Protein 2PIG (pdb70)

Organism: Salmonella paratyphi A (strain ATCC 9150 / SARB42) (NCBI:txid295319)

Nearest PDB structures (foldseek):
  2pig-assembly1_A  TM=1.003E+00  e=2.609E-54  Salmonella enterica subsp. enterica serovar Paratyphi A
  2pig-assembly1_B  TM=9.948E-01  e=1.322E-46  Salmonella enterica subsp. enterica serovar Paratyphi A
  2f9c-assembly1_A  TM=9.988E-01  e=6.300E-43  Salmonella enterica
  2f9c-assembly1_B  TM=9.937E-01  e=6.056E-39  Salmonella enterica
  4mzu-assembly2_H  TM=3.987E-01  e=1.001E+00  Shewanella denitrificans OS217

InterPro domains:
  IPR011004 Trimeric LpxA-like superfamily [SSF51161] (4-317)
  IPR040831 YdcK Beta solenoid repeat [PF18836] (107-122)
  IPR040831 YdcK Beta solenoid repeat [PF18836] (153-168)
  IPR040831 YdcK Beta solenoid repeat [PF18836] (170-185)
  IPR048014 YdcK-like [NF040481] (1-326)
  IPR050065 Bifunctional protein GlmU-like [PTHR43584] (37-301)

Sequence (627 aa):
KYRLSEGPRAFTYQVDGEKKSVLLRQVIAVTDFNDVKAGTSGGWVDADNVLSQQGDCWIYDENAAFAGTEITGNARITQPCTLYNNVRIGDNVWIDRADISDGARISDNVTIQSSSVREECAIYGDARVLNQSEILAAQILQIYDRATVNHSRIVHQVQLYGNATITHAFIEHRAEVFDFALIEGDKDNNVWICDCAKVYGHARVIAGTEEDAIPTLRYSSQVAEHALIEGNCVLKHHVLVGGHAEVRGGPILLDDRVLIEGHACIQGEILIERQVEISGRAAVIAFDDNTIHLRGPKVINGEDRITRTKYRLSEGPRAFTYQVDGEKKSVLLRQVIAVTDFNDVKAGTSGGWVDADNVLSQQGDCWIYDENAAFAGTEITGNARITQPCTLYNNVRIGDNVWIDRADISDGARISDNVTIQSSSVREECAIYGDARVLNQSEILAIQILQIYDRATVNHSRIVHQVQLYGNATITHAFIEHRAEVFDFALIEGDKDNNVWICDCAKVYGHARVIAGTEEDAIPTLRYSSQVAEHALIEGNCVLKHHVLVGGHAEVRGGPILLDDRVLIEGHACIQGEILIERQVEISGRAAVIAFDNTIHLRGPKVINGEDRITRTPLVGSLLEHH

Secondary structure (DSSP, 8-state):
-EEE-SS-EEEEEEETTEEEEEEEEEEEESS-BTTB-TT-EEEEESSTTSB-SSSS-EE--TT--BTT-EE-TT-EEESS-EEESS-EE-TT-EEES-EEESS-EE-TT-EEES-EEESSEEE-TT-EEESS-EEE----EEE-TT-EEES-EEETT-EE-TT-EEESEEE-TT-EE-TT-EEE--SS--EEE-TT-EE-TT-EEE--SSTT---EE-TT-EE-TT-EEESSEEE-TTEEE-TT-EEESS-EEEESSEEE-TT-EEESSEEEESSEEE-TT-EEE--TT--EEEESSEEE-TT-EES--/-EEE-SS-EEEEEEETTEEEEEEEEEEEESS-BTTB-TT-EEEEESSTTTB-SSSS-EE--TT--BTT-EE-TT-EEESS-EEESS-EE-TT-EEES-EEESS-EE-TT-EEES-EEESSEEE-TT-EEESS-EEEE---EEE-TT-EEES-EEEET-EE-TT-EEESEEE-TT-EE-TT-EEE--SS--EEE-TT-EE-TT-EEE--SSTT---EE-TT-EE-TT-EEESSEEE-TTEEE-TT-EEESSSEEEESSEEE-TT-EEESSEEEESSEEE-TT-EEE-----EEEESSEEE-TT-EESS---SGGGT---

Structure (mmCIF, N/CA/C/O backbone):
data_2PIG
#
_entry.id   2PIG
#
_cell.length_a   103.603
_cell.length_b   103.603
_cell.length_c   160.577
_cell.angle_alpha   90.000
_cell.angle_beta   90.000
_cell.angle_gamma   90.000
#
_symmetry.space_group_name_H-M   'P 41 21 2'
#
loop_
_entity.id
_entity.type
_entity.pdbx_description
1 polymer 'Putative transferase'
2 non-polymer 'ZINC ION'
3 water water
#
loop_
_atom_site.group_PDB
_atom_site.id
_atom_site.type_symbol
_atom_site.label_atom_id
_atom_site.label_alt_id
_atom_site.label_comp_id
_atom_site.label_asym_id
_atom_site.label_entity_id
_atom_site.label_seq_id
_atom_site.pdbx_PDB_ins_code
_atom_site.Cartn_x
_atom_site.Cartn_y
_atom_site.Cartn_z
_atom_site.occupancy
_atom_site.B_iso_or_equiv
_atom_site.auth_seq_id
_atom_site.auth_comp_id
_atom_site.auth_asym_id
_atom_site.auth_atom_id
_atom_site.pdbx_PDB_model_num
ATOM 1 N N . LYS A 1 3 ? 65.514 10.674 51.901 1.00 29.92 3 LYS A N 1
ATOM 2 C CA . LYS A 1 3 ? 66.197 11.554 52.896 1.00 31.16 3 LYS A CA 1
ATOM 3 C C . LYS A 1 3 ? 65.427 11.705 54.208 1.00 31.49 3 LYS A C 1
ATOM 4 O O . LYS A 1 3 ? 65.982 11.514 55.290 1.00 31.22 3 LYS A O 1
ATOM 10 N N . TYR A 1 4 ? 64.150 12.059 54.117 1.00 31.67 4 TYR A N 1
ATOM 11 C CA . TYR A 1 4 ? 63.351 12.251 55.325 1.00 30.71 4 TYR A CA 1
ATOM 12 C C . TYR A 1 4 ? 61.895 11.856 55.118 1.00 30.84 4 TYR A C 1
ATOM 13 O O . TYR A 1 4 ? 61.436 11.681 53.990 1.00 31.28 4 TYR A O 1
ATOM 22 N N . ARG A 1 5 ? 61.174 11.727 56.224 1.00 31.58 5 ARG A N 1
ATOM 23 C CA . ARG A 1 5 ? 59.762 11.383 56.186 1.00 33.87 5 ARG A CA 1
ATOM 24 C C . ARG A 1 5 ? 59.071 12.361 57.122 1.00 34.36 5 ARG A C 1
ATOM 25 O O . ARG A 1 5 ? 59.705 12.914 58.020 1.00 34.68 5 ARG A O 1
ATOM 33 N N . LEU A 1 6 ? 57.779 12.577 56.910 1.00 35.28 6 LEU A N 1
ATOM 34 C CA . LEU A 1 6 ? 57.015 13.478 57.764 1.00 35.73 6 LEU A CA 1
ATOM 35 C C . LEU A 1 6 ? 56.437 12.686 58.927 1.00 36.40 6 LEU A C 1
ATOM 36 O O . LEU A 1 6 ? 56.133 11.502 58.782 1.00 36.51 6 LEU A O 1
ATOM 41 N N . SER A 1 7 ? 56.301 13.333 60.080 1.00 37.62 7 SER A N 1
ATOM 42 C CA . SER A 1 7 ? 55.738 12.675 61.252 1.00 38.66 7 SER A CA 1
ATOM 43 C C . SER A 1 7 ? 54.241 12.526 61.016 1.00 39.67 7 SER A C 1
ATOM 44 O O . SER A 1 7 ? 53.592 13.438 60.506 1.00 40.02 7 SER A O 1
ATOM 47 N N . GLU A 1 8 ? 53.693 11.379 61.394 1.00 41.62 8 GLU A N 1
ATOM 48 C CA . GLU A 1 8 ? 52.272 11.122 61.202 1.00 43.49 8 GLU A CA 1
ATOM 49 C C . GLU A 1 8 ? 51.342 12.080 61.950 1.00 43.59 8 GLU A C 1
ATOM 50 O O . GLU A 1 8 ? 50.278 12.433 61.444 1.00 43.23 8 GLU A O 1
ATOM 56 N N . GLY A 1 9 ? 51.749 12.511 63.141 1.00 44.58 9 GLY A N 1
ATOM 57 C CA . GLY A 1 9 ? 50.917 13.411 63.926 1.00 45.10 9 GLY A CA 1
ATOM 58 C C . GLY A 1 9 ? 51.183 14.893 63.714 1.00 45.93 9 GLY A C 1
ATOM 59 O O . GLY A 1 9 ? 52.171 15.435 64.213 1.00 45.03 9 GLY A O 1
ATOM 60 N N . PRO A 1 10 ? 50.299 15.581 62.980 1.00 45.88 10 PRO A N 1
ATOM 61 C CA . PRO A 1 10 ? 50.429 17.011 62.695 1.00 46.19 10 PRO A CA 1
ATOM 62 C C . PRO A 1 10 ? 50.143 17.872 63.920 1.00 46.08 10 PRO A C 1
ATOM 63 O O . PRO A 1 10 ? 49.214 17.599 64.675 1.00 45.93 10 PRO A O 1
ATOM 67 N N . ARG A 1 11 ? 50.950 18.910 64.113 1.00 46.33 11 ARG A N 1
ATOM 68 C CA . ARG A 1 11 ? 50.775 19.814 65.245 1.00 46.30 11 ARG A CA 1
ATOM 69 C C . ARG A 1 11 ? 50.414 21.210 64.756 1.00 46.15 11 ARG A C 1
ATOM 70 O O . ARG A 1 11 ? 50.646 21.551 63.595 1.00 46.23 11 ARG A O 1
ATOM 78 N N . ALA A 1 12 ? 49.847 22.020 65.644 1.00 45.82 12 ALA A N 1
ATOM 79 C CA . ALA A 1 12 ? 49.459 23.379 65.286 1.00 46.36 12 ALA A CA 1
ATOM 80 C C . ALA A 1 12 ? 50.453 24.403 65.815 1.00 46.55 12 ALA A C 1
ATOM 81 O O . ALA A 1 12 ? 50.781 24.406 67.000 1.00 47.09 12 ALA A O 1
ATOM 83 N N . PHE A 1 13 ? 50.938 25.267 64.929 1.00 46.48 13 PHE A N 1
ATOM 84 C CA . PHE A 1 13 ? 51.876 26.306 65.329 1.00 46.04 13 PHE A CA 1
ATOM 85 C C . PHE A 1 13 ? 51.283 27.679 65.050 1.00 46.57 13 PHE A C 1
ATOM 86 O O . PHE A 1 13 ? 50.380 27.824 64.225 1.00 46.74 13 PHE A O 1
ATOM 94 N N . THR A 1 14 ? 51.793 28.683 65.752 1.00 47.27 14 THR A N 1
ATOM 95 C CA . THR A 1 14 ? 51.309 30.045 65.596 1.00 47.45 14 THR A CA 1
ATOM 96 C C . THR A 1 14 ? 52.427 30.968 65.148 1.00 47.57 14 THR A C 1
ATOM 97 O O . THR A 1 14 ? 53.593 30.747 65.470 1.00 47.85 14 THR A O 1
ATOM 101 N N . TYR A 1 15 ? 52.064 31.997 64.394 1.00 48.46 15 TYR A N 1
ATOM 102 C CA . TYR A 1 15 ? 53.031 32.968 63.905 1.00 49.20 15 TYR A CA 1
ATOM 103 C C . TYR A 1 15 ? 52.373 34.334 63.798 1.00 50.53 15 TYR A C 1
ATOM 104 O O . TYR A 1 15 ? 51.176 34.439 63.541 1.00 51.10 15 TYR A O 1
ATOM 113 N N . GLN A 1 16 ? 53.169 35.377 64.003 1.00 52.38 16 GLN A N 1
ATOM 114 C CA . GLN A 1 16 ? 52.690 36.752 63.958 1.00 54.18 16 GLN A CA 1
ATOM 115 C C . GLN A 1 16 ? 52.759 37.333 62.543 1.00 54.52 16 GLN A C 1
ATOM 116 O O . GLN A 1 16 ? 53.804 37.283 61.896 1.00 54.74 16 GLN A O 1
ATOM 122 N N . VAL A 1 17 ? 51.640 37.871 62.063 1.00 54.39 17 VAL A N 1
ATOM 123 C CA . VAL A 1 17 ? 51.583 38.478 60.733 1.00 54.34 17 VAL A CA 1
ATOM 124 C C . VAL A 1 17 ? 50.862 39.820 60.810 1.00 54.51 17 VAL A C 1
ATOM 125 O O . VAL A 1 17 ? 49.634 39.878 60.771 1.00 54.07 17 VAL A O 1
ATOM 129 N N . ASP A 1 18 ? 51.635 40.897 60.909 1.00 55.09 18 ASP A N 1
ATOM 130 C CA . ASP A 1 18 ? 51.078 42.240 61.018 1.00 55.10 18 ASP A CA 1
ATOM 131 C C . ASP A 1 18 ? 50.173 42.332 62.239 1.00 55.32 18 ASP A C 1
ATOM 132 O O . ASP A 1 18 ? 48.965 42.532 62.123 1.00 55.21 18 ASP A O 1
ATOM 137 N N . GLY A 1 19 ? 50.774 42.172 63.413 1.00 55.86 19 GLY A N 1
ATOM 138 C CA . GLY A 1 19 ? 50.022 42.252 64.651 1.00 57.19 19 GLY A CA 1
ATOM 139 C C . GLY A 1 19 ? 48.990 41.160 64.843 1.00 57.06 19 GLY A C 1
ATOM 140 O O . GLY A 1 19 ? 48.410 41.039 65.918 1.00 57.41 19 GLY A O 1
ATOM 141 N N . GLU A 1 20 ? 48.755 40.365 63.806 1.00 57.59 20 GLU A N 1
ATOM 142 C CA . GLU A 1 20 ? 47.784 39.282 63.890 1.00 57.38 20 GLU A CA 1
ATOM 143 C C . GLU A 1 20 ? 48.400 38.011 64.466 1.00 56.74 20 GLU A C 1
ATOM 144 O O . GLU A 1 20 ? 49.622 37.844 64.492 1.00 56.31 20 GLU A O 1
ATOM 150 N N . LYS A 1 21 ? 47.527 37.120 64.922 1.00 56.25 21 LYS A N 1
ATOM 151 C CA . LYS A 1 21 ? 47.922 35.842 65.501 1.00 55.13 21 LYS A CA 1
ATOM 152 C C . LYS A 1 21 ? 47.451 34.773 64.517 1.00 53.32 21 LYS A C 1
ATOM 153 O O . LYS A 1 21 ? 46.253 34.635 64.276 1.00 53.55 21 LYS A O 1
ATOM 159 N N . LYS A 1 22 ? 48.388 34.025 63.943 1.00 50.43 22 LYS A N 1
ATOM 160 C CA . LYS A 1 22 ? 48.043 32.992 62.969 1.00 48.27 22 LYS A CA 1
ATOM 161 C C . LYS A 1 22 ? 48.326 31.578 63.467 1.00 46.54 22 LYS A C 1
ATOM 162 O O . LYS A 1 22 ? 49.141 31.368 64.368 1.00 46.44 22 LYS A O 1
ATOM 168 N N . SER A 1 23 ? 47.652 30.610 62.857 1.00 43.55 23 SER A N 1
ATOM 169 C CA . SER A 1 23 ? 47.817 29.211 63.220 1.00 40.52 23 SER A CA 1
ATOM 170 C C . SER A 1 23 ? 47.843 28.338 61.975 1.00 38.75 23 SER A C 1
ATOM 171 O O . SER A 1 23 ? 47.080 28.558 61.035 1.00 39.07 23 SER A O 1
ATOM 174 N N . VAL A 1 24 ? 48.716 27.337 61.978 1.00 36.46 24 VAL A N 1
ATOM 175 C CA . VAL A 1 24 ? 48.832 26.430 60.846 1.00 34.06 24 VAL A CA 1
ATOM 176 C C . VAL A 1 24 ? 49.210 25.035 61.332 1.00 32.58 24 VAL A C 1
ATOM 177 O O . VAL A 1 24 ? 49.879 24.894 62.355 1.00 32.82 24 VAL A O 1
ATOM 181 N N . LEU A 1 25 ? 48.770 24.012 60.602 1.00 31.72 25 LEU A N 1
ATOM 182 C CA . LEU A 1 25 ? 49.066 22.623 60.946 1.00 31.60 25 LEU A CA 1
ATOM 183 C C . LEU A 1 25 ? 50.298 22.147 60.202 1.00 31.13 25 LEU A C 1
ATOM 184 O O . LEU A 1 25 ? 50.324 22.138 58.973 1.00 31.68 25 LEU A O 1
ATOM 189 N N . LEU A 1 26 ? 51.313 21.730 60.946 1.00 31.06 26 LEU A N 1
ATOM 190 C CA . LEU A 1 26 ? 52.545 21.267 60.329 1.00 30.98 26 LEU A CA 1
ATOM 191 C C . LEU A 1 26 ? 52.975 19.892 60.825 1.00 31.21 26 LEU A C 1
ATOM 192 O O . LEU A 1 26 ? 52.725 19.522 61.971 1.00 31.11 26 LEU A O 1
ATOM 197 N N . ARG A 1 27 ? 53.615 19.133 59.943 1.00 31.54 27 ARG A N 1
ATOM 198 C CA . ARG A 1 27 ? 54.133 17.822 60.297 1.00 31.92 27 ARG A CA 1
ATOM 199 C C . ARG A 1 27 ? 55.626 18.074 60.414 1.00 31.37 27 ARG A C 1
ATOM 200 O O . ARG A 1 27 ? 56.168 18.911 59.695 1.00 31.70 27 ARG A O 1
ATOM 208 N N . GLN A 1 28 ? 56.293 17.366 61.316 1.00 30.48 28 GLN A N 1
ATOM 209 C CA . GLN A 1 28 ? 57.720 17.567 61.514 1.00 29.73 28 GLN A CA 1
ATOM 210 C C . GLN A 1 28 ? 58.584 16.670 60.640 1.00 29.00 28 GLN A C 1
ATOM 211 O O . GLN A 1 28 ? 58.262 15.504 60.425 1.00 29.13 28 GLN A O 1
ATOM 217 N N . VAL A 1 29 ? 59.681 17.225 60.131 1.00 28.72 29 VAL A N 1
ATOM 218 C CA . VAL A 1 29 ? 60.595 16.469 59.282 1.00 28.30 29 VAL A CA 1
ATOM 219 C C . VAL A 1 29 ? 61.478 15.586 60.149 1.00 27.94 29 VAL A C 1
ATOM 220 O O . VAL A 1 29 ? 61.864 15.977 61.248 1.00 27.49 29 VAL A O 1
ATOM 224 N N . ILE A 1 30 ? 61.792 14.397 59.645 1.00 28.93 30 ILE A N 1
ATOM 225 C CA . ILE A 1 30 ? 62.622 13.438 60.369 1.00 28.72 30 ILE A CA 1
ATOM 226 C C . ILE A 1 30 ? 63.549 12.706 59.406 1.00 28.36 30 ILE A C 1
ATOM 227 O O . ILE A 1 30 ? 63.089 12.068 58.459 1.00 27.84 30 ILE A O 1
ATOM 232 N N . ALA A 1 31 ? 64.851 12.796 59.654 1.00 27.70 31 ALA A N 1
ATOM 233 C CA . ALA A 1 31 ? 65.833 12.140 58.803 1.00 29.46 31 ALA A CA 1
ATOM 234 C C . ALA A 1 31 ? 65.691 10.621 58.879 1.00 31.79 31 ALA A C 1
ATOM 235 O O . ALA A 1 31 ? 65.524 10.058 59.963 1.00 32.94 31 ALA A O 1
ATOM 237 N N . VAL A 1 32 ? 65.754 9.958 57.729 1.00 33.55 32 VAL A N 1
ATOM 238 C CA . VAL A 1 32 ? 65.641 8.503 57.687 1.00 34.48 32 VAL A CA 1
ATOM 239 C C . VAL A 1 32 ? 66.953 7.925 57.193 1.00 36.06 32 VAL A C 1
ATOM 240 O O . VAL A 1 32 ? 67.118 6.710 57.092 1.00 38.39 32 VAL A O 1
ATOM 244 N N . THR A 1 33 ? 67.883 8.817 56.880 1.00 37.43 33 THR A N 1
ATOM 245 C CA . THR A 1 33 ? 69.206 8.434 56.405 1.00 37.22 33 THR A CA 1
ATOM 246 C C . THR A 1 33 ? 70.184 9.512 56.853 1.00 36.61 33 THR A C 1
ATOM 247 O O . THR A 1 33 ? 69.772 10.586 57.292 1.00 36.15 33 THR A O 1
ATOM 251 N N . ASP A 1 34 ? 71.476 9.227 56.748 1.00 36.43 34 ASP A N 1
ATOM 252 C CA . ASP A 1 34 ? 72.493 10.195 57.135 1.00 35.93 34 ASP A CA 1
ATOM 253 C C . ASP A 1 34 ? 72.911 11.031 55.934 1.00 34.81 34 ASP A C 1
ATOM 254 O O . ASP A 1 34 ? 72.968 10.532 54.812 1.00 35.75 34 ASP A O 1
ATOM 259 N N . PHE A 1 35 ? 73.190 12.308 56.171 1.00 32.82 35 PHE A N 1
ATOM 260 C CA . PHE A 1 35 ? 73.643 13.192 55.106 1.00 31.51 35 PHE A CA 1
ATOM 261 C C . PHE A 1 35 ? 74.312 14.440 55.671 1.00 30.85 35 PHE A C 1
ATOM 262 O O . PHE A 1 35 ? 73.909 14.972 56.703 1.00 30.05 35 PHE A O 1
ATOM 270 N N . ASN A 1 36 ? 75.355 14.889 54.988 1.00 30.54 36 ASN A N 1
ATOM 271 C CA . ASN A 1 36 ? 76.093 16.061 55.415 1.00 30.89 36 ASN A CA 1
ATOM 272 C C . ASN A 1 36 ? 76.347 16.030 56.922 1.00 31.35 36 ASN A C 1
ATOM 273 O O . ASN A 1 36 ? 77.200 15.275 57.390 1.00 32.32 36 ASN A O 1
ATOM 278 N N . ASP A 1 37 ? 75.610 16.834 57.683 1.00 30.69 37 ASP A N 1
ATOM 279 C CA . ASP A 1 37 ? 75.808 16.885 59.129 1.00 30.31 37 ASP A CA 1
ATOM 280 C C . ASP A 1 37 ? 74.571 16.485 59.924 1.00 31.16 37 ASP A C 1
ATOM 281 O O . ASP A 1 37 ? 74.451 16.818 61.102 1.00 30.12 37 ASP A O 1
ATOM 286 N N . VAL A 1 38 ? 73.659 15.767 59.277 1.00 32.61 38 VAL A N 1
ATOM 287 C CA . VAL A 1 38 ? 72.436 15.319 59.932 1.00 34.09 38 VAL A CA 1
ATOM 288 C C . VAL A 1 38 ? 72.393 13.796 59.998 1.00 36.30 38 VAL A C 1
ATOM 289 O O . VAL A 1 38 ? 72.326 13.124 58.972 1.00 38.37 38 VAL A O 1
ATOM 293 N N . LYS A 1 39 ? 72.443 13.252 61.208 1.00 38.37 39 LYS A N 1
ATOM 294 C CA . LYS A 1 39 ? 72.400 11.805 61.383 1.00 40.37 39 LYS A CA 1
ATOM 295 C C . LYS A 1 39 ? 70.976 11.285 61.216 1.00 40.09 39 LYS A C 1
ATOM 296 O O . LYS A 1 39 ? 70.019 11.940 61.625 1.00 40.01 39 LYS A O 1
ATOM 302 N N . ALA A 1 40 ? 70.834 10.106 60.617 1.00 38.20 40 ALA A N 1
ATOM 303 C CA . ALA A 1 40 ? 69.513 9.524 60.420 1.00 36.74 40 ALA A CA 1
ATOM 304 C C . ALA A 1 40 ? 68.798 9.384 61.764 1.00 36.38 40 ALA A C 1
ATOM 305 O O . ALA A 1 40 ? 69.402 8.985 62.761 1.00 36.30 40 ALA A O 1
ATOM 307 N N . GLY A 1 41 ? 67.516 9.731 61.792 1.00 35.45 41 GLY A N 1
ATOM 308 C CA . GLY A 1 41 ? 66.756 9.628 63.023 1.00 33.82 41 GLY A CA 1
ATOM 309 C C . GLY A 1 41 ? 66.592 10.931 63.784 1.00 33.39 41 GLY A C 1
ATOM 310 O O . GLY A 1 41 ? 65.846 10.983 64.760 1.00 33.27 41 GLY A O 1
ATOM 311 N N . THR A 1 42 ? 67.279 11.988 63.360 1.00 32.57 42 THR A N 1
ATOM 312 C CA . THR A 1 42 ? 67.162 13.269 64.049 1.00 31.16 42 THR A CA 1
ATOM 313 C C . THR A 1 42 ? 66.000 14.080 63.488 1.00 30.18 42 THR A C 1
ATOM 314 O O . THR A 1 42 ? 65.764 14.090 62.280 1.00 29.16 42 THR A O 1
ATOM 318 N N . SER A 1 43 ? 65.268 14.748 64.374 1.00 30.39 43 SER A N 1
ATOM 319 C CA . SER A 1 43 ? 64.121 15.559 63.973 1.00 31.46 43 SER A CA 1
ATOM 320 C C . SER A 1 43 ? 64.507 17.006 63.697 1.00 29.94 43 SER A C 1
ATOM 321 O O . SER A 1 43 ? 65.289 17.594 64.439 1.00 28.11 43 SER A O 1
ATOM 324 N N . GLY A 1 44 ? 63.945 17.573 62.631 1.00 30.45 44 GLY A N 1
ATOM 325 C CA . GLY A 1 44 ? 64.240 18.950 62.268 1.00 29.39 44 GLY A CA 1
ATOM 326 C C . GLY A 1 44 ? 63.058 19.885 62.455 1.00 28.89 44 GLY A C 1
ATOM 327 O O . GLY A 1 44 ? 62.334 19.779 63.441 1.00 29.19 44 GLY A O 1
ATOM 328 N N . GLY A 1 45 ? 62.864 20.796 61.502 1.00 28.63 45 GLY A N 1
ATOM 329 C CA . GLY A 1 45 ? 61.769 21.751 61.572 1.00 27.34 45 GLY A CA 1
ATOM 330 C C . GLY A 1 45 ? 60.426 21.203 61.123 1.00 27.48 45 GLY A C 1
ATOM 331 O O . GLY A 1 45 ? 60.275 20.001 60.921 1.00 28.23 45 GLY A O 1
ATOM 332 N N . TRP A 1 46 ? 59.448 22.087 60.951 1.00 27.26 46 TRP A N 1
ATOM 333 C CA . TRP A 1 46 ? 58.112 21.670 60.545 1.00 27.29 46 TRP A CA 1
ATOM 334 C C . TRP A 1 46 ? 57.658 22.301 59.238 1.00 28.28 46 TRP A C 1
ATOM 335 O O . TRP A 1 46 ? 57.910 23.480 58.981 1.00 28.74 46 TRP A O 1
ATOM 346 N N . VAL A 1 47 ? 56.960 21.511 58.428 1.00 28.21 4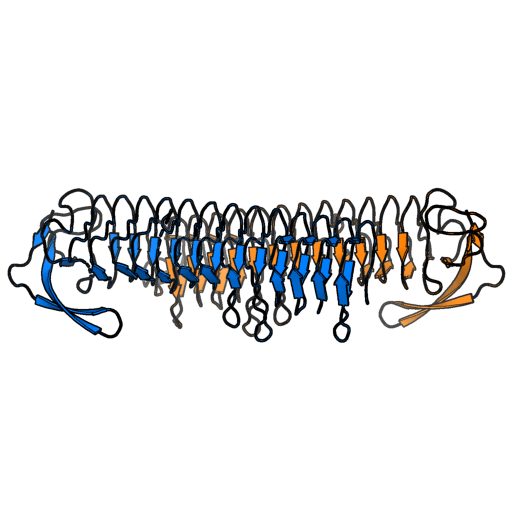7 VAL A N 1
ATOM 347 C CA . VAL A 1 47 ? 56.451 21.974 57.140 1.00 28.79 47 VAL A CA 1
ATOM 348 C C . VAL A 1 47 ? 54.964 21.625 56.989 1.00 29.46 47 VAL A C 1
ATOM 349 O O . VAL A 1 47 ? 54.371 21.012 57.880 1.00 30.82 47 VAL A O 1
ATOM 353 N N . ASP A 1 48 ? 54.361 22.024 55.871 1.00 27.97 48 ASP A N 1
ATOM 354 C CA . ASP A 1 48 ? 52.954 21.724 55.639 1.00 28.11 48 ASP A CA 1
ATOM 355 C C . ASP A 1 48 ? 52.772 20.951 54.332 1.00 28.67 48 ASP A C 1
ATOM 356 O O . ASP A 1 48 ? 51.652 20.743 53.866 1.00 29.48 48 ASP A O 1
ATOM 361 N N . ALA A 1 49 ? 53.883 20.515 53.753 1.00 29.04 49 ALA A N 1
ATOM 362 C CA . ALA A 1 49 ? 53.861 19.753 52.509 1.00 31.12 49 ALA A CA 1
ATOM 363 C C . ALA A 1 49 ? 55.199 19.042 52.343 1.00 33.00 49 ALA A C 1
ATOM 364 O O . ALA A 1 49 ? 56.202 19.463 52.916 1.00 33.68 49 ALA A O 1
ATOM 366 N N . ASP A 1 50 ? 55.221 17.970 51.559 1.00 35.40 50 ASP A N 1
ATOM 367 C CA . ASP A 1 50 ? 56.455 17.217 51.350 1.00 38.57 50 ASP A CA 1
ATOM 368 C C . ASP A 1 50 ? 57.320 17.898 50.296 1.00 37.77 50 ASP A C 1
ATOM 369 O O . ASP A 1 50 ? 58.508 17.601 50.166 1.00 38.18 50 ASP A O 1
ATOM 374 N N . ASN A 1 51 ? 56.721 18.815 49.547 1.00 36.87 51 ASN A N 1
ATOM 375 C CA . ASN A 1 51 ? 57.448 19.526 48.504 1.00 36.24 51 ASN A CA 1
ATOM 376 C C . ASN A 1 51 ? 58.097 20.797 49.038 1.00 33.61 51 ASN A C 1
ATOM 377 O O . ASN A 1 51 ? 58.730 21.534 48.289 1.00 33.15 51 ASN A O 1
ATOM 382 N N . VAL A 1 52 ? 57.937 21.053 50.333 1.00 31.00 52 VAL A N 1
ATOM 383 C CA . VAL A 1 52 ? 58.532 22.233 50.945 1.00 28.93 52 VAL A CA 1
ATOM 384 C C . VAL A 1 52 ? 60.040 22.053 51.087 1.00 27.86 52 VAL A C 1
ATOM 385 O O . VAL A 1 52 ? 60.804 22.983 50.871 1.00 28.19 52 VAL A O 1
ATOM 389 N N . LEU A 1 53 ? 60.460 20.848 51.451 1.00 27.80 53 LEU A N 1
ATOM 390 C CA . LEU A 1 53 ? 61.878 20.545 51.621 1.00 27.40 53 LEU A CA 1
ATOM 391 C C . LEU A 1 53 ? 62.260 19.441 50.640 1.00 27.04 53 LEU A C 1
ATOM 392 O O . LEU A 1 53 ? 61.724 18.339 50.688 1.00 27.18 53 LEU A O 1
ATOM 397 N N . SER A 1 54 ? 63.190 19.748 49.747 1.00 26.39 54 SER A N 1
ATOM 398 C CA . SER A 1 54 ? 63.616 18.790 48.746 1.00 26.50 54 SER A CA 1
ATOM 399 C C . SER A 1 54 ? 64.249 17.532 49.326 1.00 27.32 54 SER A C 1
ATOM 400 O O . SER A 1 54 ? 65.020 17.600 50.285 1.00 27.37 54 SER A O 1
ATOM 403 N N . GLN A 1 55 ? 63.921 16.385 48.733 1.00 26.86 55 GLN A N 1
ATOM 404 C CA . GLN A 1 55 ? 64.474 15.110 49.176 1.00 26.42 55 GLN A CA 1
ATOM 405 C C . GLN A 1 55 ? 65.905 15.003 48.664 1.00 27.08 55 GLN A C 1
ATOM 406 O O . GLN A 1 55 ? 66.679 14.170 49.127 1.00 28.57 55 GLN A O 1
ATOM 412 N N . GLN A 1 56 ? 66.247 15.849 47.696 1.00 26.48 56 GLN A N 1
ATOM 413 C CA . GLN A 1 56 ? 67.592 15.865 47.132 1.00 25.91 56 GLN A CA 1
ATOM 414 C C . GLN A 1 56 ? 68.422 16.990 47.748 1.00 24.69 56 GLN A C 1
ATOM 415 O O . GLN A 1 56 ? 67.883 17.928 48.329 1.00 23.31 56 GLN A O 1
ATOM 421 N N . GLY A 1 57 ? 69.737 16.892 47.616 1.00 24.68 57 GLY A N 1
ATOM 422 C CA . GLY A 1 57 ? 70.604 17.909 48.175 1.00 24.07 57 GLY A CA 1
ATOM 423 C C . GLY A 1 57 ? 70.702 17.779 49.684 1.00 25.51 57 GLY A C 1
ATOM 424 O O . GLY A 1 57 ? 70.093 16.882 50.281 1.00 23.66 57 GLY A O 1
ATOM 425 N N . ASP A 1 58 ? 71.462 18.680 50.301 1.00 24.86 58 ASP A N 1
ATOM 426 C CA . ASP A 1 58 ? 71.642 18.674 51.743 1.00 25.28 58 ASP A CA 1
ATOM 427 C C . ASP A 1 58 ? 70.696 19.620 52.463 1.00 24.67 58 ASP A C 1
ATOM 428 O O . ASP A 1 58 ? 70.718 19.687 53.684 1.00 25.94 58 ASP A O 1
ATOM 433 N N . CYS A 1 59 ? 69.860 20.350 51.730 1.00 24.71 59 CYS A N 1
ATOM 434 C CA . CYS A 1 59 ? 68.960 21.290 52.397 1.00 23.64 59 CYS A CA 1
ATOM 435 C C . CYS A 1 59 ? 68.287 20.625 53.592 1.00 23.52 59 CYS A C 1
ATOM 436 O O . CYS A 1 59 ? 67.926 19.450 53.543 1.00 23.73 59 CYS A O 1
ATOM 439 N N . TRP A 1 60 ? 68.145 21.374 54.679 1.00 23.33 60 TRP A N 1
ATOM 440 C CA . TRP A 1 60 ? 67.531 20.835 55.885 1.00 23.99 60 TRP A CA 1
ATOM 441 C C . TRP A 1 60 ? 67.104 21.937 56.850 1.00 23.50 60 TRP A C 1
ATOM 442 O O . TRP A 1 60 ? 67.709 23.014 56.891 1.00 23.36 60 TRP A O 1
ATOM 453 N N . ILE A 1 61 ? 66.048 21.668 57.613 1.00 22.17 61 ILE A N 1
ATOM 454 C CA . ILE A 1 61 ? 65.544 22.623 58.598 1.00 22.64 61 ILE A CA 1
ATOM 455 C C . ILE A 1 61 ? 65.932 22.010 59.940 1.00 23.92 61 ILE A C 1
ATOM 456 O O . ILE A 1 61 ? 65.308 21.053 60.394 1.00 25.14 61 ILE A O 1
ATOM 461 N N . TYR A 1 62 ? 66.968 22.567 60.565 1.00 24.06 62 TYR A N 1
ATOM 462 C CA . TYR A 1 62 ? 67.500 22.049 61.823 1.00 24.18 62 TYR A CA 1
ATOM 463 C C . TYR A 1 62 ? 66.717 22.243 63.118 1.00 26.12 62 TYR A C 1
ATOM 464 O O . TYR A 1 62 ? 66.556 21.296 63.885 1.00 27.44 62 TYR A O 1
ATOM 473 N N . ASP A 1 63 ? 66.242 23.454 63.377 1.00 26.76 63 ASP A N 1
ATOM 474 C CA . ASP A 1 63 ? 65.522 23.712 64.620 1.00 27.18 63 ASP A CA 1
ATOM 475 C C . ASP A 1 63 ? 64.147 23.070 64.648 1.00 27.57 63 ASP A C 1
ATOM 476 O O . ASP A 1 63 ? 63.400 23.154 63.677 1.00 28.05 63 ASP A O 1
ATOM 481 N N . GLU A 1 64 ? 63.811 22.442 65.770 1.00 28.28 64 GLU A N 1
ATOM 482 C CA . GLU A 1 64 ? 62.510 21.803 65.908 1.00 29.66 64 GLU A CA 1
ATOM 483 C C . GLU A 1 64 ? 61.403 22.831 66.114 1.00 29.56 64 GLU A C 1
ATOM 484 O O . GLU A 1 64 ? 60.234 22.475 66.251 1.00 29.71 64 GLU A O 1
ATOM 490 N N . ASN A 1 65 ? 61.771 24.110 66.133 1.00 28.48 65 ASN A N 1
ATOM 491 C CA . ASN A 1 65 ? 60.785 25.172 66.296 1.00 27.68 65 ASN A CA 1
ATOM 492 C C . ASN A 1 65 ? 60.613 25.959 65.007 1.00 27.90 65 ASN A C 1
ATOM 493 O O . ASN A 1 65 ? 59.768 26.856 64.929 1.00 29.09 65 ASN A O 1
ATOM 498 N N . ALA A 1 66 ? 61.406 25.624 63.996 1.00 25.99 66 ALA A N 1
ATOM 499 C CA . ALA A 1 66 ? 61.332 26.328 62.721 1.00 27.00 66 ALA A CA 1
ATOM 500 C C . ALA A 1 66 ? 60.102 25.933 61.912 1.00 27.70 66 ALA A C 1
ATOM 501 O O . ALA A 1 66 ? 59.627 24.801 61.996 1.00 27.53 66 ALA A O 1
ATOM 511 N N . ALA A 1 68 ? 58.147 26.298 57.909 1.00 27.32 68 ALA A N 1
ATOM 512 C CA . ALA A 1 68 ? 58.271 26.584 56.480 1.00 26.82 68 ALA A CA 1
ATOM 513 C C . ALA A 1 68 ? 57.015 26.043 55.805 1.00 26.46 68 ALA A C 1
ATOM 514 O O . ALA A 1 68 ? 56.891 24.837 55.589 1.00 26.87 68 ALA A O 1
ATOM 516 N N . PHE A 1 69 ? 56.092 26.935 55.464 1.00 24.43 69 PHE A N 1
ATOM 517 C CA . PHE A 1 69 ? 54.837 26.513 54.857 1.00 23.77 69 PHE A CA 1
ATOM 518 C C . PHE A 1 69 ? 54.282 27.470 53.808 1.00 22.88 69 PHE A C 1
ATOM 519 O O . PHE A 1 69 ? 54.928 28.441 53.415 1.00 23.57 69 PHE A O 1
ATOM 527 N N . ALA A 1 70 ? 53.067 27.171 53.364 1.00 21.12 70 ALA A N 1
ATOM 528 C CA . ALA A 1 70 ? 52.364 27.984 52.382 1.00 21.72 70 ALA A CA 1
ATOM 529 C C . ALA A 1 70 ? 53.120 28.278 51.080 1.00 21.72 70 ALA A C 1
ATOM 530 O O . ALA A 1 70 ? 53.314 29.436 50.724 1.00 20.14 70 ALA A O 1
ATOM 532 N N . GLY A 1 71 ? 53.542 27.235 50.370 1.00 22.93 71 GLY A N 1
ATOM 533 C CA . GLY A 1 71 ? 54.231 27.445 49.106 1.00 22.99 71 GLY A CA 1
ATOM 534 C C . GLY A 1 71 ? 55.743 27.582 49.131 1.00 23.90 71 GLY A C 1
ATOM 535 O O . GLY A 1 71 ? 56.385 27.572 48.076 1.00 23.12 71 GLY A O 1
ATOM 536 N N . THR A 1 72 ? 56.317 27.719 50.321 1.00 23.64 72 THR A N 1
ATOM 537 C CA . THR A 1 72 ? 57.766 27.844 50.469 1.00 22.82 72 THR A CA 1
ATOM 538 C C . THR A 1 72 ? 58.480 26.612 49.907 1.00 22.78 72 THR A C 1
ATOM 539 O O . THR A 1 72 ? 58.038 25.485 50.128 1.00 24.23 72 THR A O 1
ATOM 543 N N . GLU A 1 73 ? 59.575 26.820 49.181 1.00 21.48 73 GLU A N 1
ATOM 544 C CA . GLU A 1 73 ? 60.331 25.696 48.630 1.00 23.08 73 GLU A CA 1
ATOM 545 C C . GLU A 1 73 ? 61.829 25.773 48.968 1.00 22.62 73 GLU A C 1
ATOM 546 O O . GLU A 1 73 ? 62.516 26.723 48.592 1.00 22.81 73 GLU A O 1
ATOM 552 N N . ILE A 1 74 ? 62.327 24.767 49.681 1.00 21.55 74 ILE A N 1
ATOM 553 C CA . ILE A 1 74 ? 63.732 24.709 50.064 1.00 21.44 74 ILE A CA 1
ATOM 554 C C . ILE A 1 74 ? 64.391 23.631 49.211 1.00 22.12 74 ILE A C 1
ATOM 555 O O . ILE A 1 74 ? 63.991 22.465 49.265 1.00 23.20 74 ILE A O 1
ATOM 560 N N . THR A 1 75 ? 65.397 24.020 48.433 1.00 20.78 75 THR A N 1
ATOM 561 C CA . THR A 1 75 ? 66.099 23.087 47.558 1.00 19.13 75 THR A CA 1
ATOM 562 C C . THR A 1 75 ? 67.626 23.208 47.672 1.00 19.61 75 THR A C 1
ATOM 563 O O . THR A 1 75 ? 68.143 24.015 48.440 1.00 17.39 75 THR A O 1
ATOM 567 N N . GLY A 1 76 ? 68.343 22.398 46.900 1.00 19.84 76 GLY A N 1
ATOM 568 C CA . GLY A 1 76 ? 69.794 22.447 46.931 1.00 19.47 76 GLY A CA 1
ATOM 569 C C . GLY A 1 76 ? 70.372 22.112 48.290 1.00 21.64 76 GLY A C 1
ATOM 570 O O . GLY A 1 76 ? 69.923 21.169 48.954 1.00 22.99 76 GLY A O 1
ATOM 571 N N . ASN A 1 77 ? 71.373 22.877 48.712 1.00 21.10 77 ASN A N 1
ATOM 572 C CA . ASN A 1 77 ? 72.008 22.637 50.003 1.00 22.19 77 ASN A CA 1
ATOM 573 C C . ASN A 1 77 ? 71.686 23.706 51.046 1.00 21.79 77 ASN A C 1
ATOM 574 O O . ASN A 1 77 ? 72.418 23.856 52.020 1.00 22.22 77 ASN A O 1
ATOM 579 N N . ALA A 1 78 ? 70.598 24.446 50.848 1.00 21.73 78 ALA A N 1
ATOM 580 C CA . ALA A 1 78 ? 70.215 25.498 51.789 1.00 21.51 78 ALA A CA 1
ATOM 581 C C . ALA A 1 78 ? 70.085 24.985 53.229 1.00 21.20 78 ALA A C 1
ATOM 582 O O . ALA A 1 78 ? 69.494 23.938 53.476 1.00 19.14 78 ALA A O 1
ATOM 584 N N . ARG A 1 79 ? 70.648 25.727 54.175 1.00 20.86 79 ARG A N 1
ATOM 585 C CA . ARG A 1 79 ? 70.571 25.345 55.582 1.00 21.41 79 ARG A CA 1
ATOM 586 C C . ARG A 1 79 ? 69.746 26.364 56.359 1.00 20.88 79 ARG A C 1
ATOM 587 O O . ARG A 1 79 ? 70.074 27.552 56.374 1.00 22.55 79 ARG A O 1
ATOM 595 N N . ILE A 1 80 ? 68.668 25.899 56.984 1.00 18.65 80 ILE A N 1
ATOM 596 C CA . ILE A 1 80 ? 67.815 26.758 57.796 1.00 17.47 80 ILE A CA 1
ATOM 597 C C . ILE A 1 80 ? 68.083 26.347 59.248 1.00 17.98 80 ILE A C 1
ATOM 598 O O . ILE A 1 80 ? 67.734 25.237 59.673 1.00 17.45 80 ILE A O 1
ATOM 603 N N . THR A 1 81 ? 68.733 27.235 59.995 1.00 16.53 81 THR A N 1
ATOM 604 C CA . THR A 1 81 ? 69.078 26.949 61.381 1.00 15.91 81 THR A CA 1
ATOM 605 C C . THR A 1 81 ? 68.368 27.863 62.375 1.00 17.39 81 THR A C 1
ATOM 606 O O . THR A 1 81 ? 68.051 29.022 62.070 1.00 16.57 81 THR A O 1
ATOM 610 N N . GLN A 1 82 ? 68.122 27.335 63.570 1.00 15.97 82 GLN A N 1
ATOM 611 C CA . GLN A 1 82 ? 67.450 28.103 64.605 1.00 16.62 82 GLN A CA 1
ATOM 612 C C . GLN A 1 82 ? 65.992 28.354 64.248 1.00 16.06 82 GLN A C 1
ATOM 613 O O . GLN A 1 82 ? 65.537 28.031 63.154 1.00 12.52 82 GLN A O 1
ATOM 619 N N . PRO A 1 83 ? 65.232 28.915 65.195 1.00 17.82 83 PRO A N 1
ATOM 620 C CA . PRO A 1 83 ? 63.819 29.202 64.953 1.00 19.55 83 PRO A CA 1
ATOM 621 C C . PRO A 1 83 ? 63.677 30.163 63.782 1.00 20.41 83 PRO A C 1
ATOM 622 O O . PRO A 1 83 ? 64.143 31.296 63.847 1.00 21.49 83 PRO A O 1
ATOM 626 N N . CYS A 1 84 ? 63.051 29.688 62.709 1.00 20.81 84 CYS A N 1
ATOM 627 C CA . CYS A 1 84 ? 62.825 30.484 61.507 1.00 22.34 84 CYS A CA 1
ATOM 628 C C . CYS A 1 84 ? 61.382 30.305 61.054 1.00 22.98 84 CYS A C 1
ATOM 629 O O . CYS A 1 84 ? 60.740 29.305 61.375 1.00 22.90 84 CYS A O 1
ATOM 632 N N . THR A 1 85 ? 60.877 31.278 60.308 1.00 23.23 85 THR A N 1
ATOM 633 C CA . THR A 1 85 ? 59.521 31.215 59.787 1.00 24.32 85 THR A CA 1
ATOM 634 C C . THR A 1 85 ? 59.566 31.544 58.306 1.00 23.96 85 THR A C 1
ATOM 635 O O . THR A 1 85 ? 59.842 32.682 57.931 1.00 25.54 85 THR A O 1
ATOM 639 N N . LEU A 1 86 ? 59.314 30.550 57.462 1.00 22.02 86 LEU A N 1
ATOM 640 C CA . LEU A 1 86 ? 59.340 30.768 56.018 1.00 21.41 86 LEU A CA 1
ATOM 641 C C . LEU A 1 86 ? 57.981 30.437 55.415 1.00 21.43 86 LEU A C 1
ATOM 642 O O . LEU A 1 86 ? 57.576 29.273 55.393 1.00 21.68 86 LEU A O 1
ATOM 647 N N . TYR A 1 87 ? 57.276 31.459 54.930 1.00 21.55 87 TYR A N 1
ATOM 648 C CA . TYR A 1 87 ? 55.959 31.250 54.342 1.00 22.39 87 TYR A CA 1
ATOM 649 C C . TYR A 1 87 ? 55.573 32.200 53.209 1.00 23.79 87 TYR A C 1
ATOM 650 O O . TYR A 1 87 ? 56.116 33.299 53.071 1.00 23.97 87 TYR A O 1
ATOM 659 N N . ASN A 1 88 ? 54.614 31.742 52.406 1.00 23.26 88 ASN A N 1
ATOM 660 C CA . ASN A 1 88 ? 54.081 32.476 51.269 1.00 22.97 88 ASN A CA 1
ATOM 661 C C . ASN A 1 88 ? 54.970 32.568 50.045 1.00 22.41 88 ASN A C 1
ATOM 662 O O . ASN A 1 88 ? 55.507 33.628 49.740 1.00 21.59 88 ASN A O 1
ATOM 667 N N . ASN A 1 89 ? 55.117 31.446 49.350 1.00 22.41 89 ASN A N 1
ATOM 668 C CA . ASN A 1 89 ? 55.884 31.378 48.112 1.00 23.53 89 ASN A CA 1
ATOM 669 C C . ASN A 1 89 ? 57.346 31.807 48.164 1.00 21.83 89 ASN A C 1
ATOM 670 O O . ASN A 1 89 ? 57.865 32.378 47.204 1.00 19.97 89 ASN A O 1
ATOM 675 N N . VAL A 1 90 ? 58.016 31.536 49.272 1.00 20.75 90 VAL A N 1
ATOM 676 C CA . VAL A 1 90 ? 59.415 31.896 49.373 1.00 20.78 90 VAL A CA 1
ATOM 677 C C . VAL A 1 90 ? 60.252 30.793 48.726 1.00 21.42 90 VAL A C 1
ATOM 678 O O . VAL A 1 90 ? 59.894 29.616 48.793 1.00 21.25 90 VAL A O 1
ATOM 682 N N . ARG A 1 91 ? 61.345 31.176 48.073 1.00 21.30 91 ARG A N 1
ATOM 683 C CA . ARG A 1 91 ? 62.240 30.203 47.449 1.00 22.88 91 ARG A CA 1
ATOM 684 C C . ARG A 1 91 ? 63.640 30.354 48.020 1.00 21.30 91 ARG A C 1
ATOM 685 O O . ARG A 1 91 ? 64.236 31.433 47.966 1.00 21.99 91 ARG A O 1
ATOM 693 N N . ILE A 1 92 ? 64.147 29.262 48.580 1.00 20.49 92 ILE A N 1
ATOM 694 C CA . ILE A 1 92 ? 65.473 29.221 49.181 1.00 21.49 92 ILE A CA 1
ATOM 695 C C . ILE A 1 92 ? 66.213 28.047 48.556 1.00 21.94 92 ILE A C 1
ATOM 696 O O . ILE A 1 92 ? 65.691 26.931 48.542 1.00 23.30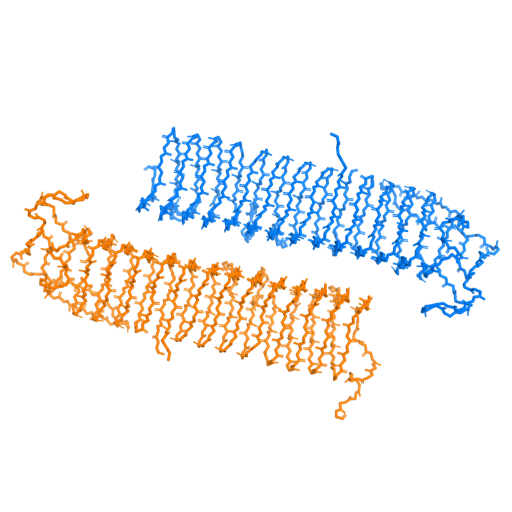 92 ILE A O 1
ATOM 701 N N . GLY A 1 93 ? 67.420 28.283 48.050 1.00 20.65 93 GLY A N 1
ATOM 702 C CA . GLY A 1 93 ? 68.159 27.192 47.440 1.00 20.29 93 GLY A CA 1
ATOM 703 C C . GLY A 1 93 ? 69.674 27.299 47.453 1.00 21.34 93 GLY A C 1
ATOM 704 O O . GLY A 1 93 ? 70.272 27.994 48.278 1.00 19.65 93 GLY A O 1
ATOM 705 N N . ASP A 1 94 ? 70.293 26.575 46.526 1.00 22.07 94 ASP A N 1
ATOM 706 C CA . ASP A 1 94 ? 71.743 26.563 46.375 1.00 21.48 94 ASP A CA 1
ATOM 707 C C . ASP A 1 94 ? 72.498 26.329 47.682 1.00 21.43 94 ASP A C 1
ATOM 708 O O . ASP A 1 94 ? 72.355 25.290 48.325 1.00 18.58 94 ASP A O 1
ATOM 713 N N . ASN A 1 95 ? 73.311 27.304 48.066 1.00 21.64 95 ASN A N 1
ATOM 714 C CA . ASN A 1 95 ? 74.091 27.182 49.280 1.00 22.53 95 ASN A CA 1
ATOM 715 C C . ASN A 1 95 ? 73.750 28.313 50.245 1.00 20.64 95 ASN A C 1
ATOM 716 O O . ASN A 1 95 ? 74.613 28.818 50.956 1.00 18.88 95 ASN A O 1
ATOM 721 N N . VAL A 1 96 ? 72.478 28.701 50.258 1.00 18.79 96 VAL A N 1
ATOM 722 C CA . VAL A 1 96 ? 71.995 29.765 51.127 1.00 17.11 96 VAL A CA 1
ATOM 723 C C . VAL A 1 96 ? 71.915 29.315 52.580 1.00 16.87 96 VAL A C 1
ATOM 724 O O . VAL A 1 96 ? 71.646 28.146 52.869 1.00 17.50 96 VAL A O 1
ATOM 728 N N . TRP A 1 97 ? 72.168 30.246 53.492 1.00 15.76 97 TRP A N 1
ATOM 729 C CA . TRP A 1 97 ? 72.100 29.961 54.920 1.00 15.25 97 TRP A CA 1
ATOM 730 C C . TRP A 1 97 ? 71.178 30.965 55.590 1.00 15.84 97 TRP A C 1
ATOM 731 O O . TRP A 1 97 ? 71.482 32.160 55.635 1.00 15.22 97 TRP A O 1
ATOM 742 N N . ILE A 1 98 ? 70.044 30.478 56.086 1.00 15.33 98 ILE A N 1
ATOM 743 C CA . ILE A 1 98 ? 69.081 31.321 56.792 1.00 15.51 98 ILE A CA 1
ATOM 744 C C . ILE A 1 98 ? 69.217 30.921 58.256 1.00 16.22 98 ILE A C 1
ATOM 745 O O . ILE A 1 98 ? 69.057 29.737 58.598 1.00 15.86 98 ILE A O 1
ATOM 750 N N . ASP A 1 99 ? 69.523 31.896 59.111 1.00 14.22 99 ASP A N 1
ATOM 751 C CA . ASP A 1 99 ? 69.709 31.642 60.540 1.00 14.95 99 ASP A CA 1
ATOM 752 C C . ASP A 1 99 ? 68.826 32.560 61.379 1.00 14.56 99 ASP A C 1
ATOM 753 O O . ASP A 1 99 ? 68.948 33.786 61.314 1.00 12.74 99 ASP A O 1
ATOM 758 N N . ARG A 1 100 ? 67.945 31.950 62.167 1.00 15.52 100 ARG A N 1
ATOM 759 C CA . ARG A 1 100 ? 67.011 32.669 63.035 1.00 16.97 100 ARG A CA 1
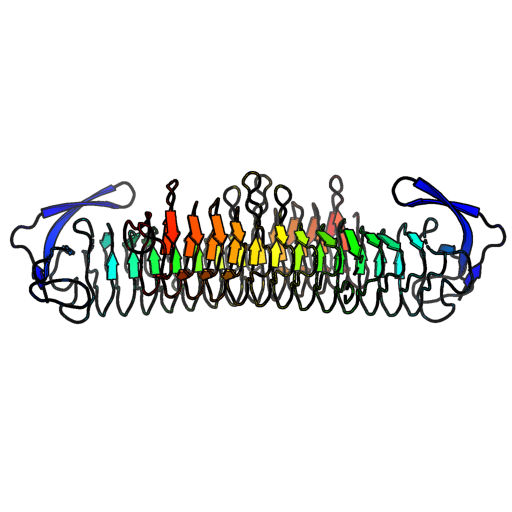ATOM 760 C C . ARG A 1 100 ? 66.456 33.921 62.370 1.00 16.56 100 ARG A C 1
ATOM 761 O O . ARG A 1 100 ? 66.642 35.038 62.857 1.00 17.45 100 ARG A O 1
ATOM 769 N N . ALA A 1 101 ? 65.766 33.739 61.256 1.00 15.87 101 ALA A N 1
ATOM 770 C CA . ALA A 1 101 ? 65.203 34.879 60.556 1.00 15.72 101 ALA A CA 1
ATOM 771 C C . ALA A 1 101 ? 63.893 34.484 59.881 1.00 16.14 101 ALA A C 1
ATOM 772 O O . ALA A 1 101 ? 63.653 33.306 59.618 1.00 16.76 101 ALA A O 1
ATOM 774 N N . ASP A 1 102 ? 63.039 35.467 59.620 1.00 17.14 102 ASP A N 1
ATOM 775 C CA . ASP A 1 102 ? 61.770 35.208 58.962 1.00 17.52 102 ASP A CA 1
ATOM 776 C C . ASP A 1 102 ? 61.839 35.710 57.531 1.00 18.26 102 ASP A C 1
ATOM 777 O O . ASP A 1 102 ? 62.263 36.842 57.276 1.00 17.55 102 ASP A O 1
ATOM 782 N N . ILE A 1 103 ? 61.436 34.851 56.600 1.00 17.93 103 ILE A N 1
ATOM 783 C CA . ILE A 1 103 ? 61.434 35.179 55.181 1.00 18.64 103 ILE A CA 1
ATOM 784 C C . ILE A 1 103 ? 60.012 34.950 54.678 1.00 19.69 103 ILE A C 1
ATOM 785 O O . ILE A 1 103 ? 59.438 33.886 54.904 1.00 20.53 103 ILE A O 1
ATOM 790 N N . SER A 1 104 ? 59.428 35.939 54.007 1.00 20.75 104 SER A N 1
ATOM 791 C CA . SER A 1 104 ? 58.064 35.762 53.516 1.00 19.51 104 SER A CA 1
ATOM 792 C C . SER A 1 104 ? 57.641 36.600 52.319 1.00 19.92 104 SER A C 1
ATOM 793 O O . SER A 1 104 ? 58.309 37.567 51.920 1.00 17.89 104 SER A O 1
ATOM 796 N N . ASP A 1 105 ? 56.486 36.213 51.781 1.00 21.02 105 ASP A N 1
ATOM 797 C CA . ASP A 1 105 ? 55.845 36.862 50.644 1.00 20.75 105 ASP A CA 1
ATOM 798 C C . ASP A 1 105 ? 56.608 36.837 49.324 1.00 19.62 105 ASP A C 1
ATOM 799 O O . ASP A 1 105 ? 56.843 37.877 48.721 1.00 17.76 105 ASP A O 1
ATOM 804 N N . GLY A 1 106 ? 57.001 35.643 48.889 1.00 19.07 106 GLY A N 1
ATOM 805 C CA . GLY A 1 106 ? 57.677 35.493 47.610 1.00 19.74 106 GLY A CA 1
ATOM 806 C C . GLY A 1 106 ? 59.137 35.868 47.451 1.00 19.46 106 GLY A C 1
ATOM 807 O O . GLY A 1 106 ? 59.605 36.049 46.326 1.00 19.48 106 GLY A O 1
ATOM 808 N N . ALA A 1 107 ? 59.862 35.985 48.555 1.00 19.60 107 ALA A N 1
ATOM 809 C CA . ALA A 1 107 ? 61.276 36.334 48.490 1.00 18.65 107 ALA A CA 1
ATOM 810 C C . ALA A 1 107 ? 62.060 35.179 47.877 1.00 17.88 107 ALA A C 1
ATOM 811 O O . ALA A 1 107 ? 61.742 34.017 48.111 1.00 18.08 107 ALA A O 1
ATOM 813 N N . ARG A 1 108 ? 63.068 35.498 47.073 1.00 17.97 108 ARG A N 1
ATOM 814 C CA . ARG A 1 108 ? 63.903 34.472 46.459 1.00 19.90 108 ARG A CA 1
ATOM 815 C C . ARG A 1 108 ? 65.346 34.733 46.894 1.00 17.19 108 ARG A C 1
ATOM 816 O O . ARG A 1 108 ? 65.906 35.791 46.613 1.00 17.99 108 ARG A O 1
ATOM 824 N N . ILE A 1 109 ? 65.929 33.760 47.586 1.00 15.63 109 ILE A N 1
ATOM 825 C CA . ILE A 1 109 ? 67.291 33.856 48.105 1.00 14.53 109 ILE A CA 1
ATOM 826 C C . ILE A 1 109 ? 68.136 32.754 47.476 1.00 14.62 109 ILE A C 1
ATOM 827 O O . ILE A 1 109 ? 67.810 31.572 47.597 1.00 14.69 109 ILE A O 1
ATOM 832 N N . SER A 1 110 ? 69.230 33.142 46.826 1.00 12.79 110 SER A N 1
ATOM 833 C CA . SER A 1 110 ? 70.066 32.181 46.118 1.00 12.63 110 SER A CA 1
ATOM 834 C C . SER A 1 110 ? 71.550 32.172 46.438 1.00 11.92 110 SER A C 1
ATOM 835 O O . SER A 1 110 ? 72.037 32.899 47.299 1.00 12.64 110 SER A O 1
ATOM 838 N N . ASP A 1 111 ? 72.254 31.345 45.676 1.00 12.60 111 ASP A N 1
ATOM 839 C CA . ASP A 1 111 ? 73.701 31.182 45.765 1.00 13.59 111 ASP A CA 1
ATOM 840 C C . ASP A 1 111 ? 74.267 30.984 47.160 1.00 13.73 111 ASP A C 1
ATOM 841 O O . ASP A 1 111 ? 73.988 29.968 47.808 1.00 14.93 111 ASP A O 1
ATOM 846 N N . ASN A 1 112 ? 75.060 31.944 47.630 1.00 13.60 112 ASN A N 1
ATOM 847 C CA . ASN A 1 112 ? 75.677 31.813 48.947 1.00 14.17 112 ASN A CA 1
ATOM 848 C C . ASN A 1 112 ? 75.273 32.868 49.960 1.00 13.43 112 ASN A C 1
ATOM 849 O O . ASN A 1 112 ? 76.034 33.167 50.872 1.00 13.29 112 ASN A O 1
ATOM 854 N N . VAL A 1 113 ? 74.081 33.430 49.802 1.00 14.74 113 VAL A N 1
ATOM 855 C CA . VAL A 1 113 ? 73.594 34.457 50.716 1.00 15.54 113 VAL A CA 1
ATOM 856 C C . VAL A 1 113 ? 73.425 33.978 52.156 1.00 14.04 113 VAL A C 1
ATOM 857 O O . VAL A 1 113 ? 73.193 32.803 52.411 1.00 15.80 113 VAL A O 1
ATOM 861 N N . THR A 1 114 ? 73.557 34.909 53.089 1.00 14.25 114 THR A N 1
ATOM 862 C CA . THR A 1 114 ? 73.366 34.629 54.501 1.00 13.24 114 THR A CA 1
ATOM 863 C C . THR A 1 114 ? 72.324 35.615 54.993 1.00 12.98 114 THR A C 1
ATOM 864 O O . THR A 1 114 ? 72.416 36.811 54.721 1.00 11.75 114 THR A O 1
ATOM 868 N N . ILE A 1 115 ? 71.316 35.108 55.686 1.00 14.26 115 ILE A N 1
ATOM 869 C CA . ILE A 1 115 ? 70.292 35.961 56.271 1.00 15.40 115 ILE A CA 1
ATOM 870 C C . ILE A 1 115 ? 70.290 35.514 57.727 1.00 15.77 115 ILE A C 1
ATOM 871 O O . ILE A 1 115 ? 69.960 34.365 58.019 1.00 15.25 115 ILE A O 1
ATOM 876 N N . GLN A 1 116 ? 70.676 36.405 58.637 1.00 15.33 116 GLN A N 1
ATOM 877 C CA . GLN A 1 116 ? 70.728 36.050 60.055 1.00 15.47 116 GLN A CA 1
ATOM 878 C C . GLN A 1 116 ? 70.104 37.111 60.967 1.00 14.63 116 GLN A C 1
ATOM 879 O O . GLN A 1 116 ? 70.345 38.304 60.797 1.00 16.09 116 GLN A O 1
ATOM 885 N N . SER A 1 117 ? 69.299 36.664 61.932 1.00 14.42 117 SER A N 1
ATOM 886 C CA . SER A 1 117 ? 68.632 37.557 62.878 1.00 13.92 117 SER A CA 1
ATOM 887 C C . SER A 1 117 ? 67.965 38.738 62.192 1.00 14.64 117 SER A C 1
ATOM 888 O O . SER A 1 117 ? 68.027 39.873 62.681 1.00 13.58 117 SER A O 1
ATOM 891 N N . SER A 1 118 ? 67.310 38.478 61.071 1.00 14.72 118 SER A N 1
ATOM 892 C CA . SER A 1 118 ? 66.671 39.554 60.335 1.00 15.30 118 SER A CA 1
ATOM 893 C C . SER A 1 118 ? 65.396 39.056 59.683 1.00 16.72 118 SER A C 1
ATOM 894 O O . SER A 1 118 ? 65.045 37.889 59.801 1.00 18.41 118 SER A O 1
ATOM 897 N N . SER A 1 119 ? 64.691 39.948 59.004 1.00 17.60 119 SER A N 1
ATOM 898 C CA . SER A 1 119 ? 63.468 39.558 58.336 1.00 19.07 119 SER A CA 1
ATOM 899 C C . SER A 1 119 ? 63.446 40.113 56.920 1.00 19.16 119 SER A C 1
ATOM 900 O O . SER A 1 119 ? 63.908 41.227 56.662 1.00 18.96 119 SER A O 1
ATOM 903 N N . VAL A 1 120 ? 62.922 39.306 56.009 1.00 19.12 120 VAL A N 1
ATOM 904 C CA . VAL A 1 120 ? 62.812 39.663 54.605 1.00 19.04 120 VAL A CA 1
ATOM 905 C C . VAL A 1 120 ? 61.366 39.394 54.217 1.00 20.39 120 VAL A C 1
ATOM 906 O O . VAL A 1 120 ? 60.805 38.343 54.545 1.00 20.83 120 VAL A O 1
ATOM 910 N N . ARG A 1 121 ? 60.757 40.345 53.528 1.00 21.40 121 ARG A N 1
ATOM 911 C CA . ARG A 1 121 ? 59.377 40.183 53.128 1.00 21.60 121 ARG A CA 1
ATOM 912 C C . ARG A 1 121 ? 59.075 40.784 51.758 1.00 22.99 121 ARG A C 1
ATOM 913 O O . ARG A 1 121 ? 59.465 41.916 51.456 1.00 18.38 121 ARG A O 1
ATOM 921 N N . GLU A 1 122 ? 58.376 39.993 50.946 1.00 25.74 122 GLU A N 1
ATOM 922 C CA . GLU A 1 122 ? 57.943 40.367 49.603 1.00 29.30 122 GLU A CA 1
ATOM 923 C C . GLU A 1 122 ? 58.882 40.014 48.462 1.00 28.64 122 GLU A C 1
ATOM 924 O O . GLU A 1 122 ? 60.022 39.599 48.669 1.00 27.10 122 GLU A O 1
ATOM 930 N N . GLU A 1 123 ? 58.361 40.178 47.250 1.00 29.01 123 GLU A N 1
ATOM 931 C CA . GLU A 1 123 ? 59.090 39.903 46.024 1.00 30.09 123 GLU A CA 1
ATOM 932 C C . GLU A 1 123 ? 60.381 40.696 45.999 1.00 28.97 123 GLU A C 1
ATOM 933 O O . GLU A 1 123 ? 60.366 41.923 45.900 1.00 31.24 123 GLU A O 1
ATOM 939 N N . CYS A 1 124 ? 61.498 39.991 46.104 1.00 24.78 124 CYS A N 1
ATOM 940 C CA . CYS A 1 124 ? 62.807 40.622 46.075 1.00 22.39 124 CYS A CA 1
ATOM 941 C C . CYS A 1 124 ? 63.818 39.519 45.848 1.00 19.82 124 CYS A C 1
ATOM 942 O O . CYS A 1 124 ? 63.535 38.349 46.085 1.00 19.29 124 CYS A O 1
ATOM 945 N N . ALA A 1 125 ? 65.000 39.880 45.383 1.00 18.47 125 ALA A N 1
ATOM 946 C CA . ALA A 1 125 ? 66.004 38.867 45.133 1.00 16.92 125 ALA A CA 1
ATOM 947 C C . ALA A 1 125 ? 67.288 39.150 45.882 1.00 16.28 125 ALA A C 1
ATOM 948 O O . ALA A 1 125 ? 67.868 40.227 45.749 1.00 16.19 125 ALA A O 1
ATOM 950 N N . ILE A 1 126 ? 67.706 38.182 46.692 1.00 16.03 126 ILE A N 1
ATOM 951 C CA . ILE A 1 126 ? 68.946 38.278 47.448 1.00 15.24 126 ILE A CA 1
ATOM 952 C C . ILE A 1 126 ? 69.753 37.107 46.915 1.00 16.23 126 ILE A C 1
ATOM 953 O O . ILE A 1 126 ? 69.364 35.946 47.082 1.00 17.93 126 ILE A O 1
ATOM 958 N N . TYR A 1 127 ? 70.862 37.407 46.256 1.00 16.34 127 TYR A N 1
ATOM 959 C CA . TYR A 1 127 ? 71.704 36.369 45.685 1.00 15.37 127 TYR A CA 1
ATOM 960 C C . TYR A 1 127 ? 73.184 36.730 45.765 1.00 15.98 127 TYR A C 1
ATOM 961 O O . TYR A 1 127 ? 73.561 37.717 46.405 1.00 14.87 127 TYR A O 1
ATOM 970 N N . GLY A 1 128 ? 74.023 35.925 45.117 1.00 17.11 128 GLY A N 1
ATOM 971 C CA . GLY A 1 128 ? 75.456 36.172 45.166 1.00 17.45 128 GLY A CA 1
ATOM 972 C C . GLY A 1 128 ? 75.971 35.826 46.554 1.00 16.19 128 GLY A C 1
ATOM 973 O O . GLY A 1 128 ? 75.557 34.825 47.129 1.00 15.52 128 GLY A O 1
ATOM 974 N N . ASP A 1 129 ? 76.859 36.646 47.107 1.00 15.76 129 ASP A N 1
ATOM 975 C CA . ASP A 1 129 ? 77.393 36.368 48.441 1.00 15.11 129 ASP A CA 1
ATOM 976 C C . ASP A 1 129 ? 76.931 37.377 49.492 1.00 14.99 129 ASP A C 1
ATOM 977 O O . ASP A 1 129 ? 77.586 37.547 50.518 1.00 15.57 129 ASP A O 1
ATOM 982 N N . ALA A 1 130 ? 75.798 38.031 49.249 1.00 14.01 130 ALA A N 1
ATOM 983 C CA . ALA A 1 130 ? 75.287 39.032 50.181 1.00 13.50 130 ALA A CA 1
ATOM 984 C C . ALA A 1 130 ? 75.039 38.496 51.582 1.00 13.81 130 ALA A C 1
ATOM 985 O O . ALA A 1 130 ? 74.720 37.320 51.766 1.00 14.11 130 ALA A O 1
ATOM 987 N N . ARG A 1 131 ? 75.184 39.386 52.561 1.00 14.68 131 ARG A N 1
ATOM 988 C CA . ARG A 1 131 ? 74.969 39.064 53.964 1.00 14.22 131 ARG A CA 1
ATOM 989 C C . ARG A 1 131 ? 74.011 40.074 54.587 1.00 13.53 131 ARG A C 1
ATOM 990 O O . ARG A 1 131 ? 74.309 41.266 54.636 1.00 15.20 131 ARG A O 1
ATOM 998 N N . VAL A 1 132 ? 72.853 39.601 55.037 1.00 12.32 132 VAL A N 1
ATOM 999 C CA . VAL A 1 132 ? 71.869 40.468 55.679 1.00 12.22 132 VAL A CA 1
ATOM 1000 C C . VAL A 1 132 ? 71.908 39.986 57.111 1.00 12.72 132 VAL A C 1
ATOM 1001 O O . VAL A 1 132 ? 71.497 38.867 57.419 1.00 11.48 132 VAL A O 1
ATOM 1005 N N . LEU A 1 133 ? 72.412 40.834 57.994 1.00 14.59 133 LEU A N 1
ATOM 1006 C CA . LEU A 1 133 ? 72.576 40.426 59.380 1.00 14.20 133 LEU A CA 1
ATOM 1007 C C . LEU A 1 133 ? 72.124 41.425 60.416 1.00 12.85 133 LEU A C 1
ATOM 1008 O O . LEU A 1 133 ? 71.752 42.557 60.109 1.00 12.73 133 LEU A O 1
ATOM 1013 N N . ASN A 1 134 ? 72.167 40.963 61.661 1.00 14.02 134 ASN A N 1
ATOM 1014 C CA . ASN A 1 134 ? 71.889 41.782 62.832 1.00 13.30 134 ASN A CA 1
ATOM 1015 C C . ASN A 1 134 ? 70.675 42.715 62.800 1.00 14.49 134 ASN A C 1
ATOM 1016 O O . ASN A 1 134 ? 70.814 43.936 62.696 1.00 14.02 134 ASN A O 1
ATOM 1021 N N . GLN A 1 135 ? 69.486 42.137 62.881 1.00 16.70 135 GLN A N 1
ATOM 1022 C CA . GLN A 1 135 ? 68.253 42.921 62.922 1.00 17.07 135 GLN A CA 1
ATOM 1023 C C . GLN A 1 135 ? 67.952 43.771 61.702 1.00 15.91 135 GLN A C 1
ATOM 1024 O O . GLN A 1 135 ? 67.392 44.864 61.812 1.00 15.07 135 GLN A O 1
ATOM 1030 N N . SER A 1 136 ? 68.318 43.281 60.531 1.00 14.98 136 SER A N 1
ATOM 1031 C CA . SER A 1 136 ? 68.016 44.040 59.338 1.00 15.16 136 SER A CA 1
ATOM 1032 C C . SER A 1 136 ? 66.591 43.693 58.954 1.00 15.61 136 SER A C 1
ATOM 1033 O O . SER A 1 136 ? 66.063 42.651 59.344 1.00 14.21 136 SER A O 1
ATOM 1036 N N . GLU A 1 137 ? 65.967 44.585 58.204 1.00 16.51 137 GLU A N 1
ATOM 1037 C CA . GLU A 1 137 ? 64.602 44.386 57.775 1.00 17.17 137 GLU A CA 1
ATOM 1038 C C . GLU A 1 137 ? 64.546 44.708 56.291 1.00 16.33 137 GLU A C 1
ATOM 1039 O O . GLU A 1 137 ? 64.782 45.846 55.883 1.00 15.07 137 GLU A O 1
ATOM 1045 N N . ILE A 1 138 ? 64.271 43.696 55.479 1.00 15.26 138 ILE A N 1
ATOM 1046 C CA . ILE A 1 138 ? 64.180 43.896 54.044 1.00 15.19 138 ILE A CA 1
ATOM 1047 C C . ILE A 1 138 ? 62.702 43.871 53.689 1.00 15.94 138 ILE A C 1
ATOM 1048 O O . ILE A 1 138 ? 62.058 42.830 53.781 1.00 15.71 138 ILE A O 1
ATOM 1053 N N . LEU A 1 139 ? 62.156 45.018 53.303 1.00 17.15 139 LEU A N 1
ATOM 1054 C CA . LEU A 1 139 ? 60.747 45.076 52.945 1.00 19.99 139 LEU A CA 1
ATOM 1055 C C . LEU A 1 139 ? 60.550 45.596 51.527 1.00 20.19 139 LEU A C 1
ATOM 1056 O O . LEU A 1 139 ? 60.676 46.788 51.266 1.00 19.51 139 LEU A O 1
ATOM 1061 N N . ALA A 1 140 ? 60.241 44.686 50.612 1.00 22.19 140 ALA A N 1
ATOM 1062 C CA . ALA A 1 140 ? 60.033 45.049 49.219 1.00 23.89 140 ALA A CA 1
ATOM 1063 C C . ALA A 1 140 ? 58.551 45.287 48.925 1.00 25.38 140 ALA A C 1
ATOM 1064 O O . ALA A 1 140 ? 57.801 44.344 48.657 1.00 26.60 140 ALA A O 1
ATOM 1066 N N . ALA A 1 149 ? 59.701 49.809 36.885 1.00 46.07 149 ALA A N 1
ATOM 1067 C CA . ALA A 1 149 ? 59.251 48.580 37.536 1.00 45.02 149 ALA A CA 1
ATOM 1068 C C . ALA A 1 149 ? 60.411 47.606 37.736 1.00 43.43 149 ALA A C 1
ATOM 1069 O O . ALA A 1 149 ? 60.858 46.953 36.802 1.00 44.65 149 ALA A O 1
ATOM 1071 N N . GLN A 1 150 ? 60.898 47.525 38.966 1.00 41.14 150 GLN A N 1
ATOM 1072 C CA . GLN A 1 150 ? 62.005 46.643 39.297 1.00 38.61 150 GLN A CA 1
ATOM 1073 C C . GLN A 1 150 ? 61.813 46.176 40.730 1.00 35.42 150 GLN A C 1
ATOM 1074 O O . GLN A 1 150 ? 61.112 46.826 41.506 1.00 35.77 150 GLN A O 1
ATOM 1080 N N . ILE A 1 151 ? 62.431 45.055 41.081 1.00 30.40 151 ILE A N 1
ATOM 1081 C CA . ILE A 1 151 ? 62.311 44.534 42.435 1.00 26.41 151 ILE A CA 1
ATOM 1082 C C . ILE A 1 151 ? 63.559 44.837 43.246 1.00 22.79 151 ILE A C 1
ATOM 1083 O O . ILE A 1 151 ? 64.647 45.022 42.702 1.00 21.98 151 ILE A O 1
ATOM 1088 N N . LEU A 1 152 ? 63.388 44.885 44.558 1.00 19.10 152 LEU A N 1
ATOM 1089 C CA . LEU A 1 152 ? 64.490 45.161 45.452 1.00 17.45 152 LEU A CA 1
ATOM 1090 C C . LEU A 1 152 ? 65.505 44.041 45.287 1.00 15.57 152 LEU A C 1
ATOM 1091 O O . LEU A 1 152 ? 65.135 42.869 45.282 1.00 14.77 152 LEU A O 1
ATOM 1096 N N . GLN A 1 153 ? 66.776 44.405 45.121 1.00 13.89 153 GLN A N 1
ATOM 1097 C CA . GLN A 1 153 ? 67.835 43.413 44.944 1.00 15.08 153 GLN A CA 1
ATOM 1098 C C . GLN A 1 153 ? 69.051 43.682 45.833 1.00 14.95 153 GLN A C 1
ATOM 1099 O O . GLN A 1 153 ? 69.488 44.830 45.983 1.00 13.69 153 GLN A O 1
ATOM 1105 N N . ILE A 1 154 ? 69.576 42.608 46.421 1.00 12.92 154 ILE A N 1
ATOM 1106 C CA . ILE A 1 154 ? 70.749 42.652 47.286 1.00 13.99 154 ILE A CA 1
ATOM 1107 C C . ILE A 1 154 ? 71.616 41.521 46.786 1.00 14.89 154 ILE A C 1
ATOM 1108 O O . ILE A 1 154 ? 71.239 40.360 46.937 1.00 16.07 154 ILE A O 1
ATOM 1113 N N . TYR A 1 155 ? 72.764 41.833 46.191 1.00 15.61 155 TYR A N 1
ATOM 1114 C CA . TYR A 1 155 ? 73.624 40.775 45.671 1.00 15.68 155 TYR A CA 1
ATOM 1115 C C . TYR A 1 155 ? 75.130 41.059 45.694 1.00 15.46 155 TYR A C 1
ATOM 1116 O O . TYR A 1 155 ? 75.599 41.959 46.401 1.00 15.67 155 TYR A O 1
ATOM 1125 N N . ASP A 1 156 ? 75.880 40.287 44.911 1.00 13.93 156 ASP A N 1
ATOM 1126 C CA . ASP A 1 156 ? 77.338 40.392 44.878 1.00 15.91 156 ASP A CA 1
ATOM 1127 C C . ASP A 1 156 ? 77.864 40.162 46.296 1.00 16.32 156 ASP A C 1
ATOM 1128 O O . ASP A 1 156 ? 77.502 39.176 46.935 1.00 16.45 156 ASP A O 1
ATOM 1133 N N . ARG A 1 157 ? 78.698 41.071 46.794 1.00 16.13 157 ARG A N 1
ATOM 1134 C CA . ARG A 1 157 ? 79.267 40.922 48.133 1.00 15.68 157 ARG A CA 1
ATOM 1135 C C . ARG A 1 157 ? 78.710 41.937 49.139 1.00 15.69 157 ARG A C 1
ATOM 1136 O O . ARG A 1 157 ? 79.291 42.154 50.206 1.00 15.96 157 ARG A O 1
ATOM 1144 N N . ALA A 1 158 ? 77.578 42.542 48.797 1.00 13.62 158 ALA A N 1
ATOM 1145 C CA . ALA A 1 158 ? 76.937 43.532 49.654 1.00 13.17 158 ALA A CA 1
ATOM 1146 C C . ALA A 1 158 ? 76.663 43.028 51.077 1.00 14.42 158 ALA A C 1
ATOM 1147 O O . ALA A 1 158 ? 76.179 41.905 51.281 1.00 14.70 158 ALA A O 1
ATOM 1149 N N . THR A 1 159 ? 76.972 43.868 52.061 1.00 13.67 159 THR A N 1
ATOM 1150 C CA . THR A 1 159 ? 76.748 43.519 53.464 1.00 14.31 159 THR A CA 1
ATOM 1151 C C . THR A 1 159 ? 75.757 44.471 54.131 1.00 12.91 159 THR A C 1
ATOM 1152 O O . THR A 1 159 ? 75.910 45.693 54.049 1.00 11.27 159 THR A O 1
ATOM 1156 N N . VAL A 1 160 ? 74.762 43.910 54.813 1.00 11.21 160 VAL A N 1
ATOM 1157 C CA . VAL A 1 160 ? 73.755 44.721 55.481 1.00 10.08 160 VAL A CA 1
ATOM 1158 C C . VAL A 1 160 ? 73.654 44.406 56.965 1.00 10.19 160 VAL A C 1
ATOM 1159 O O . VAL A 1 160 ? 73.375 43.278 57.360 1.00 12.56 160 VAL A O 1
ATOM 1163 N N . ASN A 1 161 ? 73.852 45.428 57.785 1.00 11.98 161 ASN A N 1
ATOM 1164 C CA . ASN A 1 161 ? 73.820 45.273 59.234 1.00 10.79 161 ASN A CA 1
ATOM 1165 C C . ASN A 1 161 ? 72.757 46.136 59.904 1.00 11.04 161 ASN A C 1
ATOM 1166 O O . ASN A 1 161 ? 72.797 47.363 59.824 1.00 7.86 161 ASN A O 1
ATOM 1171 N N . HIS A 1 162 ? 71.801 45.493 60.565 1.00 12.54 162 HIS A N 1
ATOM 1172 C CA . HIS A 1 162 ? 70.779 46.238 61.286 1.00 12.82 162 HIS A CA 1
ATOM 1173 C C . HIS A 1 162 ? 70.276 47.438 60.465 1.00 14.52 162 HIS A C 1
ATOM 1174 O O . HIS A 1 162 ? 70.286 48.586 60.925 1.00 14.81 162 HIS A O 1
ATOM 1181 N N . SER A 1 163 ? 69.831 47.161 59.248 1.00 14.16 163 SER A N 1
ATOM 1182 C CA . SER A 1 163 ? 69.339 48.205 58.377 1.00 14.83 163 SER A CA 1
ATOM 1183 C C . SER A 1 163 ? 67.953 47.902 57.835 1.00 15.36 163 SER A C 1
ATOM 1184 O O . SER A 1 163 ? 67.489 46.758 57.828 1.00 14.16 163 SER A O 1
ATOM 1187 N N . ARG A 1 164 ? 67.289 48.954 57.388 1.00 15.82 164 ARG A N 1
ATOM 1188 C CA . ARG A 1 164 ? 65.966 48.822 56.826 1.00 15.56 164 ARG A CA 1
ATOM 1189 C C . ARG A 1 164 ? 66.084 49.139 55.331 1.00 14.04 164 ARG A C 1
ATOM 1190 O O . ARG A 1 164 ? 66.346 50.271 54.954 1.00 14.74 164 ARG A O 1
ATOM 1198 N N . ILE A 1 165 ? 65.927 48.119 54.494 1.00 12.99 165 ILE A N 1
ATOM 1199 C CA . ILE A 1 165 ? 66.018 48.247 53.039 1.00 13.12 165 ILE A CA 1
ATOM 1200 C C . ILE A 1 165 ? 64.587 48.067 52.530 1.00 15.07 165 ILE A C 1
ATOM 1201 O O . ILE A 1 165 ? 63.988 47.002 52.702 1.00 14.82 165 ILE A O 1
ATOM 1206 N N . VAL A 1 166 ? 64.040 49.105 51.903 1.00 15.68 166 VAL A N 1
ATOM 1207 C CA . VAL A 1 166 ? 62.648 49.062 51.470 1.00 15.24 166 VAL A CA 1
ATOM 1208 C C . VAL A 1 166 ? 62.387 49.390 50.002 1.00 14.93 166 VAL A C 1
ATOM 1209 O O . VAL A 1 166 ? 63.197 50.031 49.339 1.00 15.40 166 VAL A O 1
ATOM 1213 N N . HIS A 1 167 ? 61.240 48.925 49.517 1.00 15.89 167 HIS A N 1
ATOM 1214 C CA . HIS A 1 167 ? 60.771 49.166 48.159 1.00 16.46 167 HIS A CA 1
ATOM 1215 C C . HIS A 1 167 ? 61.470 48.457 47.021 1.00 17.52 167 HIS A C 1
ATOM 1216 O O . HIS A 1 167 ? 61.248 47.267 46.797 1.00 18.17 167 HIS A O 1
ATOM 1223 N N . GLN A 1 168 ? 62.308 49.189 46.291 1.00 17.90 168 GLN A N 1
ATOM 1224 C CA . GLN A 1 168 ? 62.988 48.613 45.137 1.00 18.51 168 GLN A CA 1
ATOM 1225 C C . GLN A 1 168 ? 64.468 48.954 45.113 1.00 17.20 168 GLN A C 1
ATOM 1226 O O . GLN A 1 168 ? 65.080 49.028 44.045 1.00 16.01 168 GLN A O 1
ATOM 1232 N N . VAL A 1 169 ? 65.032 49.160 46.299 1.00 14.32 169 VAL A N 1
ATOM 1233 C CA . VAL A 1 169 ? 66.440 49.502 46.459 1.00 10.59 169 VAL A CA 1
ATOM 1234 C C . VAL A 1 169 ? 67.379 48.433 45.904 1.00 11.34 169 VAL A C 1
ATOM 1235 O O . VAL A 1 169 ? 67.085 47.246 45.983 1.00 11.56 169 VAL A O 1
ATOM 1239 N N . GLN A 1 170 ? 68.503 48.871 45.338 1.00 11.20 170 GLN A N 1
ATOM 1240 C CA . GLN A 1 170 ? 69.512 47.964 44.794 1.00 11.58 170 GLN A CA 1
ATOM 1241 C C . GLN A 1 170 ? 70.798 48.113 45.608 1.00 10.89 170 GLN A C 1
ATOM 1242 O O . GLN A 1 170 ? 71.325 49.212 45.731 1.00 10.27 170 GLN A O 1
ATOM 1248 N N . LEU A 1 171 ? 71.289 47.012 46.171 1.00 10.77 171 LEU A N 1
ATOM 1249 C CA . LEU A 1 171 ? 72.534 47.017 46.942 1.00 11.65 171 LEU A CA 1
ATOM 1250 C C . LEU A 1 171 ? 73.434 45.941 46.344 1.00 12.23 171 LEU A C 1
ATOM 1251 O O . LEU A 1 171 ? 73.058 44.770 46.313 1.00 12.07 171 LEU A O 1
ATOM 1256 N N . TYR A 1 172 ? 74.611 46.322 45.864 1.00 11.46 172 TYR A N 1
ATOM 1257 C CA . TYR A 1 172 ? 75.510 45.331 45.285 1.00 13.51 172 TYR A CA 1
ATOM 1258 C C . TYR A 1 172 ? 76.977 45.741 45.343 1.00 13.11 172 TYR A C 1
ATOM 1259 O O . TYR A 1 172 ? 77.352 46.622 46.109 1.00 13.68 172 TYR A O 1
ATOM 1268 N N . GLY A 1 173 ? 77.807 45.102 44.529 1.00 12.42 173 GLY A N 1
ATOM 1269 C CA . GLY A 1 173 ? 79.217 45.421 44.565 1.00 12.62 173 GLY A CA 1
ATOM 1270 C C . GLY A 1 173 ? 79.746 44.988 45.923 1.00 13.59 173 GLY A C 1
ATOM 1271 O O . GLY A 1 173 ? 79.359 43.937 46.438 1.00 12.90 173 GLY A O 1
ATOM 1272 N N . ASN A 1 174 ? 80.625 45.794 46.509 1.00 14.33 174 ASN A N 1
ATOM 1273 C CA . ASN A 1 174 ? 81.187 45.480 47.815 1.00 13.41 174 ASN A CA 1
ATOM 1274 C C . ASN A 1 174 ? 80.691 46.495 48.843 1.00 12.84 174 ASN A C 1
ATOM 1275 O O . ASN A 1 174 ? 81.368 46.795 49.828 1.00 10.33 174 ASN A O 1
ATOM 1280 N N . ALA A 1 175 ? 79.494 47.022 48.603 1.00 13.47 175 ALA A N 1
ATOM 1281 C CA . ALA A 1 175 ? 78.894 48.003 49.512 1.00 13.85 175 ALA A CA 1
ATOM 1282 C C . ALA A 1 175 ? 78.740 47.442 50.920 1.00 11.46 175 ALA A C 1
ATOM 1283 O O . ALA A 1 175 ? 78.503 46.244 51.111 1.00 9.51 175 ALA A O 1
ATOM 1285 N N . THR A 1 176 ? 78.882 48.321 51.903 1.00 12.57 176 THR A N 1
ATOM 1286 C CA . THR A 1 176 ? 78.738 47.954 53.304 1.00 12.18 176 THR A CA 1
ATOM 1287 C C . THR A 1 176 ? 77.768 48.932 53.947 1.00 12.14 176 THR A C 1
ATOM 1288 O O . THR A 1 176 ? 78.080 50.114 54.115 1.00 13.02 176 THR A O 1
ATOM 1292 N N . ILE A 1 177 ? 76.597 48.423 54.314 1.00 12.16 177 ILE A N 1
ATOM 1293 C CA . ILE A 1 177 ? 75.539 49.230 54.905 1.00 10.50 177 ILE A CA 1
ATOM 1294 C C . ILE A 1 177 ? 75.251 48.870 56.360 1.00 12.49 177 ILE A C 1
ATOM 1295 O O . ILE A 1 177 ? 74.930 47.723 56.672 1.00 14.11 177 ILE A O 1
ATOM 1300 N N . THR A 1 178 ? 75.344 49.857 57.247 1.00 11.66 178 THR A N 1
ATOM 1301 C CA . THR A 1 178 ? 75.078 49.626 58.658 1.00 13.11 178 THR A CA 1
ATOM 1302 C C . THR A 1 178 ? 74.230 50.738 59.268 1.00 13.70 178 THR A C 1
ATOM 1303 O O . THR A 1 178 ? 74.519 51.924 59.084 1.00 12.75 178 THR A O 1
ATOM 1307 N N . HIS A 1 179 ? 73.189 50.356 60.001 1.00 14.07 179 HIS A N 1
ATOM 1308 C CA . HIS A 1 179 ? 72.329 51.345 60.644 1.00 15.85 179 HIS A CA 1
ATOM 1309 C C . HIS A 1 179 ? 71.790 52.355 59.658 1.00 14.74 179 HIS A C 1
ATOM 1310 O O . HIS A 1 179 ? 71.938 53.562 59.851 1.00 16.34 179 HIS A O 1
ATOM 1317 N N . ALA A 1 180 ? 71.150 51.876 58.605 1.00 13.11 180 ALA A N 1
ATOM 1318 C CA . ALA A 1 180 ? 70.635 52.802 57.622 1.00 13.98 180 ALA A CA 1
ATOM 1319 C C . ALA A 1 180 ? 69.229 52.491 57.166 1.00 13.80 180 ALA A C 1
ATOM 1320 O O . ALA A 1 180 ? 68.717 51.385 57.351 1.00 13.80 180 ALA A O 1
ATOM 1322 N N . PHE A 1 181 ? 68.608 53.501 56.578 1.00 13.92 181 PHE A N 1
ATOM 1323 C CA . PHE A 1 181 ? 67.287 53.354 56.009 1.00 14.80 181 PHE A CA 1
ATOM 1324 C C . PHE A 1 181 ? 67.537 53.727 54.554 1.00 15.79 181 PHE A C 1
ATOM 1325 O O . PHE A 1 181 ? 67.798 54.892 54.249 1.00 15.57 181 PHE A O 1
ATOM 1333 N N . ILE A 1 182 ? 67.522 52.729 53.672 1.00 15.08 182 ILE A N 1
ATOM 1334 C CA . ILE A 1 182 ? 67.711 52.957 52.245 1.00 15.94 182 ILE A CA 1
ATOM 1335 C C . ILE A 1 182 ? 66.362 52.600 51.647 1.00 15.98 182 ILE A C 1
ATOM 1336 O O . ILE A 1 182 ? 65.867 51.493 51.852 1.00 17.86 182 ILE A O 1
ATOM 1341 N N . GLU A 1 183 ? 65.768 53.522 50.901 1.00 14.80 183 GLU A N 1
ATOM 1342 C CA . GLU A 1 183 ? 64.452 53.267 50.355 1.00 15.10 183 GLU A CA 1
ATOM 1343 C C . GLU A 1 183 ? 64.183 53.642 48.894 1.00 16.30 183 GLU A C 1
ATOM 1344 O O . GLU A 1 183 ? 65.040 54.183 48.193 1.00 13.40 183 GLU A O 1
ATOM 1350 N N . HIS A 1 184 ? 62.968 53.322 48.455 1.00 16.55 184 HIS A N 1
ATOM 1351 C CA . HIS A 1 184 ? 62.503 53.584 47.102 1.00 18.59 184 HIS A CA 1
ATOM 1352 C C . HIS A 1 184 ? 63.368 52.947 46.030 1.00 18.67 184 HIS A C 1
ATOM 1353 O O . HIS A 1 184 ? 63.356 51.722 45.876 1.00 18.99 184 HIS A O 1
ATOM 1360 N N . ARG A 1 185 ? 64.119 53.755 45.289 1.00 17.91 185 ARG A N 1
ATOM 1361 C CA . ARG A 1 185 ? 64.961 53.209 44.235 1.00 19.06 185 ARG A CA 1
ATOM 1362 C C . ARG A 1 185 ? 66.434 53.566 44.430 1.00 19.12 185 ARG A C 1
ATOM 1363 O O . ARG A 1 185 ? 67.213 53.591 43.474 1.00 20.02 185 ARG A O 1
ATOM 1371 N N . ALA A 1 186 ? 66.815 53.840 45.671 1.00 17.58 186 ALA A N 1
ATOM 1372 C CA . ALA A 1 186 ? 68.196 54.179 45.969 1.00 17.29 186 ALA A CA 1
ATOM 1373 C C . ALA A 1 186 ? 69.086 52.988 45.645 1.00 17.17 186 ALA A C 1
ATOM 1374 O O . ALA A 1 186 ? 68.648 51.837 45.698 1.00 18.50 186 ALA A O 1
ATOM 1376 N N . GLU A 1 187 ? 70.336 53.276 45.305 1.00 16.19 187 GLU A N 1
ATOM 1377 C CA . GLU A 1 187 ? 71.307 52.242 44.990 1.00 14.89 187 GLU A CA 1
ATOM 1378 C C . GLU A 1 187 ? 72.623 52.548 45.680 1.00 13.68 187 GLU A C 1
ATOM 1379 O O . GLU A 1 187 ? 73.024 53.711 45.768 1.00 14.71 187 GLU A O 1
ATOM 1385 N N . VAL A 1 188 ? 73.270 51.498 46.186 1.00 11.82 188 VAL A N 1
ATOM 1386 C CA . VAL A 1 188 ? 74.559 51.595 46.869 1.00 9.54 188 VAL A CA 1
ATOM 1387 C C . VAL A 1 188 ? 75.415 50.455 46.333 1.00 10.81 188 VAL A C 1
ATOM 1388 O O . VAL A 1 188 ? 75.002 49.297 46.370 1.00 10.54 188 VAL A O 1
ATOM 1392 N N . PHE A 1 189 ? 76.597 50.772 45.820 1.00 11.38 189 PHE A N 1
ATOM 1393 C CA . PHE A 1 189 ? 77.462 49.729 45.268 1.00 12.95 189 PHE A CA 1
ATOM 1394 C C . PHE A 1 189 ? 78.932 50.089 45.254 1.00 11.94 189 PHE A C 1
ATOM 1395 O O . PHE A 1 189 ? 79.348 51.054 45.897 1.00 11.31 189 PHE A O 1
ATOM 1403 N N . ASP A 1 190 ? 79.710 49.318 44.497 1.00 11.97 190 ASP A N 1
ATOM 1404 C CA . ASP A 1 190 ? 81.154 49.499 44.443 1.00 11.29 190 ASP A CA 1
ATOM 1405 C C . ASP A 1 190 ? 81.653 49.314 45.873 1.00 12.53 190 ASP A C 1
ATOM 1406 O O . ASP A 1 190 ? 81.298 48.331 46.525 1.00 11.79 190 ASP A O 1
ATOM 1411 N N . PHE A 1 191 ? 82.460 50.250 46.368 1.00 11.25 191 PHE A N 1
ATOM 1412 C CA . PHE A 1 191 ? 82.988 50.135 47.728 1.00 12.26 191 PHE A CA 1
ATOM 1413 C C . PHE A 1 191 ? 82.313 51.131 48.655 1.00 12.24 191 PHE A C 1
ATOM 1414 O O . PHE A 1 191 ? 82.894 51.556 49.649 1.00 14.63 191 PHE A O 1
ATOM 1422 N N . ALA A 1 192 ? 81.082 51.498 48.325 1.00 11.13 192 ALA A N 1
ATOM 1423 C CA . ALA A 1 192 ? 80.337 52.449 49.125 1.00 10.26 192 ALA A CA 1
ATOM 1424 C C . ALA A 1 192 ? 80.228 52.023 50.584 1.00 11.27 192 ALA A C 1
ATOM 1425 O O . ALA A 1 192 ? 80.019 50.845 50.895 1.00 10.44 192 ALA A O 1
ATOM 1427 N N . LEU A 1 193 ? 80.376 52.989 51.480 1.00 10.09 193 LEU A N 1
ATOM 1428 C CA . LEU A 1 193 ? 80.253 52.708 52.900 1.00 13.06 193 LEU A CA 1
ATOM 1429 C C . LEU A 1 193 ? 79.131 53.565 53.454 1.00 12.64 193 LEU A C 1
ATOM 1430 O O . LEU A 1 193 ? 79.174 54.788 53.356 1.00 13.06 193 LEU A O 1
ATOM 1435 N N . ILE A 1 194 ? 78.111 52.917 54.003 1.00 13.19 194 ILE A N 1
ATOM 1436 C CA . ILE A 1 194 ? 76.987 53.627 54.602 1.00 12.98 194 ILE A CA 1
ATOM 1437 C C . ILE A 1 194 ? 77.057 53.235 56.066 1.00 14.52 194 ILE A C 1
ATOM 1438 O O . ILE A 1 194 ? 76.684 52.118 56.429 1.00 13.48 194 ILE A O 1
ATOM 1443 N N . GLU A 1 195 ? 77.535 54.159 56.895 1.00 15.57 195 GLU A N 1
ATOM 1444 C CA . GLU A 1 195 ? 77.724 53.907 58.320 1.00 16.34 195 GLU A CA 1
ATOM 1445 C C . GLU A 1 195 ? 76.961 54.805 59.292 1.00 17.32 195 GLU A C 1
ATOM 1446 O O . GLU A 1 195 ? 77.344 55.964 59.533 1.00 16.74 195 GLU A O 1
ATOM 1452 N N . GLY A 1 196 ? 75.882 54.266 59.853 1.00 17.08 196 GLY A N 1
ATOM 1453 C CA . GLY A 1 196 ? 75.123 55.007 60.846 1.00 16.46 196 GLY A CA 1
ATOM 1454 C C . GLY A 1 196 ? 75.592 54.499 62.203 1.00 17.59 196 GLY A C 1
ATOM 1455 O O . GLY A 1 196 ? 76.446 53.614 62.266 1.00 18.00 196 GLY A O 1
ATOM 1456 N N . ASP A 1 197 ? 75.078 55.056 63.294 1.00 17.73 197 ASP A N 1
ATOM 1457 C CA . ASP A 1 197 ? 75.462 54.578 64.616 1.00 17.57 197 ASP A CA 1
ATOM 1458 C C . ASP A 1 197 ? 74.200 54.412 65.461 1.00 19.75 197 ASP A C 1
ATOM 1459 O O . ASP A 1 197 ? 73.099 54.663 64.971 1.00 21.97 197 ASP A O 1
ATOM 1464 N N . LYS A 1 198 ? 74.334 53.998 66.719 1.00 22.21 198 LYS A N 1
ATOM 1465 C CA . LYS A 1 198 ? 73.141 53.776 67.540 1.00 23.61 198 LYS A CA 1
ATOM 1466 C C . LYS A 1 198 ? 72.318 55.007 67.894 1.00 22.78 198 LYS A C 1
ATOM 1467 O O . LYS A 1 198 ? 71.164 54.884 68.303 1.00 22.54 198 LYS A O 1
ATOM 1473 N N . ASP A 1 199 ? 72.891 56.192 67.723 1.00 22.59 199 ASP A N 1
ATOM 1474 C CA . ASP A 1 199 ? 72.156 57.410 68.022 1.00 21.40 199 ASP A CA 1
ATOM 1475 C C . ASP A 1 199 ? 71.544 58.023 66.774 1.00 20.74 199 ASP A C 1
ATOM 1476 O O . ASP A 1 199 ? 70.566 58.770 66.864 1.00 18.52 199 ASP A O 1
ATOM 1481 N N . ASN A 1 200 ? 72.119 57.705 65.614 1.00 19.16 200 ASN A N 1
ATOM 1482 C CA . ASN A 1 200 ? 71.643 58.243 64.338 1.00 18.53 200 ASN A CA 1
ATOM 1483 C C . ASN A 1 200 ? 71.849 57.289 63.165 1.00 17.51 200 ASN A C 1
ATOM 1484 O O . ASN A 1 200 ? 72.947 56.759 62.974 1.00 17.52 200 ASN A O 1
ATOM 1489 N N . ASN A 1 201 ? 70.800 57.076 62.376 1.00 16.64 201 ASN A N 1
ATOM 1490 C CA . ASN A 1 201 ? 70.908 56.230 61.189 1.00 17.03 201 ASN A CA 1
ATOM 1491 C C . ASN A 1 201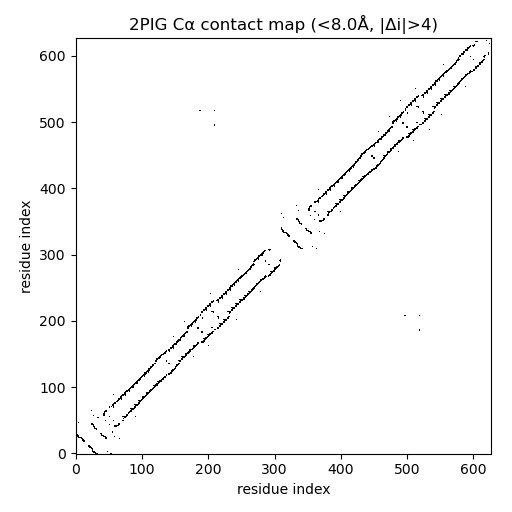 ? 71.322 57.128 60.031 1.00 15.13 201 ASN A C 1
ATOM 1492 O O . ASN A 1 201 ? 71.411 58.341 60.178 1.00 16.38 201 ASN A O 1
ATOM 1497 N N . VAL A 1 202 ? 71.578 56.529 58.877 1.00 14.76 202 VAL A N 1
ATOM 1498 C CA . VAL A 1 202 ? 71.898 57.302 57.681 1.00 12.49 202 VAL A CA 1
ATOM 1499 C C . VAL A 1 202 ? 70.649 57.145 56.810 1.00 13.40 202 VAL A C 1
ATOM 1500 O O . VAL A 1 202 ? 70.050 56.066 56.786 1.00 11.37 202 VAL A O 1
ATOM 1504 N N . TRP A 1 203 ? 70.245 58.208 56.115 1.00 13.24 203 TRP A N 1
ATOM 1505 C CA . TRP A 1 203 ? 69.056 58.149 55.260 1.00 13.54 203 TRP A CA 1
ATOM 1506 C C . TRP A 1 203 ? 69.378 58.308 53.770 1.00 13.11 203 TRP A C 1
ATOM 1507 O O . TRP A 1 203 ? 69.990 59.290 53.356 1.00 10.96 203 TRP A O 1
ATOM 1518 N N . ILE A 1 204 ? 68.947 57.338 52.973 1.00 13.51 204 ILE A N 1
ATOM 1519 C CA . ILE A 1 204 ? 69.172 57.335 51.525 1.00 14.35 204 ILE A CA 1
ATOM 1520 C C . ILE A 1 204 ? 67.807 57.060 50.905 1.00 15.20 204 ILE A C 1
ATOM 1521 O O . ILE A 1 204 ? 67.232 55.987 51.112 1.00 14.64 204 ILE A O 1
ATOM 1526 N N . CYS A 1 205 ? 67.295 58.010 50.131 1.00 14.46 205 CYS A N 1
ATOM 1527 C CA . CYS A 1 205 ? 65.968 57.849 49.568 1.00 15.79 205 CYS A CA 1
ATOM 1528 C C . CYS A 1 205 ? 65.822 58.083 48.071 1.00 16.02 205 CYS A C 1
ATOM 1529 O O . CYS A 1 205 ? 66.797 58.245 47.338 1.00 15.14 205 CYS A O 1
ATOM 1532 N N . ASP A 1 206 ? 64.569 58.085 47.634 1.00 17.09 206 ASP A N 1
ATOM 1533 C CA . ASP A 1 206 ? 64.218 58.344 46.247 1.00 18.28 206 ASP A CA 1
ATOM 1534 C C . ASP A 1 206 ? 65.094 57.607 45.238 1.00 17.75 206 ASP A C 1
ATOM 1535 O O . ASP A 1 206 ? 65.060 56.376 45.168 1.00 16.81 206 ASP A O 1
ATOM 1540 N N . CYS A 1 207 ? 65.865 58.360 44.455 1.00 15.94 207 CYS A N 1
ATOM 1541 C CA . CYS A 1 207 ? 66.742 57.772 43.441 1.00 17.92 207 CYS A CA 1
ATOM 1542 C C . CYS A 1 207 ? 68.218 58.083 43.715 1.00 17.13 207 CYS A C 1
ATOM 1543 O O . CYS A 1 207 ? 69.040 58.151 42.793 1.00 16.81 207 CYS A O 1
ATOM 1546 N N . ALA A 1 208 ? 68.546 58.281 44.983 1.00 14.61 208 ALA A N 1
ATOM 1547 C CA . ALA A 1 208 ? 69.909 58.594 45.375 1.00 15.40 208 ALA A CA 1
ATOM 1548 C C . ALA A 1 208 ? 70.835 57.418 45.108 1.00 14.53 208 ALA A C 1
ATOM 1549 O O . ALA A 1 208 ? 70.423 56.254 45.155 1.00 14.82 208 ALA A O 1
ATOM 1551 N N . LYS A 1 209 ? 72.091 57.723 44.821 1.00 13.88 209 LYS A N 1
ATOM 1552 C CA . LYS A 1 209 ? 73.067 56.676 44.583 1.00 13.89 209 LYS A CA 1
ATOM 1553 C C . LYS A 1 209 ? 74.383 56.985 45.281 1.00 12.94 209 LYS A C 1
ATOM 1554 O O . LYS A 1 209 ? 74.875 58.120 45.239 1.00 13.67 209 LYS A O 1
ATOM 1560 N N . VAL A 1 210 ? 74.927 55.971 45.947 1.00 10.58 210 VAL A N 1
ATOM 1561 C CA . VAL A 1 210 ? 76.218 56.082 46.618 1.00 10.24 210 VAL A CA 1
ATOM 1562 C C . VAL A 1 210 ? 77.059 54.942 46.054 1.00 11.37 210 VAL A C 1
ATOM 1563 O O . VAL A 1 210 ? 76.668 53.773 46.147 1.00 10.57 210 VAL A O 1
ATOM 1567 N N . TYR A 1 211 ? 78.199 55.281 45.455 1.00 10.12 211 TYR A N 1
ATOM 1568 C CA . TYR A 1 211 ? 79.056 54.271 44.839 1.00 11.79 211 TYR A CA 1
ATOM 1569 C C . TYR A 1 211 ? 80.545 54.642 44.876 1.00 11.85 211 TYR A C 1
ATOM 1570 O O . TYR A 1 211 ? 80.956 55.502 45.661 1.00 11.45 211 TYR A O 1
ATOM 1579 N N . GLY A 1 212 ? 81.352 53.999 44.033 1.00 12.31 212 GLY A N 1
ATOM 1580 C CA . GLY A 1 212 ? 82.778 54.282 44.041 1.00 13.36 212 GLY A CA 1
ATOM 1581 C C . GLY A 1 212 ? 83.335 53.960 45.422 1.00 16.84 212 GLY A C 1
ATOM 1582 O O . GLY A 1 212 ? 83.143 52.850 45.935 1.00 18.01 212 GLY A O 1
ATOM 1583 N N . HIS A 1 213 ? 84.024 54.920 46.032 1.00 16.83 213 HIS A N 1
ATOM 1584 C CA . HIS A 1 213 ? 84.589 54.728 47.367 1.00 17.23 213 HIS A CA 1
ATOM 1585 C C . HIS A 1 213 ? 83.920 55.709 48.319 1.00 16.14 213 HIS A C 1
ATOM 1586 O O . HIS A 1 213 ? 84.494 56.105 49.333 1.00 15.69 213 HIS A O 1
ATOM 1593 N N . ALA A 1 214 ? 82.702 56.106 47.975 1.00 14.89 214 ALA A N 1
ATOM 1594 C CA . ALA A 1 214 ? 81.950 57.054 48.777 1.00 15.00 214 ALA A CA 1
ATOM 1595 C C . ALA A 1 214 ? 81.726 56.582 50.209 1.00 14.98 214 ALA A C 1
ATOM 1596 O O . ALA A 1 214 ? 81.604 55.390 50.489 1.00 15.05 214 ALA A O 1
ATOM 1598 N N . ARG A 1 215 ? 81.682 57.541 51.120 1.00 16.63 215 ARG A N 1
ATOM 1599 C CA . ARG A 1 215 ? 81.462 57.250 52.521 1.00 17.08 215 ARG A CA 1
ATOM 1600 C C . ARG A 1 215 ? 80.452 58.227 53.084 1.00 17.39 215 ARG A C 1
ATOM 1601 O O . ARG A 1 215 ? 80.600 59.443 52.943 1.00 18.93 215 ARG A O 1
ATOM 1609 N N . VAL A 1 216 ? 79.402 57.676 53.685 1.00 16.07 216 VAL A N 1
ATOM 1610 C CA . VAL A 1 216 ? 78.343 58.462 54.300 1.00 13.85 216 VAL A CA 1
ATOM 1611 C C . VAL A 1 216 ? 78.248 57.956 55.730 1.00 13.47 216 VAL A C 1
ATOM 1612 O O . VAL A 1 216 ? 77.738 56.867 55.985 1.00 11.95 216 VAL A O 1
ATOM 1616 N N . ILE A 1 217 ? 78.761 58.767 56.649 1.00 13.00 217 ILE A N 1
ATOM 1617 C CA . ILE A 1 217 ? 78.835 58.444 58.067 1.00 12.67 217 ILE A CA 1
ATOM 1618 C C . ILE A 1 217 ? 77.981 59.353 58.943 1.00 13.96 217 ILE A C 1
ATOM 1619 O O . ILE A 1 217 ? 78.131 60.574 58.912 1.00 14.86 217 ILE A O 1
ATOM 1624 N N . ALA A 1 218 ? 77.100 58.756 59.738 1.00 12.73 218 ALA A N 1
ATOM 1625 C CA . ALA A 1 218 ? 76.248 59.531 60.629 1.00 13.67 218 ALA A CA 1
ATOM 1626 C C . ALA A 1 218 ? 77.106 60.170 61.721 1.00 14.54 218 ALA A C 1
ATOM 1627 O O . ALA A 1 218 ? 78.203 59.687 62.022 1.00 12.10 218 ALA A O 1
ATOM 1629 N N . GLY A 1 219 ? 76.606 61.262 62.299 1.00 14.32 219 GLY A N 1
ATOM 1630 C CA . GLY A 1 219 ? 77.327 61.953 63.351 1.00 14.64 219 GLY A CA 1
ATOM 1631 C C . GLY A 1 219 ? 76.876 61.510 64.727 1.00 15.62 219 GLY A C 1
ATOM 1632 O O . GLY A 1 219 ? 75.996 60.656 64.852 1.00 16.42 219 GLY A O 1
ATOM 1633 N N . THR A 1 220 ? 77.460 62.096 65.767 1.00 15.75 220 THR A N 1
ATOM 1634 C CA . THR A 1 220 ? 77.111 61.729 67.136 1.00 16.16 220 THR A CA 1
ATOM 1635 C C . THR A 1 220 ? 76.095 62.646 67.812 1.00 17.36 220 THR A C 1
ATOM 1636 O O . THR A 1 220 ? 75.382 62.222 68.733 1.00 15.98 220 THR A O 1
ATOM 1640 N N . GLU A 1 221 ? 76.022 63.895 67.362 1.00 17.54 221 GLU A N 1
ATOM 1641 C CA . GLU A 1 221 ? 75.082 64.839 67.951 1.00 18.71 221 GLU A CA 1
ATOM 1642 C C . GLU A 1 221 ? 73.654 64.487 67.559 1.00 19.36 221 GLU A C 1
ATOM 1643 O O . GLU A 1 221 ? 73.422 63.802 66.562 1.00 17.99 221 GLU A O 1
ATOM 1649 N N . GLU A 1 222 ? 72.695 64.947 68.353 1.00 20.20 222 GLU A N 1
ATOM 1650 C CA . GLU A 1 222 ? 71.298 64.658 68.076 1.00 21.52 222 GLU A CA 1
ATOM 1651 C C . GLU A 1 222 ? 70.910 65.043 66.655 1.00 20.71 222 GLU A C 1
ATOM 1652 O O . GLU A 1 222 ? 71.277 66.114 66.172 1.00 19.44 222 GLU A O 1
ATOM 1658 N N . ASP A 1 223 ? 70.172 64.152 65.995 1.00 19.06 223 ASP A N 1
ATOM 1659 C CA . ASP A 1 223 ? 69.699 64.364 64.630 1.00 19.68 223 ASP A CA 1
ATOM 1660 C C . ASP A 1 223 ? 70.777 64.606 63.561 1.00 19.33 223 ASP A C 1
ATOM 1661 O O . ASP A 1 223 ? 70.500 65.235 62.532 1.00 19.70 223 ASP A O 1
ATOM 1666 N N . ALA A 1 224 ? 71.996 64.115 63.796 1.00 17.90 224 ALA A N 1
ATOM 1667 C CA . ALA A 1 224 ? 73.087 64.270 62.827 1.00 17.50 224 ALA A CA 1
ATOM 1668 C C . ALA A 1 224 ? 72.926 63.170 61.782 1.00 17.49 224 ALA A C 1
ATOM 1669 O O . ALA A 1 224 ? 73.776 62.293 61.640 1.00 18.21 224 ALA A O 1
ATOM 1671 N N . ILE A 1 225 ? 71.826 63.241 61.044 1.00 17.23 225 ILE A N 1
ATOM 1672 C CA . ILE A 1 225 ? 71.490 62.248 60.043 1.00 16.84 225 ILE A CA 1
ATOM 1673 C C . ILE A 1 225 ? 71.816 62.632 58.599 1.00 16.76 225 ILE A C 1
ATOM 1674 O O . ILE A 1 225 ? 71.160 63.497 58.018 1.00 18.47 225 ILE A O 1
ATOM 1679 N N . PRO A 1 226 ? 72.846 62.005 58.007 1.00 15.21 226 PRO A N 1
ATOM 1680 C CA . PRO A 1 226 ? 73.196 62.317 56.616 1.00 14.62 226 PRO A CA 1
ATOM 1681 C C . PRO A 1 226 ? 71.970 61.920 55.794 1.00 13.31 226 PRO A C 1
ATOM 1682 O O . PRO A 1 226 ? 71.499 60.792 55.894 1.00 13.15 226 PRO A O 1
ATOM 1686 N N . THR A 1 227 ? 71.454 62.833 54.984 1.00 12.58 227 THR A N 1
ATOM 1687 C CA . THR A 1 227 ? 70.254 62.536 54.225 1.00 13.94 227 THR A CA 1
ATOM 1688 C C . THR A 1 227 ? 70.376 62.800 52.732 1.00 15.40 227 THR A C 1
ATOM 1689 O O . THR A 1 227 ? 70.578 63.938 52.309 1.00 17.66 227 THR A O 1
ATOM 1693 N N . LEU A 1 228 ? 70.261 61.740 51.937 1.00 16.39 228 LEU A N 1
ATOM 1694 C CA . LEU A 1 228 ? 70.356 61.858 50.487 1.00 16.37 228 LEU A CA 1
ATOM 1695 C C . LEU A 1 228 ? 68.979 61.698 49.863 1.00 17.49 228 LEU A C 1
ATOM 1696 O O . LEU A 1 228 ? 68.350 60.646 49.985 1.00 15.49 228 LEU A O 1
ATOM 1701 N N . ARG A 1 229 ? 68.523 62.743 49.181 1.00 17.79 229 ARG A N 1
ATOM 1702 C CA . ARG A 1 229 ? 67.210 62.725 48.564 1.00 18.80 229 ARG A CA 1
ATOM 1703 C C . ARG A 1 229 ? 67.203 62.922 47.058 1.00 19.86 229 ARG A C 1
ATOM 1704 O O . ARG A 1 229 ? 68.223 63.254 46.445 1.00 19.90 229 ARG A O 1
ATOM 1712 N N . TYR A 1 230 ? 66.026 62.705 46.478 1.00 18.96 230 TYR A N 1
ATOM 1713 C CA . TYR A 1 230 ? 65.803 62.843 45.048 1.00 19.65 230 TYR A CA 1
ATOM 1714 C C . TYR A 1 230 ? 66.825 62.063 44.229 1.00 19.65 230 TYR A C 1
ATOM 1715 O O . TYR A 1 230 ? 66.871 60.833 44.296 1.00 20.58 230 TYR A O 1
ATOM 1724 N N . SER A 1 231 ? 67.648 62.772 43.467 1.00 17.78 231 SER A N 1
ATOM 1725 C CA . SER A 1 231 ? 68.636 62.109 42.634 1.00 18.35 231 SER A CA 1
ATOM 1726 C C . SER A 1 231 ? 70.070 62.449 43.021 1.00 18.05 231 SER A C 1
ATOM 1727 O O . SER A 1 231 ? 70.982 62.289 42.208 1.00 18.91 231 SER A O 1
ATOM 1730 N N . SER A 1 232 ? 70.269 62.917 44.253 1.00 15.86 232 SER A N 1
ATOM 1731 C CA . SER A 1 232 ? 71.602 63.270 44.724 1.00 15.26 232 SER A CA 1
ATOM 1732 C C . SER A 1 232 ? 72.523 62.051 44.701 1.00 15.41 232 SER A C 1
ATOM 1733 O O . SER A 1 232 ? 72.067 60.911 44.789 1.00 14.62 232 SER A O 1
ATOM 1736 N N . GLN A 1 233 ? 73.823 62.298 44.580 1.00 14.47 233 GLN A N 1
ATOM 1737 C CA . GLN A 1 233 ? 74.793 61.221 44.543 1.00 13.72 233 GLN A CA 1
ATOM 1738 C C . GLN A 1 233 ? 76.087 61.571 45.259 1.00 14.39 233 GLN A C 1
ATOM 1739 O O . GLN A 1 233 ? 76.485 62.736 45.328 1.00 15.41 233 GLN A O 1
ATOM 1745 N N . VAL A 1 234 ? 76.736 60.544 45.794 1.00 12.88 234 VAL A N 1
ATOM 1746 C CA . VAL A 1 234 ? 78.026 60.700 46.442 1.00 12.60 234 VAL A CA 1
ATOM 1747 C C . VAL A 1 234 ? 78.881 59.684 45.698 1.00 12.89 234 VAL A C 1
ATOM 1748 O O . VAL A 1 234 ? 78.524 58.510 45.609 1.00 13.00 234 VAL A O 1
ATOM 1752 N N . ALA A 1 235 ? 79.999 60.131 45.146 1.00 12.26 235 ALA A N 1
ATOM 1753 C CA . ALA A 1 235 ? 80.832 59.235 44.362 1.00 12.86 235 ALA A CA 1
ATOM 1754 C C . ALA A 1 235 ? 82.319 59.329 44.624 1.00 13.45 235 ALA A C 1
ATOM 1755 O O . ALA A 1 235 ? 82.786 60.098 45.464 1.00 12.08 235 ALA A O 1
ATOM 1757 N N . GLU A 1 236 ? 83.046 58.510 43.873 1.00 15.68 236 GLU A N 1
ATOM 1758 C CA . GLU A 1 236 ? 84.493 58.469 43.912 1.00 14.64 236 GLU A CA 1
ATOM 1759 C C . GLU A 1 236 ? 85.053 58.335 45.322 1.00 14.22 236 GLU A C 1
ATOM 1760 O O . GLU A 1 236 ? 84.918 57.271 45.919 1.00 13.70 236 GLU A O 1
ATOM 1766 N N . HIS A 1 237 ? 85.682 59.382 45.857 1.00 15.36 237 HIS A N 1
ATOM 1767 C CA . HIS A 1 237 ? 86.246 59.301 47.211 1.00 16.15 237 HIS A CA 1
ATOM 1768 C C . HIS A 1 237 ? 85.584 60.269 48.176 1.00 15.94 237 HIS A C 1
ATOM 1769 O O . HIS A 1 237 ? 86.093 60.499 49.266 1.00 17.38 237 HIS A O 1
ATOM 1776 N N . ALA A 1 238 ? 84.460 60.847 47.781 1.00 14.42 238 ALA A N 1
ATOM 1777 C CA . ALA A 1 238 ? 83.789 61.805 48.641 1.00 14.60 238 ALA A CA 1
ATOM 1778 C C . ALA A 1 238 ? 83.417 61.221 50.002 1.00 15.15 238 ALA A C 1
ATOM 1779 O O . ALA A 1 238 ? 83.112 60.031 50.130 1.00 14.20 238 ALA A O 1
ATOM 1781 N N . LEU A 1 239 ? 83.452 62.071 51.020 1.00 14.47 239 LEU A N 1
ATOM 1782 C CA . LEU A 1 239 ? 83.088 61.665 52.368 1.00 14.75 239 LEU A CA 1
ATOM 1783 C C . LEU A 1 239 ? 82.095 62.683 52.927 1.00 17.08 239 LEU A C 1
ATOM 1784 O O . LEU A 1 239 ? 82.331 63.902 52.877 1.00 17.34 239 LEU A O 1
ATOM 1789 N N . ILE A 1 240 ? 80.977 62.174 53.436 1.00 15.42 240 ILE A N 1
ATOM 1790 C CA . ILE A 1 240 ? 79.937 63.007 54.018 1.00 16.11 240 ILE A CA 1
ATOM 1791 C C . ILE A 1 240 ? 79.659 62.510 55.432 1.00 18.17 240 ILE A C 1
ATOM 1792 O O . ILE A 1 240 ? 79.394 61.327 55.637 1.00 18.83 240 ILE A O 1
ATOM 1797 N N . GLU A 1 241 ? 79.721 63.413 56.404 1.00 18.34 241 GLU A N 1
ATOM 1798 C CA . GLU A 1 241 ? 79.500 63.040 57.794 1.00 18.83 241 GLU A CA 1
ATOM 1799 C C . GLU A 1 241 ? 78.653 64.059 58.543 1.00 19.14 241 GLU A C 1
ATOM 1800 O O . GLU A 1 241 ? 78.728 65.260 58.279 1.00 19.69 241 GLU A O 1
ATOM 1806 N N . GLY A 1 242 ? 77.840 63.570 59.474 1.00 17.82 242 GLY A N 1
ATOM 1807 C CA . GLY A 1 242 ? 77.023 64.463 60.267 1.00 17.03 242 GLY A CA 1
ATOM 1808 C C . GLY A 1 242 ? 75.723 64.912 59.643 1.00 17.79 242 GLY A C 1
ATOM 1809 O O . GLY A 1 242 ? 75.196 64.289 58.716 1.00 16.92 242 GLY A O 1
ATOM 1810 N N . ASN A 1 243 ? 75.208 66.019 60.162 1.00 17.54 243 ASN A N 1
ATOM 1811 C CA . ASN A 1 243 ? 73.949 66.570 59.700 1.00 17.71 243 ASN A CA 1
ATOM 1812 C C . ASN A 1 243 ? 74.099 67.249 58.346 1.00 17.11 243 ASN A C 1
ATOM 1813 O O . ASN A 1 243 ? 74.391 68.439 58.266 1.00 18.45 243 ASN A O 1
ATOM 1818 N N . CYS A 1 244 ? 73.896 66.477 57.287 1.00 17.02 244 CYS A N 1
ATOM 1819 C CA . CYS A 1 244 ? 74.001 66.979 55.921 1.00 18.11 244 CYS A CA 1
ATOM 1820 C C . CYS A 1 244 ? 72.832 66.484 55.089 1.00 18.51 244 CYS A C 1
ATOM 1821 O O . CYS A 1 244 ? 72.484 65.299 55.130 1.00 19.61 244 CYS A O 1
ATOM 1824 N N . VAL A 1 245 ? 72.228 67.382 54.325 1.00 17.23 245 VAL A N 1
ATOM 1825 C CA . VAL A 1 245 ? 71.119 66.988 53.482 1.00 17.08 245 VAL A CA 1
ATOM 1826 C C . VAL A 1 245 ? 71.416 67.356 52.031 1.00 17.15 245 VAL A C 1
ATOM 1827 O O . VAL A 1 245 ? 71.709 68.507 51.718 1.00 17.34 245 VAL A O 1
ATOM 1831 N N . LEU A 1 246 ? 71.367 66.357 51.158 1.00 17.06 246 LEU A N 1
ATOM 1832 C CA . LEU A 1 246 ? 71.606 66.551 49.735 1.00 16.97 246 LEU A CA 1
ATOM 1833 C C . LEU A 1 246 ? 70.274 66.395 49.011 1.00 18.52 246 LEU A C 1
ATOM 1834 O O . LEU A 1 246 ? 69.558 65.407 49.220 1.00 15.37 246 LEU A O 1
ATOM 1839 N N . LYS A 1 247 ? 69.945 67.373 48.167 1.00 19.51 247 LYS A N 1
ATOM 1840 C CA . LYS A 1 247 ? 68.685 67.349 47.434 1.00 21.74 247 LYS A CA 1
ATOM 1841 C C . LYS A 1 247 ? 68.769 67.316 45.905 1.00 21.47 247 LYS A C 1
ATOM 1842 O O . LYS A 1 247 ? 69.506 66.510 45.325 1.00 21.61 247 LYS A O 1
ATOM 1848 N N . HIS A 1 248 ? 68.000 68.189 45.260 1.00 20.03 248 HIS A N 1
ATOM 1849 C CA . HIS A 1 248 ? 67.933 68.240 43.802 1.00 18.88 248 HIS A CA 1
ATOM 1850 C C . HIS A 1 248 ? 69.220 68.478 43.032 1.00 17.31 248 HIS A C 1
ATOM 1851 O O . HIS A 1 248 ? 69.899 69.482 43.222 1.00 16.93 248 HIS A O 1
ATOM 1858 N N . HIS A 1 249 ? 69.531 67.546 42.138 1.00 17.20 249 HIS A N 1
ATOM 1859 C CA . HIS A 1 249 ? 70.714 67.646 41.294 1.00 17.17 249 HIS A CA 1
ATOM 1860 C C . HIS A 1 249 ? 71.995 67.973 42.051 1.00 16.46 249 HIS A C 1
ATOM 1861 O O . HIS A 1 249 ? 72.653 68.986 41.785 1.00 17.10 249 HIS A O 1
ATOM 1868 N N . VAL A 1 250 ? 72.350 67.107 42.992 1.00 14.70 250 VAL A N 1
ATOM 1869 C CA . VAL A 1 250 ? 73.557 67.300 43.776 1.00 12.65 250 VAL A CA 1
ATOM 1870 C C . VAL A 1 250 ? 74.504 66.110 43.675 1.00 12.48 250 VAL A C 1
ATOM 1871 O O . VAL A 1 250 ? 74.085 64.947 43.735 1.00 10.44 250 VAL A O 1
ATOM 1875 N N . LEU A 1 251 ? 75.787 66.411 43.511 1.00 12.55 251 LEU A N 1
ATOM 1876 C CA . LEU A 1 251 ? 76.805 65.375 43.436 1.00 12.12 251 LEU A CA 1
ATOM 1877 C C . LEU A 1 251 ? 78.074 65.812 44.153 1.00 13.48 251 LEU A C 1
ATOM 1878 O O . LEU A 1 251 ? 78.618 66.893 43.894 1.00 14.07 251 LEU A O 1
ATOM 1883 N N . VAL A 1 252 ? 78.518 64.966 45.076 1.00 13.86 252 VAL A N 1
ATOM 1884 C CA . VAL A 1 252 ? 79.729 65.204 45.843 1.00 14.27 252 VAL A CA 1
ATOM 1885 C C . VAL A 1 252 ? 80.661 64.074 45.432 1.00 15.08 252 VAL A C 1
ATOM 1886 O O . VAL A 1 252 ? 80.314 62.894 45.554 1.00 13.24 252 VAL A O 1
ATOM 1890 N N . GLY A 1 253 ? 81.830 64.437 44.917 1.00 13.49 253 GLY A N 1
ATOM 1891 C CA . GLY A 1 253 ? 82.771 63.430 44.478 1.00 12.70 253 GLY A CA 1
ATOM 1892 C C . GLY A 1 253 ? 84.201 63.879 44.682 1.00 13.66 253 GLY A C 1
ATOM 1893 O O . GLY A 1 253 ? 84.498 64.600 45.642 1.00 12.16 253 GLY A O 1
ATOM 1894 N N . GLY A 1 254 ? 85.076 63.476 43.761 1.00 12.11 254 GLY A N 1
ATOM 1895 C CA . GLY A 1 254 ? 86.477 63.819 43.864 1.00 12.62 254 GLY A CA 1
ATOM 1896 C C . GLY A 1 254 ? 86.958 63.314 45.205 1.00 15.18 254 GLY A C 1
ATOM 1897 O O . GLY A 1 254 ? 86.728 62.160 45.564 1.00 15.41 254 GLY A O 1
ATOM 1898 N N . HIS A 1 255 ? 87.620 64.184 45.956 1.00 17.23 255 HIS A N 1
ATOM 1899 C CA . HIS A 1 255 ? 88.109 63.832 47.275 1.00 18.03 255 HIS A CA 1
ATOM 1900 C C . HIS A 1 255 ? 87.512 64.835 48.247 1.00 19.10 255 HIS A C 1
ATOM 1901 O O . HIS A 1 255 ? 88.105 65.151 49.276 1.00 20.03 255 HIS A O 1
ATOM 1908 N N . ALA A 1 256 ? 86.327 65.338 47.911 1.00 18.42 256 ALA A N 1
ATOM 1909 C CA . ALA A 1 256 ? 85.659 66.323 48.749 1.00 18.98 256 ALA A CA 1
ATOM 1910 C C . ALA A 1 256 ? 85.297 65.745 50.108 1.00 18.98 256 ALA A C 1
ATOM 1911 O O . ALA A 1 256 ? 85.114 64.540 50.245 1.00 19.61 256 ALA A O 1
ATOM 1913 N N . GLU A 1 257 ? 85.191 66.613 51.107 1.00 20.35 257 GLU A N 1
ATOM 1914 C CA . GLU A 1 257 ? 84.849 66.193 52.462 1.00 22.45 257 GLU A CA 1
ATOM 1915 C C . GLU A 1 257 ? 83.839 67.171 53.065 1.00 20.02 257 GLU A C 1
ATOM 1916 O O . GLU A 1 257 ? 84.151 68.341 53.270 1.00 20.14 257 GLU A O 1
ATOM 1922 N N . VAL A 1 258 ? 82.630 66.687 53.337 1.00 19.12 258 VAL A N 1
ATOM 1923 C CA . VAL A 1 258 ? 81.560 67.515 53.900 1.00 18.56 258 VAL A CA 1
ATOM 1924 C C . VAL A 1 258 ? 81.226 67.089 55.342 1.00 18.98 258 VAL A C 1
ATOM 1925 O O . VAL A 1 258 ? 80.800 65.951 55.576 1.00 18.32 258 VAL A O 1
ATOM 1929 N N . ARG A 1 259 ? 81.413 68.009 56.292 1.00 19.01 259 ARG A N 1
ATOM 1930 C CA . ARG A 1 259 ? 81.162 67.752 57.713 1.00 20.35 259 ARG A CA 1
ATOM 1931 C C . ARG A 1 259 ? 80.508 68.930 58.436 1.00 21.53 259 ARG A C 1
ATOM 1932 O O . ARG A 1 259 ? 80.125 69.918 57.825 1.00 22.51 259 ARG A O 1
ATOM 1940 N N . GLY A 1 260 ? 80.423 68.815 59.762 1.00 27.39 260 GLY A N 1
ATOM 1941 C CA . GLY A 1 260 ? 79.843 69.861 60.594 1.00 26.55 260 GLY A CA 1
ATOM 1942 C C . GLY A 1 260 ? 78.340 69.739 60.658 1.00 27.40 260 GLY A C 1
ATOM 1943 O O . GLY A 1 260 ? 77.815 68.688 61.032 1.00 31.33 260 GLY A O 1
ATOM 1944 N N . GLY A 1 261 ? 77.641 70.810 60.298 1.00 25.97 261 GLY A N 1
ATOM 1945 C CA . GLY A 1 261 ? 76.196 70.763 60.302 1.00 24.69 261 GLY A CA 1
ATOM 1946 C C . GLY A 1 261 ? 75.521 71.894 61.037 1.00 24.42 261 GLY A C 1
ATOM 1947 O O . GLY A 1 261 ? 76.106 72.508 61.926 1.00 26.46 261 GLY A O 1
ATOM 1948 N N . PRO A 1 262 ? 74.266 72.188 60.672 1.00 23.14 262 PRO A N 1
ATOM 1949 C CA . PRO A 1 262 ? 73.621 71.423 59.602 1.00 21.67 262 PRO A CA 1
ATOM 1950 C C . PRO A 1 262 ? 73.985 71.927 58.209 1.00 20.80 262 PRO A C 1
ATOM 1951 O O . PRO A 1 262 ? 74.090 73.132 57.976 1.00 19.61 262 PRO A O 1
ATOM 1955 N N . ILE A 1 263 ? 74.186 70.995 57.284 1.00 19.44 263 ILE A N 1
ATOM 1956 C CA . ILE A 1 263 ? 74.520 71.359 55.918 1.00 17.49 263 ILE A CA 1
ATOM 1957 C C . ILE A 1 263 ? 73.403 70.945 54.985 1.00 16.14 263 ILE A C 1
ATOM 1958 O O . ILE A 1 263 ? 72.776 69.912 55.180 1.00 17.38 263 ILE A O 1
ATOM 1963 N N . LEU A 1 264 ? 73.147 71.779 53.983 1.00 17.12 264 LEU A N 1
ATOM 1964 C CA . LEU A 1 264 ? 72.118 71.520 52.981 1.00 15.64 264 LEU A CA 1
ATOM 1965 C C . LEU A 1 264 ? 72.658 71.874 51.598 1.00 15.35 264 LEU A C 1
ATOM 1966 O O . LEU A 1 264 ? 73.193 72.962 51.393 1.00 14.06 264 LEU A O 1
ATOM 1971 N N . LEU A 1 265 ? 72.540 70.944 50.660 1.00 15.17 265 LEU A N 1
ATOM 1972 C CA . LEU A 1 265 ? 72.997 71.180 49.298 1.00 17.11 265 LEU A CA 1
ATOM 1973 C C . LEU A 1 265 ? 71.784 70.996 48.405 1.00 18.05 265 LEU A C 1
ATOM 1974 O O . LEU A 1 265 ? 71.061 70.001 48.532 1.00 19.03 265 LEU A O 1
ATOM 1979 N N . ASP A 1 266 ? 71.546 71.944 47.504 1.00 19.79 266 ASP A N 1
ATOM 1980 C CA . ASP A 1 266 ? 70.380 71.823 46.636 1.00 20.31 266 ASP A CA 1
ATOM 1981 C C . ASP A 1 266 ? 70.415 72.667 45.370 1.00 20.04 266 ASP A C 1
ATOM 1982 O O . ASP A 1 266 ? 71.045 73.719 45.321 1.00 21.14 266 ASP A O 1
ATOM 1987 N N . ASP A 1 267 ? 69.742 72.173 44.337 1.00 19.66 267 ASP A N 1
ATOM 1988 C CA . ASP A 1 267 ? 69.633 72.875 43.066 1.00 18.42 267 ASP A CA 1
ATOM 1989 C C . ASP A 1 267 ? 70.918 73.018 42.262 1.00 16.71 267 ASP A C 1
ATOM 1990 O O . ASP A 1 267 ? 71.456 74.117 42.112 1.00 17.34 267 ASP A O 1
ATOM 1995 N N . ARG A 1 268 ? 71.395 71.902 41.733 1.00 15.64 268 ARG A N 1
ATOM 1996 C CA . ARG A 1 268 ? 72.599 71.889 40.911 1.00 15.08 268 ARG A CA 1
ATOM 1997 C C . ARG A 1 268 ? 73.829 72.368 41.661 1.00 14.53 268 ARG A C 1
ATOM 1998 O O . ARG A 1 268 ? 74.292 73.493 41.486 1.00 15.89 268 ARG A O 1
ATOM 2006 N N . VAL A 1 269 ? 74.354 71.491 42.503 1.00 13.52 269 VAL A N 1
ATOM 2007 C CA . VAL A 1 269 ? 75.537 71.801 43.281 1.00 14.10 269 VAL A CA 1
ATOM 2008 C C . VAL A 1 269 ? 76.519 70.664 43.086 1.00 13.36 269 VAL A C 1
ATOM 2009 O O . VAL A 1 269 ? 76.154 69.495 43.227 1.00 11.95 269 VAL A O 1
ATOM 2013 N N . LEU A 1 270 ? 77.756 71.015 42.747 1.00 12.87 270 LEU A N 1
ATOM 2014 C CA . LEU A 1 270 ? 78.810 70.037 42.527 1.00 14.16 270 LEU A CA 1
ATOM 2015 C C . LEU A 1 270 ? 80.011 70.317 43.422 1.00 15.70 270 LEU A C 1
ATOM 2016 O O . LEU A 1 270 ? 80.648 71.362 43.316 1.00 15.23 270 LEU A O 1
ATOM 2021 N N . ILE A 1 271 ? 80.324 69.374 44.304 1.00 16.52 271 ILE A N 1
ATOM 2022 C CA . ILE A 1 271 ? 81.454 69.543 45.204 1.00 15.68 271 ILE A CA 1
ATOM 2023 C C . ILE A 1 271 ? 82.408 68.373 45.023 1.00 16.41 271 ILE A C 1
ATOM 2024 O O . ILE A 1 271 ? 82.053 67.218 45.289 1.00 17.89 271 ILE A O 1
ATOM 2029 N N . GLU A 1 272 ? 83.613 68.676 44.549 1.00 15.47 272 GLU A N 1
ATOM 2030 C CA . GLU A 1 272 ? 84.617 67.645 44.314 1.00 15.39 272 GLU A CA 1
ATOM 2031 C C . GLU A 1 272 ? 86.037 68.161 44.530 1.00 15.26 272 GLU A C 1
ATOM 2032 O O . GLU A 1 272 ? 86.268 69.028 45.380 1.00 13.25 272 GLU A O 1
ATOM 2038 N N . GLY A 1 273 ? 86.985 67.641 43.753 1.00 15.80 273 GLY A N 1
ATOM 2039 C CA . GLY A 1 273 ? 88.364 68.053 43.927 1.00 16.18 273 GLY A CA 1
ATOM 2040 C C . GLY A 1 273 ? 88.760 67.740 45.362 1.00 18.49 273 GLY A C 1
ATOM 2041 O O . GLY A 1 273 ? 88.466 66.646 45.862 1.00 17.81 273 GLY A O 1
ATOM 2042 N N . HIS A 1 274 ? 89.403 68.701 46.023 1.00 18.53 274 HIS A N 1
ATOM 2043 C CA . HIS A 1 274 ? 89.849 68.561 47.411 1.00 19.04 274 HIS A CA 1
ATOM 2044 C C . HIS A 1 274 ? 88.931 69.321 48.363 1.00 18.52 274 HIS A C 1
ATOM 2045 O O . HIS A 1 274 ? 89.212 69.408 49.553 1.00 18.72 274 HIS A O 1
ATOM 2052 N N . ALA A 1 275 ? 87.858 69.893 47.843 1.00 17.39 275 ALA A N 1
ATOM 2053 C CA . ALA A 1 275 ? 86.946 70.678 48.662 1.00 17.81 275 ALA A CA 1
ATOM 2054 C C . ALA A 1 275 ? 86.648 70.125 50.057 1.00 18.04 275 ALA A C 1
ATOM 2055 O O . ALA A 1 275 ? 86.369 68.938 50.227 1.00 18.38 275 ALA A O 1
ATOM 2057 N N . CYS A 1 276 ? 86.730 71.000 51.056 1.00 18.30 276 CYS A N 1
ATOM 2058 C CA . CYS A 1 276 ? 86.419 70.641 52.435 1.00 18.87 276 CYS A CA 1
ATOM 2059 C C . CYS A 1 276 ? 85.291 71.576 52.847 1.00 18.12 276 CYS A C 1
ATOM 2060 O O . CYS A 1 276 ? 85.467 72.786 52.870 1.00 18.69 276 CYS A O 1
ATOM 2063 N N . ILE A 1 277 ? 84.123 71.018 53.142 1.00 19.85 277 ILE A N 1
ATOM 2064 C CA . ILE A 1 277 ? 82.972 71.819 53.555 1.00 19.62 277 ILE A CA 1
ATOM 2065 C C . ILE A 1 277 ? 82.702 71.471 55.021 1.00 22.39 277 ILE A C 1
ATOM 2066 O O . ILE A 1 277 ? 82.346 70.331 55.337 1.00 22.01 277 ILE A O 1
ATOM 2071 N N . GLN A 1 278 ? 82.857 72.443 55.915 1.00 23.37 278 GLN A N 1
ATOM 2072 C CA . GLN A 1 278 ? 82.664 72.182 57.341 1.00 26.42 278 GLN A CA 1
ATOM 2073 C C . GLN A 1 278 ? 81.876 73.259 58.079 1.00 26.39 278 GLN A C 1
ATOM 2074 O O . GLN A 1 278 ? 82.251 74.428 58.060 1.00 27.55 278 GLN A O 1
ATOM 2080 N N . GLY A 1 279 ? 80.784 72.863 58.729 1.00 26.74 279 GLY A N 1
ATOM 2081 C CA . GLY A 1 279 ? 79.981 73.818 59.480 1.00 25.60 279 GLY A CA 1
ATOM 2082 C C . GLY A 1 279 ? 78.544 73.963 59.023 1.00 24.88 279 GLY A C 1
ATOM 2083 O O . GLY A 1 279 ? 78.082 73.214 58.174 1.00 25.74 279 GLY A O 1
ATOM 2084 N N . GLU A 1 280 ? 77.830 74.925 59.599 1.00 25.39 280 GLU A N 1
ATOM 2085 C CA . GLU A 1 280 ? 76.439 75.168 59.230 1.00 26.37 280 GLU A CA 1
ATOM 2086 C C . GLU A 1 280 ? 76.427 75.955 57.929 1.00 26.86 280 GLU A C 1
ATOM 2087 O O . GLU A 1 280 ? 76.513 77.182 57.938 1.00 27.73 280 GLU A O 1
ATOM 2093 N N . ILE A 1 281 ? 76.299 75.238 56.814 1.00 25.51 281 ILE A N 1
ATOM 2094 C CA . ILE A 1 281 ? 76.336 75.854 55.499 1.00 23.31 281 ILE A CA 1
ATOM 2095 C C . ILE A 1 281 ? 75.213 75.496 54.541 1.00 23.00 281 ILE A C 1
ATOM 2096 O O . ILE A 1 281 ? 74.876 74.325 54.366 1.00 24.25 281 ILE A O 1
ATOM 2101 N N . LEU A 1 282 ? 74.645 76.519 53.913 1.00 21.45 282 LEU A N 1
ATOM 2102 C CA . LEU A 1 282 ? 73.586 76.333 52.931 1.00 21.35 282 LEU A CA 1
ATOM 2103 C C . LEU A 1 282 ? 74.184 76.663 51.562 1.00 20.96 282 LEU A C 1
ATOM 2104 O O . LEU A 1 282 ? 74.639 77.784 51.331 1.00 21.50 282 LEU A O 1
ATOM 2109 N N . ILE A 1 283 ? 74.207 75.680 50.668 1.00 19.69 283 ILE A N 1
ATOM 2110 C CA . ILE A 1 283 ? 74.758 75.873 49.327 1.00 20.05 283 ILE A CA 1
ATOM 2111 C C . ILE A 1 283 ? 73.676 75.535 48.321 1.00 20.63 283 ILE A C 1
ATOM 2112 O O . ILE A 1 283 ? 73.082 74.462 48.381 1.00 21.58 283 ILE A O 1
ATOM 2117 N N . GLU A 1 284 ? 73.428 76.437 47.381 1.00 21.83 284 GLU A N 1
ATOM 2118 C CA . GLU A 1 284 ? 72.372 76.201 46.417 1.00 23.86 284 GLU A CA 1
ATOM 2119 C C . GLU A 1 284 ? 72.461 76.983 45.108 1.00 23.89 284 GLU A C 1
ATOM 2120 O O . GLU A 1 284 ? 73.128 78.016 45.015 1.00 24.24 284 GLU A O 1
ATOM 2126 N N . ARG A 1 285 ? 71.756 76.457 44.109 1.00 22.75 285 ARG A N 1
ATOM 2127 C CA . ARG A 1 285 ? 71.642 77.045 42.782 1.00 22.88 285 ARG A CA 1
ATOM 2128 C C . ARG A 1 285 ? 72.917 77.210 41.982 1.00 22.32 285 ARG A C 1
ATOM 2129 O O . ARG A 1 285 ? 73.599 78.233 42.076 1.00 21.82 285 ARG A O 1
ATOM 2137 N N . GLN A 1 286 ? 73.216 76.194 41.179 1.00 21.25 286 GLN A N 1
ATOM 2138 C CA . GLN A 1 286 ? 74.381 76.203 40.310 1.00 20.71 286 GLN A CA 1
ATOM 2139 C C . GLN A 1 286 ? 75.684 76.634 40.963 1.00 19.49 286 GLN A C 1
ATOM 2140 O O . GLN A 1 286 ? 76.352 77.552 40.499 1.00 18.89 286 GLN A O 1
ATOM 2146 N N . VAL A 1 287 ? 76.047 75.972 42.050 1.00 18.87 287 VAL A N 1
ATOM 2147 C CA . VAL A 1 287 ? 77.302 76.288 42.708 1.00 17.64 287 VAL A CA 1
ATOM 2148 C C . VAL A 1 287 ? 78.253 75.119 42.491 1.00 18.05 287 VAL A C 1
ATOM 2149 O O . VAL A 1 287 ? 77.846 73.963 42.592 1.00 16.99 287 VAL A O 1
ATOM 2153 N N . GLU A 1 288 ? 79.508 75.428 42.181 1.00 20.00 288 GLU A N 1
ATOM 2154 C CA . GLU A 1 288 ? 80.536 74.411 41.978 1.00 20.87 288 GLU A CA 1
ATOM 2155 C C . GLU A 1 288 ? 81.708 74.679 42.916 1.00 20.68 288 GLU A C 1
ATOM 2156 O O . GLU A 1 288 ? 82.236 75.787 42.947 1.00 21.28 288 GLU A O 1
ATOM 2162 N N . ILE A 1 289 ? 82.116 73.667 43.680 1.00 20.12 289 ILE A N 1
ATOM 2163 C CA . ILE A 1 289 ? 83.238 73.822 44.600 1.00 17.51 289 ILE A CA 1
ATOM 2164 C C . ILE A 1 289 ? 84.242 72.686 44.425 1.00 17.61 289 ILE A C 1
ATOM 2165 O O . ILE A 1 289 ? 83.903 71.517 44.608 1.00 17.89 289 ILE A O 1
ATOM 2170 N N . SER A 1 290 ? 85.473 73.031 44.065 1.00 16.55 290 SER A N 1
ATOM 2171 C CA . SER A 1 290 ? 86.519 72.034 43.876 1.00 18.16 290 SER A CA 1
ATOM 2172 C C . SER A 1 290 ? 87.902 72.624 44.168 1.00 19.13 290 SER A C 1
ATOM 2173 O O . SER A 1 290 ? 88.027 73.589 44.924 1.00 19.68 290 SER A O 1
ATOM 2176 N N . GLY A 1 291 ? 88.938 72.048 43.569 1.00 19.83 291 GLY A N 1
ATOM 2177 C CA . GLY A 1 291 ? 90.278 72.537 43.828 1.00 20.40 291 GLY A CA 1
ATOM 2178 C C . GLY A 1 291 ? 90.613 72.277 45.288 1.00 22.70 291 GLY A C 1
ATOM 2179 O O . GLY A 1 291 ? 90.193 71.264 45.856 1.00 21.56 291 GLY A O 1
ATOM 2180 N N . ARG A 1 292 ? 91.361 73.188 45.901 1.00 21.84 292 ARG A N 1
ATOM 2181 C CA . ARG A 1 292 ? 91.744 73.046 47.298 1.00 21.48 292 ARG A CA 1
ATOM 2182 C C . ARG A 1 292 ? 90.924 73.999 48.158 1.00 20.18 292 ARG A C 1
ATOM 2183 O O . ARG A 1 292 ? 91.329 74.364 49.259 1.00 21.01 292 ARG A O 1
ATOM 2191 N N . ALA A 1 293 ? 89.762 74.383 47.639 1.00 18.59 293 ALA A N 1
ATOM 2192 C CA . ALA A 1 293 ? 88.865 75.304 48.314 1.00 18.06 293 ALA A CA 1
ATOM 2193 C C . ALA A 1 293 ? 88.386 74.810 49.669 1.00 18.27 293 ALA A C 1
ATOM 2194 O O . ALA A 1 293 ? 88.192 73.613 49.885 1.00 19.30 293 ALA A O 1
ATOM 2196 N N . ALA A 1 294 ? 88.187 75.757 50.578 1.00 19.09 294 ALA A N 1
ATOM 2197 C CA . ALA A 1 294 ? 87.735 75.464 51.925 1.00 18.64 294 ALA A CA 1
ATOM 2198 C C . ALA A 1 294 ? 86.609 76.420 52.291 1.00 19.73 294 ALA A C 1
ATOM 2199 O O . ALA A 1 294 ? 86.741 77.635 52.147 1.00 20.21 294 ALA A O 1
ATOM 2201 N N . VAL A 1 295 ? 85.489 75.865 52.739 1.00 21.19 295 VAL A N 1
ATOM 2202 C CA . VAL A 1 295 ? 84.339 76.662 53.157 1.00 21.81 295 VAL A CA 1
ATOM 2203 C C . VAL A 1 295 ? 84.045 76.230 54.592 1.00 23.96 295 VAL A C 1
ATOM 2204 O O . VAL A 1 295 ? 83.331 75.260 54.829 1.00 23.76 295 VAL A O 1
ATOM 2208 N N . ILE A 1 296 ? 84.601 76.956 55.550 1.00 25.58 296 ILE A N 1
ATOM 2209 C CA . ILE A 1 296 ? 84.422 76.605 56.945 1.00 28.37 296 ILE A CA 1
ATOM 2210 C C . ILE A 1 296 ? 83.686 77.650 57.763 1.00 30.33 296 ILE A C 1
ATOM 2211 O O . ILE A 1 296 ? 84.104 78.804 57.842 1.00 29.64 296 ILE A O 1
ATOM 2216 N N . ALA A 1 297 ? 82.578 77.224 58.359 1.00 33.71 297 ALA A N 1
ATOM 2217 C CA . ALA A 1 297 ? 81.763 78.080 59.200 1.00 38.10 297 ALA A CA 1
ATOM 2218 C C . ALA A 1 297 ? 82.131 77.737 60.634 1.00 41.61 297 ALA A C 1
ATOM 2219 O O . ALA A 1 297 ? 81.675 76.731 61.178 1.00 42.67 297 ALA A O 1
ATOM 2221 N N . PHE A 1 298 ? 82.973 78.571 61.233 1.00 46.34 298 PHE A N 1
ATOM 2222 C CA . PHE A 1 298 ? 83.425 78.358 62.601 1.00 51.11 298 PHE A CA 1
ATOM 2223 C C . PHE A 1 298 ? 82.299 78.366 63.631 1.00 53.66 298 PHE A C 1
ATOM 2224 O O . PHE A 1 298 ? 81.656 79.383 63.884 1.00 55.07 298 PHE A O 1
ATOM 2232 N N . ASP A 1 299 ? 82.079 77.187 64.202 1.00 56.13 299 ASP A N 1
ATOM 2233 C CA . ASP A 1 299 ? 81.068 76.918 65.217 1.00 57.83 299 ASP A CA 1
ATOM 2234 C C . ASP A 1 299 ? 79.908 77.907 65.334 1.00 57.27 299 ASP A C 1
ATOM 2235 O O . ASP A 1 299 ? 78.761 77.550 65.070 1.00 58.32 299 ASP A O 1
ATOM 2240 N N . ASP A 1 300 ? 80.185 79.140 65.741 1.00 56.17 300 ASP A N 1
ATOM 2241 C CA . ASP A 1 300 ? 79.117 80.129 65.876 1.00 55.23 300 ASP A CA 1
ATOM 2242 C C . ASP A 1 300 ? 78.553 80.627 64.543 1.00 53.81 300 ASP A C 1
ATOM 2243 O O . ASP A 1 300 ? 77.339 80.766 64.384 1.00 53.39 300 ASP A O 1
ATOM 2248 N N . ASN A 1 301 ? 79.446 80.892 63.593 1.00 51.95 301 ASN A N 1
ATOM 2249 C CA . ASN A 1 301 ? 79.072 81.421 62.285 1.00 49.34 301 ASN A CA 1
ATOM 2250 C C . ASN A 1 301 ? 78.248 80.511 61.379 1.00 46.39 301 ASN A C 1
ATOM 2251 O O . ASN A 1 301 ? 78.133 79.307 61.600 1.00 46.36 301 ASN A O 1
ATOM 2256 N N . THR A 1 302 ? 77.673 81.123 60.350 1.00 43.38 302 THR A N 1
ATOM 2257 C CA . THR A 1 302 ? 76.864 80.430 59.358 1.00 39.45 302 THR A CA 1
ATOM 2258 C C . THR A 1 302 ? 77.286 80.915 57.976 1.00 37.62 302 THR A C 1
ATOM 2259 O O . THR A 1 302 ? 77.781 82.036 57.833 1.00 37.25 302 THR A O 1
ATOM 2263 N N . ILE A 1 303 ? 77.103 80.073 56.964 1.00 33.58 303 ILE A N 1
ATOM 2264 C CA . ILE A 1 303 ? 77.472 80.442 55.605 1.00 30.67 303 ILE A CA 1
ATOM 2265 C C . ILE A 1 303 ? 76.407 80.079 54.586 1.00 31.52 303 ILE A C 1
ATOM 2266 O O . ILE A 1 303 ? 75.946 78.937 54.532 1.00 31.34 303 ILE A O 1
ATOM 2271 N N . HIS A 1 304 ? 76.022 81.057 53.774 1.00 30.93 304 HIS A N 1
ATOM 2272 C CA . HIS A 1 304 ? 75.014 80.838 52.748 1.00 31.73 304 HIS A CA 1
ATOM 2273 C C . HIS A 1 304 ? 75.578 81.170 51.374 1.00 31.39 304 HIS A C 1
ATOM 2274 O O . HIS A 1 304 ? 75.913 82.320 51.086 1.00 31.92 304 HIS A O 1
ATOM 2281 N N . LEU A 1 305 ? 75.687 80.153 50.531 1.00 29.80 305 LEU A N 1
ATOM 2282 C CA . LEU A 1 305 ? 76.202 80.338 49.187 1.00 27.89 305 LEU A CA 1
ATOM 2283 C C . LEU A 1 305 ? 75.097 80.049 48.177 1.00 28.33 305 LEU A C 1
ATOM 2284 O O . LEU A 1 305 ? 74.425 79.018 48.252 1.00 28.21 305 LEU A O 1
ATOM 2289 N N . ARG A 1 306 ? 74.899 80.975 47.246 1.00 29.04 306 ARG A N 1
ATOM 2290 C CA . ARG A 1 306 ? 73.893 80.825 46.202 1.00 29.07 306 ARG A CA 1
ATOM 2291 C C . ARG A 1 306 ? 74.559 81.268 44.907 1.00 28.03 306 ARG A C 1
ATOM 2292 O O . ARG A 1 306 ? 75.183 82.324 44.866 1.00 29.25 306 ARG A O 1
ATOM 2300 N N . GLY A 1 307 ? 74.435 80.467 43.855 1.00 26.39 307 GLY A N 1
ATOM 2301 C CA . GLY A 1 307 ? 75.066 80.814 42.595 1.00 25.01 307 GLY A CA 1
ATOM 2302 C C . GLY A 1 307 ? 74.158 81.466 41.567 1.00 24.05 307 GLY A C 1
ATOM 2303 O O . GLY A 1 307 ? 73.157 82.088 41.918 1.00 23.58 307 GLY A O 1
ATOM 2304 N N . PRO A 1 308 ? 74.482 81.317 40.275 1.00 22.87 308 PRO A N 1
ATOM 2305 C CA . PRO A 1 308 ? 75.658 80.556 39.849 1.00 23.05 308 PRO A CA 1
ATOM 2306 C C . PRO A 1 308 ? 76.954 81.101 40.440 1.00 22.54 308 PRO A C 1
ATOM 2307 O O . PRO A 1 308 ? 77.111 82.307 40.611 1.00 22.97 308 PRO A O 1
ATOM 2311 N N . LYS A 1 309 ? 77.877 80.200 40.751 1.00 21.72 309 LYS A N 1
ATOM 2312 C CA . LYS A 1 309 ? 79.156 80.581 41.331 1.00 21.53 309 LYS A CA 1
ATOM 2313 C C . LYS A 1 309 ? 80.128 79.409 41.339 1.00 19.69 309 LYS A C 1
ATOM 2314 O O . LYS A 1 309 ? 79.738 78.256 41.516 1.00 18.64 309 LYS A O 1
ATOM 2320 N N . VAL A 1 310 ? 81.401 79.731 41.163 1.00 20.15 310 VAL A N 1
ATOM 2321 C CA . VAL A 1 310 ? 82.470 78.744 41.123 1.00 19.97 310 VAL A CA 1
ATOM 2322 C C . VAL A 1 310 ? 83.497 79.035 42.215 1.00 22.07 310 VAL A C 1
ATOM 2323 O O . VAL A 1 310 ? 84.008 80.154 42.309 1.00 23.92 310 VAL A O 1
ATOM 2327 N N . ILE A 1 311 ? 83.788 78.026 43.036 1.00 22.67 311 ILE A N 1
ATOM 2328 C CA . ILE A 1 311 ? 84.749 78.152 44.134 1.00 23.82 311 ILE A CA 1
ATOM 2329 C C . ILE A 1 311 ? 85.862 77.133 43.916 1.00 24.70 311 ILE A C 1
ATOM 2330 O O . ILE A 1 311 ? 85.613 75.930 43.939 1.00 26.47 311 ILE A O 1
ATOM 2335 N N . ASN A 1 312 ? 87.089 77.596 43.717 1.00 24.64 312 ASN A N 1
ATOM 2336 C CA . ASN A 1 312 ? 88.186 76.663 43.486 1.00 25.44 312 ASN A CA 1
ATOM 2337 C C . ASN A 1 312 ? 89.540 77.155 43.969 1.00 25.35 312 ASN A C 1
ATOM 2338 O O . ASN A 1 312 ? 89.637 77.885 44.953 1.00 26.85 312 ASN A O 1
ATOM 2343 N N . GLY A 1 313 ? 90.589 76.738 43.271 1.00 26.16 313 GLY A N 1
ATOM 2344 C CA . GLY A 1 313 ? 91.932 77.142 43.646 1.00 26.93 313 GLY A CA 1
ATOM 2345 C C . GLY A 1 313 ? 92.134 77.091 45.146 1.00 28.44 313 GLY A C 1
ATOM 2346 O O . GLY A 1 313 ? 92.054 76.027 45.759 1.00 27.22 313 GLY A O 1
ATOM 2347 N N . GLU A 1 314 ? 92.399 78.249 45.742 1.00 29.73 314 GLU A N 1
ATOM 2348 C CA . GLU A 1 314 ? 92.607 78.326 47.175 1.00 30.17 314 GLU A CA 1
ATOM 2349 C C . GLU A 1 314 ? 91.594 79.240 47.818 1.00 30.87 314 GLU A C 1
ATOM 2350 O O . GLU A 1 314 ? 91.893 79.943 48.784 1.00 31.89 314 GLU A O 1
ATOM 2356 N N . ASP A 1 315 ? 90.388 79.229 47.267 1.00 31.20 315 ASP A N 1
ATOM 2357 C CA . ASP A 1 315 ? 89.305 80.028 47.805 1.00 31.19 315 ASP A CA 1
ATOM 2358 C C . ASP A 1 315 ? 89.104 79.569 49.242 1.00 30.48 315 ASP A C 1
ATOM 2359 O O . ASP A 1 315 ? 89.093 78.369 49.521 1.00 28.48 315 ASP A O 1
ATOM 2364 N N . ARG A 1 316 ? 88.960 80.528 50.148 1.00 30.15 316 ARG A N 1
ATOM 2365 C CA . ARG A 1 316 ? 88.762 80.240 51.565 1.00 30.04 316 ARG A CA 1
ATOM 2366 C C . ARG A 1 316 ? 87.615 81.111 52.069 1.00 31.37 316 ARG A C 1
ATOM 2367 O O . ARG A 1 316 ? 87.806 82.294 52.345 1.00 32.69 316 ARG A O 1
ATOM 2375 N N . ILE A 1 317 ? 86.422 80.530 52.170 1.00 32.86 317 ILE A N 1
ATOM 2376 C CA . ILE A 1 317 ? 85.245 81.267 52.626 1.00 34.38 317 ILE A CA 1
ATOM 2377 C C . ILE A 1 317 ? 84.926 80.940 54.079 1.00 36.62 317 ILE A C 1
ATOM 2378 O O . ILE A 1 317 ? 84.671 79.785 54.414 1.00 37.15 317 ILE A O 1
ATOM 2383 N N . THR A 1 318 ? 84.932 81.958 54.935 1.00 38.69 318 THR A N 1
ATOM 2384 C CA . THR A 1 318 ? 84.633 81.768 56.351 1.00 40.48 318 THR A CA 1
ATOM 2385 C C . THR A 1 318 ? 83.306 82.436 56.696 1.00 41.61 318 THR A C 1
ATOM 2386 O O . THR A 1 318 ? 82.786 82.274 57.797 1.00 39.03 318 THR A O 1
ATOM 2390 N N . ARG A 1 319 ? 82.762 83.187 55.741 1.00 45.40 319 ARG A N 1
ATOM 2391 C CA . ARG A 1 319 ? 81.486 83.868 55.939 1.00 48.80 319 ARG A CA 1
ATOM 2392 C C . ARG A 1 319 ? 80.773 84.200 54.632 1.00 49.66 319 ARG A C 1
ATOM 2393 O O . ARG A 1 319 ? 81.338 84.047 53.549 1.00 49.97 319 ARG A O 1
ATOM 2401 N N . THR A 1 320 ? 79.522 84.639 54.740 1.00 50.89 320 THR A N 1
ATOM 2402 C CA . THR A 1 320 ? 78.722 84.974 53.566 1.00 52.78 320 THR A CA 1
ATOM 2403 C C . THR A 1 320 ? 79.120 86.321 52.971 1.00 53.73 320 THR A C 1
ATOM 2404 O O . THR A 1 320 ? 80.084 86.928 53.482 1.00 54.22 320 THR A O 1
ATOM 2408 N N . LYS B 1 3 ? 110.589 91.302 42.905 1.00 19.76 3 LYS B N 1
ATOM 2409 C CA . LYS B 1 3 ? 109.180 91.160 43.361 1.00 20.78 3 LYS B CA 1
ATOM 2410 C C . LYS B 1 3 ? 108.822 92.020 44.582 1.00 21.68 3 LYS B C 1
ATOM 2411 O O . LYS B 1 3 ? 107.688 92.489 44.717 1.00 21.61 3 LYS B O 1
ATOM 2417 N N . TYR B 1 4 ? 109.781 92.244 45.469 1.00 21.96 4 TYR B N 1
ATOM 2418 C CA . TYR B 1 4 ? 109.476 93.022 46.659 1.00 22.50 4 TYR B CA 1
ATOM 2419 C C . TYR B 1 4 ? 110.708 93.628 47.313 1.00 22.14 4 TYR B C 1
ATOM 2420 O O . TYR B 1 4 ? 111.844 93.322 46.945 1.00 21.61 4 TYR B O 1
ATOM 2429 N N . ARG B 1 5 ? 110.452 94.482 48.298 1.00 21.51 5 ARG B N 1
ATOM 2430 C CA . ARG B 1 5 ? 111.499 95.132 49.078 1.00 22.78 5 ARG B CA 1
ATOM 2431 C C . ARG B 1 5 ? 111.102 94.968 50.543 1.00 22.98 5 ARG B C 1
ATOM 2432 O O . ARG B 1 5 ? 109.933 94.740 50.848 1.00 22.85 5 ARG B O 1
ATOM 2440 N N . LEU B 1 6 ? 112.066 95.077 51.447 1.00 24.66 6 LEU B N 1
ATOM 2441 C CA . LEU B 1 6 ? 111.773 94.957 52.871 1.00 25.55 6 LEU B CA 1
ATOM 2442 C C . LEU B 1 6 ? 111.568 96.348 53.466 1.00 27.93 6 LEU B C 1
ATOM 2443 O O . LEU B 1 6 ? 112.208 97.310 53.042 1.00 28.36 6 LEU B O 1
ATOM 2448 N N . SER B 1 7 ? 110.669 96.460 54.437 1.00 30.07 7 SER B N 1
ATOM 2449 C CA . SER B 1 7 ? 110.426 97.745 55.075 1.00 32.62 7 SER B CA 1
ATOM 2450 C C . SER B 1 7 ? 111.735 98.169 55.734 1.00 34.10 7 SER B C 1
ATOM 2451 O O . SER B 1 7 ? 112.616 97.340 55.968 1.00 33.93 7 SER B O 1
ATOM 2454 N N . GLU B 1 8 ? 111.868 99.456 56.031 1.00 35.60 8 GLU B N 1
ATOM 2455 C CA . GLU B 1 8 ? 113.094 99.959 56.641 1.00 37.50 8 GLU B CA 1
ATOM 2456 C C . GLU B 1 8 ? 113.222 99.671 58.135 1.00 37.22 8 GLU B C 1
ATOM 2457 O O . GLU B 1 8 ? 114.229 99.115 58.586 1.00 35.21 8 GLU B O 1
ATOM 2463 N N . GLY B 1 9 ? 112.199 100.059 58.893 1.00 36.35 9 GLY B N 1
ATOM 2464 C CA . GLY B 1 9 ? 112.219 99.851 60.328 1.00 34.33 9 GLY B CA 1
ATOM 2465 C C . GLY B 1 9 ? 111.868 98.443 60.769 1.00 33.96 9 GLY B C 1
ATOM 2466 O O . GLY B 1 9 ? 110.780 97.945 60.473 1.00 34.17 9 GLY B O 1
ATOM 2467 N N . PRO B 1 10 ? 112.785 97.760 61.467 1.00 32.84 10 PRO B N 1
ATOM 2468 C CA . PRO B 1 10 ? 112.498 96.401 61.929 1.00 32.14 10 PRO B CA 1
ATOM 2469 C C . PRO B 1 10 ? 111.514 96.461 63.094 1.00 32.17 10 PRO B C 1
ATOM 2470 O O . PRO B 1 10 ? 111.389 97.488 63.769 1.00 30.87 10 PRO B O 1
ATOM 2474 N N . ARG B 1 11 ? 110.804 95.368 63.320 1.00 31.39 11 ARG B N 1
ATOM 2475 C CA . ARG B 1 11 ? 109.845 95.316 64.406 1.00 31.84 11 ARG B CA 1
ATOM 2476 C C . ARG B 1 11 ? 109.959 93.954 65.075 1.00 32.19 11 ARG B C 1
ATOM 2477 O O . ARG B 1 11 ? 110.303 92.963 64.425 1.00 32.65 11 ARG B O 1
ATOM 2485 N N . ALA B 1 12 ? 109.679 93.903 66.372 1.00 30.92 12 ALA B N 1
ATOM 2486 C CA . ALA B 1 12 ? 109.764 92.651 67.108 1.00 30.65 12 ALA B CA 1
ATOM 2487 C C . ALA B 1 12 ? 108.424 91.924 67.121 1.00 31.27 12 ALA B C 1
ATOM 2488 O O . ALA B 1 12 ? 107.376 92.533 67.344 1.00 30.77 12 ALA B O 1
ATOM 2490 N N . PHE B 1 13 ? 108.462 90.621 66.868 1.00 31.25 13 PHE B N 1
ATOM 2491 C CA . PHE B 1 13 ? 107.252 89.812 66.881 1.00 32.21 13 PHE B CA 1
ATOM 2492 C C . PHE B 1 13 ? 107.410 88.666 67.873 1.00 33.33 13 PHE B C 1
ATOM 2493 O O . PHE B 1 13 ? 108.455 88.018 67.935 1.00 33.75 13 PHE B O 1
ATOM 2501 N N . THR B 1 14 ? 106.369 88.427 68.657 1.00 34.65 14 THR B N 1
ATOM 2502 C CA . THR B 1 14 ? 106.405 87.368 69.648 1.00 36.45 14 THR B CA 1
ATOM 2503 C C . THR B 1 14 ? 105.808 86.063 69.147 1.00 37.60 14 THR B C 1
ATOM 2504 O O . THR B 1 14 ? 104.912 86.050 68.299 1.00 37.62 14 THR B O 1
ATOM 2508 N N . TYR B 1 15 ? 106.333 84.966 69.679 1.00 37.51 15 TYR B N 1
ATOM 2509 C CA . TYR B 1 15 ? 105.862 83.629 69.359 1.00 38.21 15 TYR B CA 1
ATOM 2510 C C . TYR B 1 15 ? 106.314 82.749 70.512 1.00 41.62 15 TYR B C 1
ATOM 2511 O O . TYR B 1 15 ? 107.371 82.989 71.101 1.00 42.50 15 TYR B O 1
ATOM 2520 N N . GLN B 1 16 ? 105.513 81.745 70.854 1.00 44.44 16 GLN B N 1
ATOM 2521 C CA . GLN B 1 16 ? 105.872 80.863 71.955 1.00 46.89 16 GLN B CA 1
ATOM 2522 C C . GLN B 1 16 ? 106.244 79.461 71.496 1.00 46.80 16 GLN B C 1
ATOM 2523 O O . GLN B 1 16 ? 105.610 78.890 70.609 1.00 47.04 16 GLN B O 1
ATOM 2529 N N . VAL B 1 17 ? 107.293 78.923 72.107 1.00 47.13 17 VAL B N 1
ATOM 2530 C CA . VAL B 1 17 ? 107.778 77.591 71.792 1.00 47.49 17 VAL B CA 1
ATOM 2531 C C . VAL B 1 17 ? 107.841 76.773 73.072 1.00 48.61 17 VAL B C 1
ATOM 2532 O O . VAL B 1 17 ? 108.563 77.120 74.009 1.00 48.62 17 VAL B O 1
ATOM 2536 N N . ASP B 1 18 ? 107.075 75.688 73.108 1.00 48.84 18 ASP B N 1
ATOM 2537 C CA . ASP B 1 18 ? 107.038 74.820 74.274 1.00 49.05 18 ASP B CA 1
ATOM 2538 C C . ASP B 1 18 ? 106.656 75.583 75.534 1.00 49.20 18 ASP B C 1
ATOM 2539 O O . ASP B 1 18 ? 107.268 75.407 76.585 1.00 49.06 18 ASP B O 1
ATOM 2544 N N . GLY B 1 19 ? 105.644 76.438 75.417 1.00 49.96 19 GLY B N 1
ATOM 2545 C CA . GLY B 1 19 ? 105.182 77.203 76.560 1.00 50.37 19 GLY B CA 1
ATOM 2546 C C . GLY B 1 19 ? 106.008 78.414 76.957 1.00 51.05 19 GLY B C 1
ATOM 2547 O O . GLY B 1 19 ? 105.719 79.053 77.970 1.00 51.31 19 GLY B O 1
ATOM 2548 N N . GLU B 1 20 ? 107.038 78.741 76.183 1.00 50.76 20 GLU B N 1
ATOM 2549 C CA . GLU B 1 20 ? 107.858 79.902 76.510 1.00 50.32 20 GLU B CA 1
ATOM 2550 C C . GLU B 1 20 ? 107.632 81.000 75.475 1.00 49.48 20 GLU B C 1
ATOM 2551 O O . GLU B 1 20 ? 107.370 80.722 74.305 1.00 48.47 20 GLU B O 1
ATOM 2557 N N . LYS B 1 21 ? 107.733 82.249 75.914 1.00 48.64 21 LYS B N 1
ATOM 2558 C CA . LYS B 1 21 ? 107.531 83.390 75.032 1.00 46.97 21 LYS B CA 1
ATOM 2559 C C . LYS B 1 21 ? 108.845 83.784 74.391 1.00 44.39 21 LYS B C 1
ATOM 2560 O O . LYS B 1 21 ? 109.847 83.967 75.076 1.00 44.44 21 LYS B O 1
ATOM 2566 N N . LYS B 1 22 ? 108.836 83.919 73.070 1.00 42.28 22 LYS B N 1
ATOM 2567 C CA . LYS B 1 22 ? 110.035 84.292 72.335 1.00 38.02 22 LYS B CA 1
ATOM 2568 C C . LYS B 1 22 ? 109.687 85.366 71.305 1.00 35.11 22 LYS B C 1
ATOM 2569 O O . LYS B 1 22 ? 108.550 85.443 70.834 1.00 34.66 22 LYS B O 1
ATOM 2575 N N . SER B 1 23 ? 110.664 86.203 70.970 1.00 30.99 23 SER B N 1
ATOM 2576 C CA . SER B 1 23 ? 110.454 87.272 70.000 1.00 27.07 23 SER B CA 1
ATOM 2577 C C . SER B 1 23 ? 111.578 87.284 68.977 1.00 24.85 23 SER B C 1
ATOM 2578 O O . SER B 1 23 ? 112.647 86.731 69.210 1.00 22.48 23 SER B O 1
ATOM 2581 N N . VAL B 1 24 ? 111.330 87.938 67.849 1.00 23.26 24 VAL B N 1
ATOM 2582 C CA . VAL B 1 24 ? 112.306 88.021 66.773 1.00 21.77 24 VAL B CA 1
ATOM 2583 C C . VAL B 1 24 ? 112.123 89.343 66.036 1.00 22.86 24 VAL B C 1
ATOM 2584 O O . VAL B 1 24 ? 111.008 89.863 65.954 1.00 23.03 24 VAL B O 1
ATOM 2588 N N . LEU B 1 25 ? 113.222 89.892 65.522 1.00 22.63 25 LEU B N 1
ATOM 2589 C CA . LEU B 1 25 ? 113.179 91.153 64.787 1.00 23.19 25 LEU B CA 1
ATOM 2590 C C . LEU B 1 25 ? 112.980 90.857 63.304 1.00 22.88 25 LEU B C 1
ATOM 2591 O O . LEU B 1 25 ? 113.786 90.158 62.692 1.00 21.50 25 LEU B O 1
ATOM 2596 N N . LEU B 1 26 ? 111.906 91.398 62.736 1.00 23.34 26 LEU B N 1
ATOM 2597 C CA . LEU B 1 26 ? 111.580 91.165 61.332 1.00 23.13 26 LEU B CA 1
ATOM 2598 C C . LEU B 1 26 ? 111.271 92.439 60.551 1.00 23.15 26 LEU B C 1
ATOM 2599 O O . LEU B 1 26 ? 110.932 93.473 61.120 1.00 20.88 26 LEU B O 1
ATOM 2604 N N . ARG B 1 27 ? 111.371 92.327 59.231 1.00 24.38 27 ARG B N 1
ATOM 2605 C CA . ARG B 1 27 ? 111.092 93.424 58.319 1.00 26.23 27 ARG B CA 1
ATOM 2606 C C . ARG B 1 27 ? 109.919 92.981 57.455 1.00 27.08 27 ARG B C 1
ATOM 2607 O O . ARG B 1 27 ? 109.859 91.829 57.017 1.00 27.93 27 ARG B O 1
ATOM 2615 N N . GLN B 1 28 ? 108.993 93.895 57.199 1.00 26.56 28 GLN B N 1
ATOM 2616 C CA . GLN B 1 28 ? 107.820 93.567 56.408 1.00 25.79 28 GLN B CA 1
ATOM 2617 C C . GLN B 1 28 ? 108.083 93.594 54.901 1.00 25.07 28 GLN B C 1
ATOM 2618 O O . GLN B 1 28 ? 108.728 94.507 54.391 1.00 22.82 28 GLN B O 1
ATOM 2624 N N . VAL B 1 29 ? 107.587 92.575 54.199 1.00 25.41 29 VAL B N 1
ATOM 2625 C CA . VAL B 1 29 ? 107.744 92.493 52.750 1.00 24.66 29 VAL B CA 1
ATOM 2626 C C . VAL B 1 29 ? 106.720 93.415 52.094 1.00 25.40 29 VAL B C 1
ATOM 2627 O O . VAL B 1 29 ? 105.542 93.434 52.465 1.00 23.35 29 VAL B O 1
ATOM 2631 N N . ILE B 1 30 ? 107.186 94.176 51.113 1.00 26.97 30 ILE B N 1
ATOM 2632 C CA . ILE B 1 30 ? 106.349 95.122 50.398 1.00 27.69 30 ILE B CA 1
ATOM 2633 C C . ILE B 1 30 ? 106.567 94.904 48.912 1.00 28.43 30 ILE B C 1
ATOM 2634 O O . ILE B 1 30 ? 107.695 94.996 48.426 1.00 27.26 30 ILE B O 1
ATOM 2639 N N . ALA B 1 31 ? 105.487 94.600 48.196 1.00 29.54 31 ALA B N 1
ATOM 2640 C CA . ALA B 1 31 ? 105.568 94.346 46.759 1.00 30.51 31 ALA B CA 1
ATOM 2641 C C . ALA B 1 31 ? 105.966 95.600 45.985 1.00 30.61 31 ALA B C 1
ATOM 2642 O O . ALA B 1 31 ? 105.429 96.686 46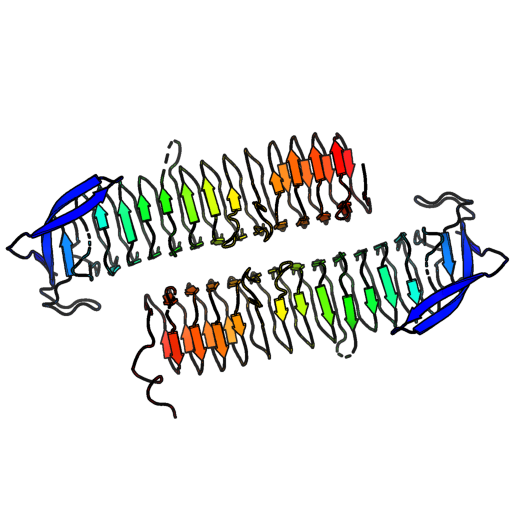.225 1.00 29.53 31 ALA B O 1
ATOM 2644 N N . VAL B 1 32 ? 106.909 95.439 45.059 1.00 30.87 32 VAL B N 1
ATOM 2645 C CA . VAL B 1 32 ? 107.379 96.551 44.241 1.00 31.85 32 VAL B CA 1
ATOM 2646 C C . VAL B 1 32 ? 106.949 96.375 42.789 1.00 33.98 32 VAL B C 1
ATOM 2647 O O . VAL B 1 32 ? 107.507 97.007 41.890 1.00 35.00 32 VAL B O 1
ATOM 2651 N N . THR B 1 33 ? 105.962 95.512 42.566 1.00 35.03 33 THR B N 1
ATOM 2652 C CA . THR B 1 33 ? 105.463 95.238 41.219 1.00 34.98 33 THR B CA 1
ATOM 2653 C C . THR B 1 33 ? 104.228 94.353 41.292 1.00 33.97 33 THR B C 1
ATOM 2654 O O . THR B 1 33 ? 103.932 93.787 42.340 1.00 35.73 33 THR B O 1
ATOM 2658 N N . ASP B 1 34 ? 103.502 94.239 40.186 1.00 32.68 34 ASP B N 1
ATOM 2659 C CA . ASP B 1 34 ? 102.309 93.400 40.162 1.00 32.96 34 ASP B CA 1
ATOM 2660 C C . ASP B 1 34 ? 102.688 91.973 39.791 1.00 32.39 34 ASP B C 1
ATOM 2661 O O . ASP B 1 34 ? 103.492 91.753 38.883 1.00 30.53 34 ASP B O 1
ATOM 2666 N N . PHE B 1 35 ? 102.118 91.006 40.504 1.00 31.78 35 PHE B N 1
ATOM 2667 C CA . PHE B 1 35 ? 102.376 89.599 40.221 1.00 33.62 35 PHE B CA 1
ATOM 2668 C C . PHE B 1 35 ? 101.279 88.732 40.817 1.00 33.59 35 PHE B C 1
ATOM 2669 O O . PHE B 1 35 ? 100.952 88.847 42.000 1.00 33.63 35 PHE B O 1
ATOM 2677 N N . ASN B 1 36 ? 100.708 87.872 39.978 1.00 34.42 36 ASN B N 1
ATOM 2678 C CA . ASN B 1 36 ? 99.633 86.978 40.385 1.00 33.37 36 ASN B CA 1
ATOM 2679 C C . ASN B 1 36 ? 98.472 87.795 40.938 1.00 31.99 36 ASN B C 1
ATOM 2680 O O . ASN B 1 36 ? 97.945 88.664 40.249 1.00 31.10 36 ASN B O 1
ATOM 2685 N N . ASP B 1 37 ? 98.082 87.529 42.180 1.00 31.39 37 ASP B N 1
ATOM 2686 C CA . ASP B 1 37 ? 96.978 88.254 42.807 1.00 31.10 37 ASP B CA 1
ATOM 2687 C C . ASP B 1 37 ? 97.487 89.293 43.806 1.00 33.09 37 ASP B C 1
ATOM 2688 O O . ASP B 1 37 ? 96.762 89.702 44.716 1.00 32.43 37 ASP B O 1
ATOM 2693 N N . VAL B 1 38 ? 98.739 89.708 43.630 1.00 34.65 38 VAL B N 1
ATOM 2694 C CA . VAL B 1 38 ? 99.366 90.695 44.508 1.00 35.54 38 VAL B CA 1
ATOM 2695 C C . VAL B 1 38 ? 99.670 91.966 43.733 1.00 35.98 38 VAL B C 1
ATOM 2696 O O . VAL B 1 38 ? 100.410 91.945 42.752 1.00 37.16 38 VAL B O 1
ATOM 2700 N N . LYS B 1 39 ? 99.104 93.080 44.170 1.00 36.42 39 LYS B N 1
ATOM 2701 C CA . LYS B 1 39 ? 99.351 94.329 43.476 1.00 38.00 39 LYS B CA 1
ATOM 2702 C C . LYS B 1 39 ? 100.497 95.091 44.148 1.00 37.44 39 LYS B C 1
ATOM 2703 O O . LYS B 1 39 ? 100.655 95.045 45.373 1.00 37.58 39 LYS B O 1
ATOM 2709 N N . ALA B 1 40 ? 101.306 95.771 43.340 1.00 35.62 40 ALA B N 1
ATOM 2710 C CA . ALA B 1 40 ? 102.433 96.539 43.860 1.00 34.98 40 ALA B CA 1
ATOM 2711 C C . ALA B 1 40 ? 101.973 97.531 44.922 1.00 34.08 40 ALA B C 1
ATOM 2712 O O . ALA B 1 40 ? 100.879 98.095 44.835 1.00 33.11 40 ALA B O 1
ATOM 2714 N N . GLY B 1 41 ? 102.818 97.729 45.930 1.00 34.09 41 GLY B N 1
ATOM 2715 C CA . GLY B 1 41 ? 102.490 98.645 47.004 1.00 34.47 41 GLY B CA 1
ATOM 2716 C C . GLY B 1 41 ? 101.873 97.967 48.218 1.00 35.89 41 GLY B C 1
ATOM 2717 O O . GLY B 1 41 ? 101.835 98.555 49.304 1.00 37.83 41 GLY B O 1
ATOM 2718 N N . THR B 1 42 ? 101.392 96.736 48.049 1.00 34.78 42 THR B N 1
ATOM 2719 C CA . THR B 1 42 ? 100.770 96.013 49.156 1.00 34.42 42 THR B CA 1
ATOM 2720 C C . THR B 1 42 ? 101.800 95.351 50.068 1.00 33.14 42 THR B C 1
ATOM 2721 O O . THR B 1 42 ? 102.810 94.817 49.607 1.00 33.00 42 THR B O 1
ATOM 2725 N N . SER B 1 43 ? 101.530 95.394 51.367 1.00 31.15 43 SER B N 1
ATOM 2726 C CA . SER B 1 43 ? 102.417 94.801 52.359 1.00 29.97 43 SER B CA 1
ATOM 2727 C C . SER B 1 43 ? 101.944 93.402 52.750 1.00 28.56 43 SER B C 1
ATOM 2728 O O . SER B 1 43 ? 100.746 93.130 52.781 1.00 27.73 43 SER B O 1
ATOM 2731 N N . GLY B 1 44 ? 102.891 92.519 53.048 1.00 26.92 44 GLY B N 1
ATOM 2732 C CA . GLY B 1 44 ? 102.535 91.169 53.432 1.00 26.11 44 GLY B CA 1
ATOM 2733 C C . GLY B 1 44 ? 103.024 90.799 54.820 1.00 26.06 44 GLY B C 1
ATOM 2734 O O . GLY B 1 44 ? 102.871 91.569 55.768 1.00 23.58 44 GLY B O 1
ATOM 2735 N N . GLY B 1 45 ? 103.615 89.612 54.931 1.00 26.86 45 GLY B N 1
ATOM 2736 C CA . GLY B 1 45 ? 104.126 89.139 56.204 1.00 27.46 45 GLY B CA 1
ATOM 2737 C C . GLY B 1 45 ? 105.481 89.720 56.563 1.00 28.23 45 GLY B C 1
ATOM 2738 O O . GLY B 1 45 ? 105.944 90.684 55.941 1.00 28.64 45 GLY B O 1
ATOM 2739 N N . TRP B 1 46 ? 106.125 89.121 57.563 1.00 27.59 46 TRP B N 1
ATOM 2740 C CA . TRP B 1 46 ? 107.421 89.593 58.023 1.00 25.89 46 TRP B CA 1
ATOM 2741 C C . TRP B 1 46 ? 108.483 88.505 57.988 1.00 26.88 46 TRP B C 1
ATOM 2742 O O . TRP B 1 46 ? 108.202 87.338 58.268 1.00 28.65 46 TRP B O 1
ATOM 2753 N N . VAL B 1 47 ? 109.709 88.901 57.660 1.00 25.09 47 VAL B N 1
ATOM 2754 C CA . VAL B 1 47 ? 110.816 87.963 57.557 1.00 24.74 47 VAL B CA 1
ATOM 2755 C C . VAL B 1 47 ? 112.067 88.501 58.251 1.00 26.02 47 VAL B C 1
ATOM 2756 O O . VAL B 1 47 ? 112.086 89.647 58.706 1.00 27.54 47 VAL B O 1
ATOM 2760 N N . ASP B 1 48 ? 113.107 87.674 58.326 1.00 25.41 48 ASP B N 1
ATOM 2761 C CA . ASP B 1 48 ? 114.350 88.079 58.968 1.00 25.46 48 ASP B CA 1
ATOM 2762 C C . ASP B 1 48 ? 115.537 88.039 58.014 1.00 25.43 48 ASP B C 1
ATOM 2763 O O . ASP B 1 48 ? 116.685 88.113 58.443 1.00 26.49 48 ASP B O 1
ATOM 2768 N N . ALA B 1 49 ? 115.257 87.920 56.721 1.00 25.68 49 ALA B N 1
ATOM 2769 C CA . ALA B 1 49 ? 116.302 87.881 55.701 1.00 27.33 49 ALA B CA 1
ATOM 2770 C C . ALA B 1 49 ? 115.644 87.873 54.325 1.00 28.08 49 ALA B C 1
ATOM 2771 O O . ALA B 1 49 ? 114.529 87.371 54.176 1.00 29.83 49 ALA B O 1
ATOM 2773 N N . ASP B 1 50 ? 116.328 88.427 53.325 1.00 29.87 50 ASP B N 1
ATOM 2774 C CA . ASP B 1 50 ? 115.785 88.495 51.966 1.00 31.88 50 ASP B CA 1
ATOM 2775 C C . ASP B 1 50 ? 115.800 87.132 51.275 1.00 30.94 50 ASP B C 1
ATOM 2776 O O . ASP B 1 50 ? 115.269 86.988 50.180 1.00 33.04 50 ASP B O 1
ATOM 2781 N N . ASN B 1 51 ? 116.402 86.130 51.904 1.00 29.90 51 ASN B N 1
ATOM 2782 C CA . ASN B 1 51 ? 116.432 84.807 51.296 1.00 30.04 51 ASN B CA 1
ATOM 2783 C C . ASN B 1 51 ? 115.272 83.940 51.782 1.00 28.96 51 ASN B C 1
ATOM 2784 O O . ASN B 1 51 ? 115.023 82.862 51.240 1.00 29.60 51 ASN B O 1
ATOM 2789 N N . VAL B 1 52 ? 114.566 84.409 52.806 1.00 26.24 52 VAL B N 1
ATOM 2790 C CA . VAL B 1 52 ? 113.438 83.662 53.343 1.00 24.66 52 VAL B CA 1
ATOM 2791 C C . VAL B 1 52 ? 112.371 83.493 52.269 1.00 25.01 52 VAL B C 1
ATOM 2792 O O . VAL B 1 52 ? 111.883 82.384 52.023 1.00 25.03 52 VAL B O 1
ATOM 2796 N N . LEU B 1 53 ? 112.022 84.605 51.634 1.00 23.68 53 LEU B N 1
ATOM 2797 C CA . LEU B 1 53 ? 111.024 84.623 50.580 1.00 22.91 53 LEU B CA 1
ATOM 2798 C C . LEU B 1 53 ? 111.706 84.880 49.235 1.00 24.41 53 LEU B C 1
ATOM 2799 O O . LEU B 1 53 ? 112.393 85.891 49.058 1.00 22.74 53 LEU B O 1
ATOM 2804 N N . SER B 1 54 ? 111.509 83.962 48.292 1.00 24.85 54 SER B N 1
ATOM 2805 C CA . SER B 1 54 ? 112.106 84.078 46.965 1.00 26.17 54 SER B CA 1
ATOM 2806 C C . SER B 1 54 ? 111.583 85.252 46.157 1.00 26.23 54 SER B C 1
ATOM 2807 O O . SER B 1 54 ? 110.378 85.533 46.149 1.00 25.99 54 SER B O 1
ATOM 2810 N N . GLN B 1 55 ? 112.499 85.931 45.470 1.00 26.59 55 GLN B N 1
ATOM 2811 C CA . GLN B 1 55 ? 112.140 87.064 44.623 1.00 27.44 55 GLN B CA 1
ATOM 2812 C C . GLN B 1 55 ? 111.499 86.535 43.339 1.00 28.56 55 GLN B C 1
ATOM 2813 O O . GLN B 1 55 ? 110.760 87.251 42.664 1.00 30.01 55 GLN B O 1
ATOM 2819 N N . GLN B 1 56 ? 111.787 85.279 43.009 1.00 28.76 56 GLN B N 1
ATOM 2820 C CA . GLN B 1 56 ? 111.224 84.653 41.816 1.00 31.77 56 GLN B CA 1
ATOM 2821 C C . GLN B 1 56 ? 109.922 83.921 42.135 1.00 31.16 56 GLN B C 1
ATOM 2822 O O . GLN B 1 56 ? 109.545 83.778 43.296 1.00 31.71 56 GLN B O 1
ATOM 2828 N N . GLY B 1 57 ? 109.237 83.460 41.095 1.00 30.66 57 GLY B N 1
ATOM 2829 C CA . GLY B 1 57 ? 107.990 82.746 41.294 1.00 29.02 57 GLY B CA 1
ATOM 2830 C C . GLY B 1 57 ? 106.883 83.608 41.869 1.00 27.41 57 GLY B C 1
ATOM 2831 O O . GLY B 1 57 ? 107.040 84.820 42.021 1.00 26.57 57 GLY B O 1
ATOM 2832 N N . ASP B 1 58 ? 105.761 82.976 42.198 1.00 26.09 58 ASP B N 1
ATOM 2833 C CA . ASP B 1 58 ? 104.618 83.689 42.751 1.00 24.70 58 ASP B CA 1
ATOM 2834 C C . ASP B 1 58 ? 104.454 83.550 44.266 1.00 22.71 58 ASP B C 1
ATOM 2835 O O . ASP B 1 58 ? 103.512 84.109 44.840 1.00 19.94 58 ASP B O 1
ATOM 2840 N N . CYS B 1 59 ? 105.357 82.820 44.917 1.00 22.08 59 CYS B N 1
ATOM 2841 C CA . CYS B 1 59 ? 105.259 82.640 46.369 1.00 23.02 59 CYS B CA 1
ATOM 2842 C C . CYS B 1 59 ? 105.150 83.989 47.069 1.00 22.45 59 CYS B C 1
ATOM 2843 O O . CYS B 1 59 ? 105.767 84.969 46.648 1.00 23.79 59 CYS B O 1
ATOM 2846 N N . TRP B 1 60 ? 104.356 84.037 48.133 1.00 21.17 60 TRP B N 1
ATOM 2847 C CA . TRP B 1 60 ? 104.147 85.279 48.863 1.00 22.43 60 TRP B CA 1
ATOM 2848 C C . TRP B 1 60 ? 103.480 85.070 50.227 1.00 21.86 60 TRP B C 1
ATOM 2849 O O . TRP B 1 60 ? 102.755 84.098 50.435 1.00 22.93 60 TRP B O 1
ATOM 2860 N N . ILE B 1 61 ? 103.743 85.988 51.153 1.00 19.79 61 ILE B N 1
ATOM 2861 C CA . ILE B 1 61 ? 103.174 85.933 52.498 1.00 18.81 61 ILE B CA 1
ATOM 2862 C C . ILE B 1 61 ? 102.173 87.085 52.584 1.00 19.33 61 ILE B C 1
ATOM 2863 O O . ILE B 1 61 ? 102.567 88.247 52.660 1.00 21.19 61 ILE B O 1
ATOM 2868 N N . TYR B 1 62 ? 100.882 86.755 52.574 1.00 19.82 62 TYR B N 1
ATOM 2869 C CA . TYR B 1 62 ? 99.813 87.756 52.576 1.00 19.49 62 TYR B CA 1
ATOM 2870 C C . TYR B 1 62 ? 99.420 88.470 53.867 1.00 19.50 62 TYR B C 1
ATOM 2871 O O . TYR B 1 62 ? 99.113 89.664 53.837 1.00 21.54 62 TYR B O 1
ATOM 2880 N N . ASP B 1 63 ? 99.410 87.764 54.991 1.00 18.42 63 ASP B N 1
ATOM 2881 C CA . ASP B 1 63 ? 99.013 88.383 56.259 1.00 18.25 63 ASP B CA 1
ATOM 2882 C C . ASP B 1 63 ? 100.089 89.267 56.880 1.00 17.66 63 ASP B C 1
ATOM 2883 O O . ASP B 1 63 ? 101.259 88.889 56.946 1.00 17.05 63 ASP B O 1
ATOM 2888 N N . GLU B 1 64 ? 99.684 90.438 57.359 1.00 19.33 64 GLU B N 1
ATOM 2889 C CA . GLU B 1 64 ? 100.624 91.366 57.980 1.00 22.52 64 GLU B CA 1
ATOM 2890 C C . GLU B 1 64 ? 101.026 90.942 59.397 1.00 22.98 64 GLU B C 1
ATOM 2891 O O . GLU B 1 64 ? 101.749 91.660 60.086 1.00 22.86 64 GLU B O 1
ATOM 2897 N N . ASN B 1 65 ? 100.555 89.772 59.823 1.00 22.78 65 ASN B N 1
ATOM 2898 C CA . ASN B 1 65 ? 100.902 89.243 61.135 1.00 22.30 65 ASN B CA 1
ATOM 2899 C C . ASN B 1 65 ? 101.672 87.949 60.944 1.00 22.57 65 ASN B C 1
ATOM 2900 O O . ASN B 1 65 ? 102.030 87.280 61.912 1.00 23.68 65 ASN B O 1
ATOM 2905 N N . ALA B 1 66 ? 101.927 87.604 59.684 1.00 21.80 66 ALA B N 1
ATOM 2906 C CA . ALA B 1 66 ? 102.658 86.389 59.351 1.00 22.01 66 ALA B CA 1
ATOM 2907 C C . ALA B 1 66 ? 104.150 86.577 59.588 1.00 21.70 66 ALA B C 1
ATOM 2908 O O . ALA B 1 66 ? 104.704 87.644 59.309 1.00 20.80 66 ALA B O 1
ATOM 2918 N N . ALA B 1 68 ? 108.099 84.641 59.155 1.00 21.50 68 ALA B N 1
ATOM 2919 C CA . ALA B 1 68 ? 108.921 83.625 58.505 1.00 22.36 68 ALA B CA 1
ATOM 2920 C C . ALA B 1 68 ? 110.368 84.016 58.755 1.00 22.82 68 ALA B C 1
ATOM 2921 O O . ALA B 1 68 ? 110.821 85.064 58.295 1.00 23.31 68 ALA B O 1
ATOM 2923 N N . PHE B 1 69 ? 111.102 83.166 59.465 1.00 22.83 69 PHE B N 1
ATOM 2924 C CA . PHE B 1 69 ? 112.479 83.495 59.810 1.00 21.90 69 PHE B CA 1
ATOM 2925 C C . PHE B 1 69 ? 113.296 82.287 60.250 1.00 22.18 69 PHE B C 1
ATOM 2926 O O . PHE B 1 69 ? 112.868 81.141 60.108 1.00 22.86 69 PHE B O 1
ATOM 2934 N N . ALA B 1 70 ? 114.478 82.569 60.795 1.00 20.72 70 ALA B N 1
ATOM 2935 C CA . ALA B 1 70 ? 115.387 81.550 61.297 1.00 19.54 70 ALA B CA 1
ATOM 2936 C C . ALA B 1 70 ? 115.685 80.420 60.317 1.00 21.49 70 ALA B C 1
ATOM 2937 O O . ALA B 1 70 ? 115.477 79.242 60.627 1.00 21.07 70 ALA B O 1
ATOM 2939 N N . GLY B 1 71 ? 116.170 80.780 59.132 1.00 22.51 71 GLY B N 1
ATOM 2940 C CA . GLY B 1 71 ? 116.521 79.775 58.147 1.00 23.34 71 GLY B CA 1
ATOM 2941 C C . GLY B 1 71 ? 115.418 79.224 57.266 1.00 22.98 71 GLY B C 1
ATOM 2942 O O . GLY B 1 71 ? 115.674 78.363 56.427 1.00 24.91 71 GLY B O 1
ATOM 2943 N N . THR B 1 72 ? 114.190 79.690 57.442 1.00 22.59 72 THR B N 1
ATOM 2944 C CA . THR B 1 72 ? 113.103 79.202 56.607 1.00 20.91 72 THR B CA 1
ATOM 2945 C C . THR B 1 72 ? 113.258 79.755 55.196 1.00 21.57 72 THR B C 1
ATOM 2946 O O . THR B 1 72 ? 113.737 80.871 55.013 1.00 22.28 72 THR B O 1
ATOM 2950 N N . GLU B 1 73 ? 112.848 78.977 54.200 1.00 22.45 73 GLU B N 1
ATOM 2951 C CA . GLU B 1 73 ? 112.948 79.412 52.808 1.00 23.67 73 GLU B CA 1
ATOM 2952 C C . GLU B 1 73 ? 111.678 79.104 52.008 1.00 23.54 73 GLU B C 1
ATOM 2953 O O . GLU B 1 73 ? 111.324 77.939 51.807 1.00 23.95 73 GLU B O 1
ATOM 2959 N N . ILE B 1 74 ? 110.988 80.155 51.570 1.00 22.72 74 ILE B N 1
ATOM 2960 C CA . ILE B 1 74 ? 109.773 79.998 50.771 1.00 22.98 74 ILE B CA 1
ATOM 2961 C C . ILE B 1 74 ? 110.128 80.270 49.309 1.00 22.97 74 ILE B C 1
ATOM 2962 O O . ILE B 1 74 ? 110.694 81.308 48.987 1.00 22.56 74 ILE B O 1
ATOM 2967 N N . THR B 1 75 ? 109.793 79.335 48.427 1.00 25.07 75 THR B N 1
ATOM 2968 C CA . THR B 1 75 ? 110.094 79.485 47.007 1.00 24.56 75 THR B CA 1
ATOM 2969 C C . THR B 1 75 ? 108.953 78.982 46.126 1.00 24.82 75 THR B C 1
ATOM 2970 O O . THR B 1 75 ? 107.929 78.493 46.619 1.00 24.49 75 THR B O 1
ATOM 2974 N N . GLY B 1 76 ? 109.150 79.095 44.815 1.00 23.35 76 GLY B N 1
ATOM 2975 C CA . GLY B 1 76 ? 108.137 78.664 43.873 1.00 22.58 76 GLY B CA 1
ATOM 2976 C C . GLY B 1 76 ? 106.922 79.571 43.899 1.00 22.27 76 GLY B C 1
ATOM 2977 O O . GLY B 1 76 ? 107.043 80.801 43.869 1.00 21.42 76 GLY B O 1
ATOM 2978 N N . ASN B 1 77 ? 105.746 78.957 43.956 1.00 20.93 77 ASN B N 1
ATOM 2979 C CA . ASN B 1 77 ? 104.496 79.693 43.993 1.00 20.95 77 ASN B CA 1
ATOM 2980 C C . ASN B 1 77 ? 103.789 79.458 45.333 1.00 21.42 77 ASN B C 1
ATOM 2981 O O . ASN B 1 77 ? 102.581 79.659 45.456 1.00 22.13 77 ASN B O 1
ATOM 2986 N N . ALA B 1 78 ? 104.548 79.045 46.341 1.00 19.61 78 ALA B N 1
ATOM 2987 C CA . ALA B 1 78 ? 103.972 78.767 47.649 1.00 18.59 78 ALA B CA 1
ATOM 2988 C C . ALA B 1 78 ? 103.169 79.930 48.207 1.00 18.05 78 ALA B C 1
ATOM 2989 O O . ALA B 1 78 ? 103.660 81.047 48.317 1.00 18.34 78 ALA B O 1
ATOM 2991 N N . ARG B 1 79 ? 101.924 79.665 48.569 1.00 19.07 79 ARG B N 1
ATOM 2992 C CA . ARG B 1 79 ? 101.096 80.706 49.138 1.00 20.12 79 ARG B CA 1
ATOM 2993 C C . ARG B 1 79 ? 100.943 80.524 50.641 1.00 20.11 79 ARG B C 1
ATOM 2994 O O . ARG B 1 79 ? 100.556 79.452 51.114 1.00 19.42 79 ARG B O 1
ATOM 3002 N N . ILE B 1 80 ? 101.250 81.583 51.383 1.00 20.45 80 ILE B N 1
ATOM 3003 C CA . ILE B 1 80 ? 101.140 81.586 52.840 1.00 19.72 80 ILE B CA 1
ATOM 3004 C C . ILE B 1 80 ? 100.077 82.609 53.206 1.00 19.28 80 ILE B C 1
ATOM 3005 O O . ILE B 1 80 ? 100.306 83.814 53.080 1.00 19.90 80 ILE B O 1
ATOM 3010 N N . THR B 1 81 ? 98.922 82.144 53.668 1.00 17.69 81 THR B N 1
ATOM 3011 C CA . THR B 1 81 ? 97.845 83.063 54.020 1.00 16.93 81 THR B CA 1
ATOM 3012 C C . THR B 1 81 ? 97.464 83.010 55.490 1.00 17.47 81 THR B C 1
ATOM 3013 O O . THR B 1 81 ? 97.715 82.017 56.171 1.00 15.92 81 THR B O 1
ATOM 3017 N N . GLN B 1 82 ? 96.852 84.092 55.966 1.00 19.33 82 GLN B N 1
ATOM 3018 C CA . GLN B 1 82 ? 96.439 84.206 57.360 1.00 20.72 82 GLN B CA 1
ATOM 3019 C C . GLN B 1 82 ? 97.648 84.154 58.300 1.00 20.62 82 GLN B C 1
ATOM 3020 O O . GLN B 1 82 ? 98.759 83.822 57.886 1.00 17.63 82 GLN B O 1
ATOM 3026 N N . PRO B 1 83 ? 97.443 84.490 59.582 1.00 20.40 83 PRO B N 1
ATOM 3027 C CA . PRO B 1 83 ? 98.556 84.467 60.535 1.00 20.87 83 PRO B CA 1
ATOM 3028 C C . PRO B 1 83 ? 99.279 83.127 60.572 1.00 22.53 83 PRO B C 1
ATOM 3029 O O . PRO B 1 83 ? 98.682 82.095 60.889 1.00 23.13 83 PRO B O 1
ATOM 3033 N N . CYS B 1 84 ? 100.564 83.150 60.236 1.00 21.71 84 CYS B N 1
ATOM 3034 C CA . CYS B 1 84 ? 101.368 81.939 60.242 1.00 22.64 84 CYS B CA 1
ATOM 3035 C C . CYS B 1 84 ? 102.711 82.212 60.882 1.00 23.97 84 CYS B C 1
ATOM 3036 O O . CYS B 1 84 ? 103.140 83.363 60.998 1.00 24.04 84 CYS B O 1
ATOM 3039 N N . THR B 1 85 ? 103.373 81.135 61.280 1.00 24.88 85 THR B N 1
ATOM 3040 C CA . THR B 1 85 ? 104.674 81.201 61.918 1.00 25.21 85 THR B CA 1
ATOM 3041 C C . THR B 1 85 ? 105.526 80.068 61.373 1.00 25.22 85 THR B C 1
ATOM 3042 O O . THR B 1 85 ? 105.253 78.902 61.654 1.00 26.22 85 THR B O 1
ATOM 3046 N N . LEU B 1 86 ? 106.544 80.405 60.588 1.00 24.70 86 LEU B N 1
ATOM 3047 C CA . LEU B 1 86 ? 107.435 79.400 60.027 1.00 25.81 86 LEU B CA 1
ATOM 3048 C C . LEU B 1 86 ? 108.847 79.751 60.449 1.00 27.00 86 LEU B C 1
ATOM 3049 O O . LEU B 1 86 ? 109.315 80.859 60.191 1.00 27.94 86 LEU B O 1
ATOM 3054 N N . TYR B 1 87 ? 109.529 78.810 61.094 1.00 26.32 87 TYR B N 1
ATOM 3055 C CA . TYR B 1 87 ? 110.882 79.071 61.550 1.00 27.02 87 TYR B CA 1
ATOM 3056 C C . TYR B 1 87 ? 111.705 77.818 61.810 1.00 26.35 87 TYR B C 1
ATOM 3057 O O . TYR B 1 87 ? 111.166 76.731 62.023 1.00 25.33 87 TYR B O 1
ATOM 3066 N N . ASN B 1 88 ? 113.023 78.003 61.781 1.00 25.83 88 ASN B N 1
ATOM 3067 C CA . ASN B 1 88 ? 113.996 76.944 61.988 1.00 24.76 88 ASN B CA 1
ATOM 3068 C C . ASN B 1 88 ? 114.137 76.010 60.791 1.00 24.30 88 ASN B C 1
ATOM 3069 O O . ASN B 1 88 ? 113.637 74.891 60.795 1.00 24.62 88 ASN B O 1
ATOM 3074 N N . ASN B 1 89 ? 114.812 76.506 59.759 1.00 23.44 89 ASN B N 1
ATOM 3075 C CA . ASN B 1 89 ? 115.093 75.751 58.545 1.00 23.77 89 ASN B CA 1
ATOM 3076 C C . ASN B 1 89 ? 113.920 75.041 57.881 1.00 22.82 89 ASN B C 1
ATOM 3077 O O . ASN B 1 89 ? 114.035 73.905 57.426 1.00 21.85 89 ASN B O 1
ATOM 3082 N N . VAL B 1 90 ? 112.792 75.729 57.819 1.00 23.27 90 VAL B N 1
ATOM 3083 C CA . VAL B 1 90 ? 111.609 75.184 57.191 1.00 22.81 90 VAL B CA 1
ATOM 3084 C C . VAL B 1 90 ? 111.698 75.414 55.689 1.00 23.71 90 VAL B C 1
ATOM 3085 O O . VAL B 1 90 ? 112.290 76.399 55.242 1.00 24.23 90 VAL B O 1
ATOM 3089 N N . ARG B 1 91 ? 111.134 74.498 54.907 1.00 23.27 91 ARG B N 1
ATOM 3090 C CA . ARG B 1 91 ? 111.135 74.654 53.457 1.00 23.37 91 ARG B CA 1
ATOM 3091 C C . ARG B 1 91 ? 109.730 74.542 52.882 1.00 20.46 91 ARG B C 1
ATOM 3092 O O . ARG B 1 91 ? 109.007 73.588 53.160 1.00 18.98 91 ARG B O 1
ATOM 3100 N N . ILE B 1 92 ? 109.353 75.537 52.087 1.00 18.21 92 ILE B N 1
ATOM 3101 C CA . ILE B 1 92 ? 108.039 75.584 51.454 1.00 17.32 92 ILE B CA 1
ATOM 3102 C C . ILE B 1 92 ? 108.224 76.028 50.004 1.00 17.79 92 ILE B C 1
ATOM 3103 O O . ILE B 1 92 ? 108.698 77.142 49.739 1.00 15.24 92 ILE B O 1
ATOM 3108 N N . GLY B 1 93 ? 107.846 75.163 49.066 1.00 18.02 93 GLY B N 1
ATOM 3109 C CA . GLY B 1 93 ? 107.998 75.504 47.664 1.00 19.41 93 GLY B CA 1
ATOM 3110 C C . GLY B 1 93 ? 106.857 75.064 46.769 1.00 20.71 93 GLY B C 1
ATOM 3111 O O . GLY B 1 93 ? 105.708 74.943 47.203 1.00 19.17 93 GLY B O 1
ATOM 3112 N N . ASP B 1 94 ? 107.187 74.844 45.501 1.00 22.17 94 ASP B N 1
ATOM 3113 C CA . ASP B 1 94 ? 106.227 74.407 44.501 1.00 23.84 94 ASP B CA 1
ATOM 3114 C C . ASP B 1 94 ? 104.916 75.186 44.554 1.00 25.40 94 ASP B C 1
ATOM 3115 O O . ASP B 1 94 ? 104.913 76.420 44.513 1.00 25.36 94 ASP B O 1
ATOM 3120 N N . ASN B 1 95 ? 103.799 74.469 44.643 1.00 26.81 95 ASN B N 1
ATOM 3121 C CA . ASN B 1 95 ? 102.492 75.116 44.685 1.00 27.14 95 ASN B CA 1
ATOM 3122 C C . ASN B 1 95 ? 101.809 74.900 46.038 1.00 26.42 95 ASN B C 1
ATOM 3123 O O . ASN B 1 95 ? 100.581 74.881 46.140 1.00 24.34 95 ASN B O 1
ATOM 3128 N N . VAL B 1 96 ? 102.629 74.755 47.077 1.00 25.58 96 VAL B N 1
ATOM 3129 C CA . VAL B 1 96 ? 102.141 74.530 48.432 1.00 23.17 96 VAL B CA 1
ATOM 3130 C C . VAL B 1 96 ? 101.240 75.649 48.929 1.00 23.60 96 VAL B C 1
ATOM 3131 O O . VAL B 1 96 ? 101.352 76.793 48.492 1.00 25.27 96 VAL B O 1
ATOM 3135 N N . TRP B 1 97 ? 100.337 75.313 49.843 1.00 22.58 97 TRP B N 1
ATOM 3136 C CA . TRP B 1 97 ? 99.447 76.309 50.420 1.00 21.20 97 TRP B CA 1
ATOM 3137 C C . TRP B 1 97 ? 99.409 76.171 51.932 1.00 21.99 97 TRP B C 1
ATOM 3138 O O . TRP B 1 97 ? 99.017 75.132 52.467 1.00 22.54 97 TRP B O 1
ATOM 3149 N N . ILE B 1 98 ? 99.834 77.226 52.615 1.00 21.48 98 ILE B N 1
ATOM 3150 C CA . ILE B 1 98 ? 99.850 77.241 54.069 1.00 21.25 98 ILE B CA 1
ATOM 3151 C C . ILE B 1 98 ? 98.870 78.309 54.549 1.00 20.89 98 ILE B C 1
ATOM 3152 O O . ILE B 1 98 ? 98.958 79.474 54.153 1.00 19.68 98 ILE B O 1
ATOM 3157 N N . ASP B 1 99 ? 97.928 77.900 55.397 1.00 20.68 99 ASP B N 1
ATOM 3158 C CA . ASP B 1 99 ? 96.895 78.808 55.884 1.00 19.10 99 ASP B CA 1
ATOM 3159 C C . ASP B 1 99 ? 96.680 78.712 57.391 1.00 19.06 99 ASP B C 1
ATOM 3160 O O . ASP B 1 99 ? 96.394 77.634 57.926 1.00 18.62 99 ASP B O 1
ATOM 3165 N N . ARG B 1 100 ? 96.817 79.854 58.060 1.00 17.80 100 ARG B N 1
ATOM 3166 C CA . ARG B 1 100 ? 96.648 79.947 59.506 1.00 18.09 100 ARG B CA 1
ATOM 3167 C C . ARG B 1 100 ? 97.190 78.700 60.194 1.00 17.65 100 ARG B C 1
ATOM 3168 O O . ARG B 1 100 ? 96.486 78.026 60.950 1.00 17.70 100 ARG B O 1
ATOM 3176 N N . ALA B 1 101 ? 98.456 78.401 59.926 1.00 16.70 101 ALA B N 1
ATOM 3177 C CA . ALA B 1 101 ? 99.102 77.231 60.501 1.00 17.93 101 ALA B CA 1
ATOM 3178 C C . ALA B 1 101 ? 100.531 77.568 60.924 1.00 19.34 101 ALA B C 1
ATOM 3179 O O . ALA B 1 101 ? 101.096 78.572 60.491 1.00 21.32 101 ALA B O 1
ATOM 3181 N N . ASP B 1 102 ? 101.106 76.736 61.786 1.00 20.43 102 ASP B N 1
ATOM 3182 C CA . ASP B 1 102 ? 102.473 76.941 62.250 1.00 20.77 102 ASP B CA 1
ATOM 3183 C C . ASP B 1 102 ? 103.346 75.797 61.772 1.00 19.10 102 ASP B C 1
ATOM 3184 O O . ASP B 1 102 ? 102.968 74.637 61.868 1.00 19.80 102 ASP B O 1
ATOM 3189 N N . ILE B 1 103 ? 104.521 76.132 61.264 1.00 18.51 103 ILE B N 1
ATOM 3190 C CA . ILE B 1 103 ? 105.440 75.134 60.744 1.00 17.82 103 ILE B CA 1
ATOM 3191 C C . ILE B 1 103 ? 106.850 75.460 61.206 1.00 19.34 103 ILE B C 1
ATOM 3192 O O . ILE B 1 103 ? 107.304 76.599 61.083 1.00 20.63 103 ILE B O 1
ATOM 3197 N N . SER B 1 104 ? 107.539 74.464 61.757 1.00 19.62 104 SER B N 1
ATOM 3198 C CA . SER B 1 104 ? 108.890 74.686 62.244 1.00 19.86 104 SER B CA 1
ATOM 3199 C C . SER B 1 104 ? 109.750 73.432 62.362 1.00 19.71 104 SER B C 1
ATOM 3200 O O . SER B 1 104 ? 109.283 72.304 62.174 1.00 17.63 104 SER B O 1
ATOM 3203 N N . ASP B 1 105 ? 111.018 73.674 62.679 1.00 20.02 105 ASP B N 1
ATOM 3204 C CA . ASP B 1 105 ? 112.032 72.647 62.879 1.00 20.44 105 ASP B CA 1
ATOM 3205 C C . ASP B 1 105 ? 112.365 71.759 61.696 1.00 19.95 105 ASP B C 1
ATOM 3206 O O . ASP B 1 105 ? 112.299 70.537 61.792 1.00 19.81 105 ASP B O 1
ATOM 3211 N N . GLY B 1 106 ? 112.740 72.382 60.583 1.00 19.48 106 GLY B N 1
ATOM 3212 C CA . GLY B 1 106 ? 113.131 71.633 59.405 1.00 19.62 106 GLY B CA 1
ATOM 3213 C C . GLY B 1 106 ? 112.068 70.860 58.648 1.00 21.41 106 GLY B C 1
ATOM 3214 O O . GLY B 1 106 ? 112.404 69.952 57.883 1.00 21.82 106 GLY B O 1
ATOM 3215 N N . ALA B 1 107 ? 110.797 71.196 58.852 1.00 19.83 107 ALA B N 1
ATOM 3216 C CA . ALA B 1 107 ? 109.723 70.521 58.140 1.00 20.14 107 ALA B CA 1
ATOM 3217 C C . ALA B 1 107 ? 109.772 70.966 56.678 1.00 21.08 107 ALA B C 1
ATOM 3218 O O . ALA B 1 107 ? 109.952 72.148 56.390 1.00 21.52 107 ALA B O 1
ATOM 3220 N N . ARG B 1 108 ? 109.615 70.023 55.756 1.00 22.44 108 ARG B N 1
ATOM 3221 C CA . ARG B 1 108 ? 109.652 70.349 54.332 1.00 24.49 108 ARG B CA 1
ATOM 3222 C C . ARG B 1 108 ? 108.318 70.026 53.658 1.00 23.11 108 ARG B C 1
ATOM 3223 O O . ARG B 1 108 ? 107.966 68.861 53.504 1.00 24.11 108 ARG B O 1
ATOM 3231 N N . ILE B 1 109 ? 107.585 71.063 53.261 1.00 22.31 109 ILE B N 1
ATOM 3232 C CA . ILE B 1 109 ? 106.288 70.904 52.602 1.00 21.35 109 ILE B CA 1
ATOM 3233 C C . ILE B 1 109 ? 106.458 71.195 51.105 1.00 20.63 109 ILE B C 1
ATOM 3234 O O . ILE B 1 109 ? 106.892 72.278 50.728 1.00 21.84 109 ILE B O 1
ATOM 3239 N N . SER B 1 110 ? 106.104 70.235 50.254 1.00 19.74 110 SER B N 1
ATOM 3240 C CA . SER B 1 110 ? 106.282 70.404 48.813 1.00 19.39 110 SER B CA 1
ATOM 3241 C C . SER B 1 110 ? 105.076 70.114 47.919 1.00 19.00 110 SER B C 1
ATOM 3242 O O . SER B 1 110 ? 103.987 69.777 48.387 1.00 16.98 110 SER B O 1
ATOM 3245 N N . ASP B 1 111 ? 105.308 70.253 46.613 1.00 20.53 111 ASP B N 1
ATOM 3246 C CA . ASP B 1 111 ? 104.299 70.010 45.588 1.00 20.36 111 ASP B CA 1
ATOM 3247 C C . ASP B 1 111 ? 102.998 70.792 45.773 1.00 21.24 111 ASP B C 1
ATOM 3248 O O . ASP B 1 111 ? 103.026 72.023 45.839 1.00 22.78 111 ASP B O 1
ATOM 3253 N N . ASN B 1 112 ? 101.863 70.095 45.850 1.00 20.58 112 ASN B N 1
ATOM 3254 C CA . ASN B 1 112 ? 100.573 70.776 45.998 1.00 21.40 112 ASN B CA 1
ATOM 3255 C C . ASN B 1 112 ? 99.942 70.607 47.369 1.00 21.02 112 ASN B C 1
ATOM 3256 O O . ASN B 1 112 ? 98.723 70.649 47.505 1.00 22.76 112 ASN B O 1
ATOM 3261 N N . VAL B 1 113 ? 100.771 70.427 48.383 1.00 21.70 113 VAL B N 1
ATOM 3262 C CA . VAL B 1 113 ? 100.287 70.240 49.743 1.00 20.25 113 VAL B CA 1
ATOM 3263 C C . VAL B 1 113 ? 99.529 71.423 50.344 1.00 19.94 113 VAL B C 1
ATOM 3264 O O . VAL B 1 113 ? 99.720 72.579 49.958 1.00 17.07 113 VAL B O 1
ATOM 3268 N N . THR B 1 114 ? 98.663 71.103 51.299 1.00 20.01 114 THR B N 1
ATOM 3269 C CA . THR B 1 114 ? 97.872 72.099 52.007 1.00 19.87 114 THR B CA 1
ATOM 3270 C C . THR B 1 114 ? 97.950 71.832 53.508 1.00 18.62 114 THR B C 1
ATOM 3271 O O . THR B 1 114 ? 97.749 70.698 53.953 1.00 18.51 114 THR B O 1
ATOM 3275 N N . ILE B 1 115 ? 98.285 72.861 54.280 1.00 17.23 115 ILE B N 1
ATOM 3276 C CA . ILE B 1 115 ? 98.307 72.755 55.735 1.00 15.55 115 ILE B CA 1
ATOM 3277 C C . ILE B 1 115 ? 97.449 73.937 56.165 1.00 16.13 115 ILE B C 1
ATOM 3278 O O . ILE B 1 115 ? 97.797 75.085 55.897 1.00 16.52 115 ILE B O 1
ATOM 3283 N N . GLN B 1 116 ? 96.324 73.658 56.814 1.00 17.00 116 GLN B N 1
ATOM 3284 C CA . GLN B 1 116 ? 95.407 74.710 57.247 1.00 17.50 116 GLN B CA 1
ATOM 3285 C C . GLN B 1 116 ? 94.967 74.559 58.705 1.00 17.49 116 GLN B C 1
ATOM 3286 O O . GLN B 1 116 ? 94.664 73.459 59.163 1.00 16.08 116 GLN B O 1
ATOM 3292 N N . SER B 1 117 ? 94.939 75.677 59.427 1.00 17.44 117 SER B N 1
ATOM 3293 C CA . SER B 1 117 ? 94.547 75.678 60.835 1.00 17.35 117 SER B CA 1
ATOM 3294 C C . SER B 1 117 ? 95.197 74.518 61.590 1.00 16.90 117 SER B C 1
ATOM 3295 O O . SER B 1 117 ? 94.571 73.915 62.462 1.00 15.01 117 SER B O 1
ATOM 3298 N N . SER B 1 118 ? 96.452 74.217 61.255 1.00 15.58 118 SER B N 1
ATOM 3299 C CA . SER B 1 118 ? 97.175 73.125 61.898 1.00 15.38 118 SER B CA 1
ATOM 3300 C C . SER B 1 118 ? 98.623 73.502 62.213 1.00 16.03 118 SER B C 1
ATOM 3301 O O . SER B 1 118 ? 99.054 74.628 61.957 1.00 14.95 118 SER B O 1
ATOM 3304 N N . SER B 1 119 ? 99.366 72.563 62.789 1.00 15.58 119 SER B N 1
ATOM 3305 C CA . SER B 1 119 ? 100.763 72.811 63.109 1.00 17.31 119 SER B CA 1
ATOM 3306 C C . SER B 1 119 ? 101.608 71.603 62.748 1.00 16.95 119 SER B C 1
ATOM 3307 O O . SER B 1 119 ? 101.186 70.460 62.911 1.00 16.49 119 SER B O 1
ATOM 3310 N N . VAL B 1 120 ? 102.803 71.877 62.244 1.00 17.67 120 VAL B N 1
ATOM 3311 C CA . VAL B 1 120 ? 103.747 70.846 61.838 1.00 19.43 120 VAL B CA 1
ATOM 3312 C C . VAL B 1 120 ? 105.086 71.189 62.487 1.00 20.79 120 VAL B C 1
ATOM 3313 O O . VAL B 1 120 ? 105.543 72.328 62.405 1.00 20.20 120 VAL B O 1
ATOM 3317 N N . ARG B 1 121 ? 105.712 70.221 63.145 1.00 22.77 121 ARG B N 1
ATOM 3318 C CA . ARG B 1 121 ? 106.989 70.488 63.788 1.00 26.05 121 ARG B CA 1
ATOM 3319 C C . ARG B 1 121 ? 107.983 69.338 63.670 1.00 28.31 121 ARG B C 1
ATOM 3320 O O . ARG B 1 121 ? 107.629 68.171 63.841 1.00 28.75 121 ARG B O 1
ATOM 3328 N N . GLU B 1 122 ? 109.227 69.702 63.374 1.00 30.14 122 GLU B N 1
ATOM 3329 C CA . GLU B 1 122 ? 110.349 68.780 63.217 1.00 31.37 122 GLU B CA 1
ATOM 3330 C C . GLU B 1 122 ? 110.523 68.206 61.821 1.00 29.91 122 GLU B C 1
ATOM 3331 O O . GLU B 1 122 ? 109.684 68.400 60.948 1.00 29.80 122 GLU B O 1
ATOM 3337 N N . GLU B 1 123 ? 111.636 67.505 61.627 1.00 29.31 123 GLU B N 1
ATOM 3338 C CA . GLU B 1 123 ? 112.001 66.928 60.339 1.00 30.49 123 GLU B CA 1
ATOM 3339 C C . GLU B 1 123 ? 111.035 65.887 59.772 1.00 29.66 123 GLU B C 1
ATOM 3340 O O . GLU B 1 123 ? 111.013 64.735 60.203 1.00 30.93 123 GLU B O 1
ATOM 3346 N N . CYS B 1 124 ? 110.247 66.303 58.789 1.00 26.41 124 CYS B N 1
ATOM 3347 C CA . CYS B 1 124 ? 109.292 65.415 58.145 1.00 24.32 124 CYS B CA 1
ATOM 3348 C C . CYS B 1 124 ? 109.113 65.863 56.697 1.00 23.27 124 CYS B C 1
ATOM 3349 O O . CYS B 1 124 ? 109.621 66.911 56.293 1.00 24.25 124 CYS B O 1
ATOM 3352 N N . ALA B 1 125 ? 108.400 65.071 55.910 1.00 21.03 125 ALA B N 1
ATOM 3353 C CA . ALA B 1 125 ? 108.178 65.426 54.517 1.00 18.27 125 ALA B CA 1
ATOM 3354 C C . ALA B 1 125 ? 106.718 65.267 54.148 1.00 18.42 125 ALA B C 1
ATOM 3355 O O . ALA B 1 125 ? 106.184 64.159 54.103 1.00 18.91 125 ALA B O 1
ATOM 3357 N N . ILE B 1 126 ? 106.066 66.390 53.899 1.00 18.82 126 ILE B N 1
ATOM 3358 C CA . ILE B 1 126 ? 104.674 66.384 53.506 1.00 17.34 126 ILE B CA 1
ATOM 3359 C C . ILE B 1 126 ? 104.676 66.924 52.087 1.00 18.86 126 ILE B C 1
ATOM 3360 O O . ILE B 1 126 ? 104.981 68.094 51.855 1.00 19.86 126 ILE B O 1
ATOM 3365 N N . TYR B 1 127 ? 104.366 66.056 51.134 1.00 19.92 127 TYR B N 1
ATOM 3366 C CA . TYR B 1 127 ? 104.350 66.444 49.732 1.00 20.57 127 TYR B CA 1
ATOM 3367 C C . TYR B 1 127 ? 103.197 65.794 48.980 1.00 21.24 127 TYR B C 1
ATOM 3368 O O . TYR B 1 127 ? 102.299 65.213 49.590 1.00 21.35 127 TYR B O 1
ATOM 3377 N N . GLY B 1 128 ? 103.231 65.892 47.654 1.00 21.75 128 GLY B N 1
ATOM 3378 C CA . GLY B 1 128 ? 102.166 65.329 46.849 1.00 20.56 128 GLY B CA 1
ATOM 3379 C C . GLY B 1 128 ? 100.942 66.217 46.970 1.00 20.27 128 GLY B C 1
ATOM 3380 O O . GLY B 1 128 ? 101.064 67.435 47.049 1.00 20.03 128 GLY B O 1
ATOM 3381 N N . ASP B 1 129 ? 99.760 65.617 46.991 1.00 20.03 129 ASP B N 1
ATOM 3382 C CA . ASP B 1 129 ? 98.541 66.399 47.112 1.00 20.26 129 ASP B CA 1
ATOM 3383 C C . ASP B 1 129 ? 97.942 66.236 48.512 1.00 21.19 129 ASP B C 1
ATOM 3384 O O . ASP B 1 129 ? 96.745 66.417 48.712 1.00 22.83 129 ASP B O 1
ATOM 3389 N N . ALA B 1 130 ? 98.792 65.905 49.481 1.00 20.24 130 ALA B N 1
ATOM 3390 C CA . ALA B 1 130 ? 98.364 65.716 50.863 1.00 21.11 130 ALA B CA 1
ATOM 3391 C C . ALA B 1 130 ? 97.665 66.938 51.464 1.00 21.74 130 ALA B C 1
ATOM 3392 O O . ALA B 1 130 ? 98.003 68.087 51.161 1.00 20.96 130 ALA B O 1
ATOM 3394 N N . ARG B 1 131 ? 96.691 66.681 52.328 1.00 21.82 131 ARG B N 1
ATOM 3395 C CA . ARG B 1 131 ? 95.969 67.762 52.982 1.00 21.80 131 ARG B CA 1
ATOM 3396 C C . ARG B 1 131 ? 95.932 67.544 54.485 1.00 20.86 131 ARG B C 1
ATOM 3397 O O . ARG B 1 131 ? 95.412 66.536 54.957 1.00 21.80 131 ARG B O 1
ATOM 3405 N N . VAL B 1 132 ? 96.510 68.480 55.230 1.00 19.53 132 VAL B N 1
ATOM 3406 C CA . VAL B 1 132 ? 96.512 68.422 56.687 1.00 17.70 132 VAL B CA 1
ATOM 3407 C C . VAL B 1 132 ? 95.650 69.609 57.082 1.00 19.35 132 VAL B C 1
ATOM 3408 O O . VAL B 1 132 ? 96.010 70.772 56.829 1.00 18.28 132 VAL B O 1
ATOM 3412 N N . LEU B 1 133 ? 94.511 69.314 57.695 1.00 18.11 133 LEU B N 1
ATOM 3413 C CA . LEU B 1 133 ? 93.580 70.357 58.064 1.00 17.51 133 LEU B CA 1
ATOM 3414 C C . LEU B 1 133 ? 92.985 70.260 59.450 1.00 17.84 133 LEU B C 1
ATOM 3415 O O . LEU B 1 133 ? 93.254 69.335 60.231 1.00 16.51 133 LEU B O 1
ATOM 3420 N N . ASN B 1 134 ? 92.148 71.260 59.704 1.00 17.62 134 ASN B N 1
ATOM 3421 C CA . ASN B 1 134 ? 91.356 71.419 60.906 1.00 18.03 134 ASN B CA 1
ATOM 3422 C C . ASN B 1 134 ? 91.968 71.004 62.242 1.00 18.49 134 ASN B C 1
ATOM 3423 O O . ASN B 1 134 ? 91.594 69.980 62.809 1.00 18.44 134 ASN B O 1
ATOM 3428 N N . GLN B 1 135 ? 92.907 71.800 62.742 1.00 19.80 135 GLN B N 1
ATOM 3429 C CA . GLN B 1 135 ? 93.522 71.530 64.041 1.00 20.23 135 GLN B CA 1
ATOM 3430 C C . GLN B 1 135 ? 94.361 70.266 64.150 1.00 19.78 135 GLN B C 1
ATOM 3431 O O . GLN B 1 135 ? 94.442 69.669 65.221 1.00 19.67 135 GLN B O 1
ATOM 3437 N N . SER B 1 136 ? 94.977 69.843 63.057 1.00 18.70 136 SER B N 1
ATOM 3438 C CA . SER B 1 136 ? 95.821 68.658 63.121 1.00 18.54 136 SER B CA 1
ATOM 3439 C C . SER B 1 136 ? 97.156 69.061 63.732 1.00 18.88 136 SER B C 1
ATOM 3440 O O . SER B 1 136 ? 97.559 70.222 63.653 1.00 17.30 136 SER B O 1
ATOM 3443 N N . GLU B 1 137 ? 97.829 68.103 64.358 1.00 21.46 137 GLU B N 1
ATOM 3444 C CA . GLU B 1 137 ? 99.125 68.357 64.974 1.00 23.32 137 GLU B CA 1
ATOM 3445 C C . GLU B 1 137 ? 100.120 67.313 64.494 1.00 22.39 137 GLU B C 1
ATOM 3446 O O . GLU B 1 137 ? 99.976 66.127 64.771 1.00 22.78 137 GLU B O 1
ATOM 3452 N N . ILE B 1 138 ? 101.132 67.765 63.770 1.00 21.70 138 ILE B N 1
ATOM 3453 C CA . ILE B 1 138 ? 102.138 66.865 63.251 1.00 22.74 138 ILE B CA 1
ATOM 3454 C C . ILE B 1 138 ? 103.471 67.095 63.942 1.00 23.00 138 ILE B C 1
ATOM 3455 O O . ILE B 1 138 ? 104.129 68.111 63.735 1.00 23.85 138 ILE B O 1
ATOM 3460 N N . LEU B 1 139 ? 103.858 66.134 64.773 1.00 24.22 139 LEU B N 1
ATOM 3461 C CA . LEU B 1 139 ? 105.097 66.222 65.526 1.00 25.45 139 LEU B CA 1
ATOM 3462 C C . LEU B 1 139 ? 106.065 65.102 65.164 1.00 24.97 139 LEU B C 1
ATOM 3463 O O . LEU B 1 139 ? 105.960 63.990 65.678 1.00 23.19 139 LEU B O 1
ATOM 3468 N N . ALA B 1 140 ? 107.003 65.404 64.274 1.00 26.74 140 ALA B N 1
ATOM 3469 C CA . ALA B 1 140 ? 108.003 64.429 63.849 1.00 31.12 140 ALA B CA 1
ATOM 3470 C C . ALA B 1 140 ? 109.115 64.356 64.888 1.00 32.82 140 ALA B C 1
ATOM 3471 O O . ALA B 1 140 ? 109.303 65.290 65.666 1.00 33.68 140 ALA B O 1
ATOM 3473 N N . ILE B 1 141 ? 109.851 63.249 64.895 1.00 35.14 141 ILE B N 1
ATOM 3474 C CA . ILE B 1 141 ? 110.942 63.068 65.844 1.00 37.67 141 ILE B CA 1
ATOM 3475 C C . ILE B 1 141 ? 111.804 61.870 65.460 1.00 37.69 141 ILE B C 1
ATOM 3476 O O . ILE B 1 141 ? 111.409 60.720 65.657 1.00 37.62 141 ILE B O 1
ATOM 3481 N N . GLN B 1 150 ? 114.319 56.622 59.155 1.00 35.63 150 GLN B N 1
ATOM 3482 C CA . GLN B 1 150 ? 113.117 57.015 58.423 1.00 35.29 150 GLN B CA 1
ATOM 3483 C C . GLN B 1 150 ? 112.393 58.171 59.112 1.00 32.76 150 GLN B C 1
ATOM 3484 O O . GLN B 1 150 ? 112.173 58.145 60.323 1.00 32.07 150 GLN B O 1
ATOM 3490 N N . ILE B 1 151 ? 112.024 59.184 58.336 1.00 29.60 151 ILE B N 1
ATOM 3491 C CA . ILE B 1 151 ? 111.323 60.337 58.886 1.00 26.78 151 ILE B CA 1
ATOM 3492 C C . ILE B 1 151 ? 109.844 60.265 58.545 1.00 25.97 151 ILE B C 1
ATOM 3493 O O . ILE B 1 151 ? 109.444 59.598 57.586 1.00 27.17 151 ILE B O 1
ATOM 3498 N N . LEU B 1 152 ? 109.041 60.971 59.333 1.00 22.98 152 LEU B N 1
ATOM 3499 C CA . LEU B 1 152 ? 107.599 61.008 59.149 1.00 22.12 152 LEU B CA 1
ATOM 3500 C C . LEU B 1 152 ? 107.182 61.559 57.782 1.00 22.07 152 LEU B C 1
ATOM 3501 O O . LEU B 1 152 ? 107.620 62.635 57.370 1.00 22.99 152 LEU B O 1
ATOM 3506 N N . GLN B 1 153 ? 106.337 60.820 57.072 1.00 20.75 153 GLN B N 1
ATOM 3507 C CA . GLN B 1 153 ? 105.900 61.276 55.764 1.00 20.71 153 GLN B CA 1
ATOM 3508 C C . GLN B 1 153 ? 104.398 61.176 55.537 1.00 20.28 153 GLN B C 1
ATOM 3509 O O . GLN B 1 153 ? 103.755 60.185 55.893 1.00 20.16 153 GLN B O 1
ATOM 3515 N N . ILE B 1 154 ? 103.854 62.223 54.931 1.00 18.67 154 ILE B N 1
ATOM 3516 C CA . ILE B 1 154 ? 102.443 62.295 54.594 1.00 18.11 154 ILE B CA 1
ATOM 3517 C C . ILE B 1 154 ? 102.455 62.752 53.139 1.00 19.14 154 ILE B C 1
ATOM 3518 O O . ILE B 1 154 ? 102.908 63.857 52.845 1.00 19.65 154 ILE B O 1
ATOM 3523 N N . TYR B 1 155 ? 102.002 61.894 52.227 1.00 19.24 155 TYR B N 1
ATOM 3524 C CA . TYR B 1 155 ? 101.994 62.250 50.809 1.00 21.33 155 TYR B CA 1
ATOM 3525 C C . TYR B 1 155 ? 100.880 61.648 49.969 1.00 22.73 155 TYR B C 1
ATOM 3526 O O . TYR B 1 155 ? 99.890 61.121 50.490 1.00 23.51 155 TYR B O 1
ATOM 3535 N N . ASP B 1 156 ? 101.072 61.721 48.654 1.00 22.99 156 ASP B N 1
ATOM 3536 C CA . ASP B 1 156 ? 100.088 61.262 47.687 1.00 22.39 156 ASP B CA 1
ATOM 3537 C C . ASP B 1 156 ? 98.842 62.123 47.892 1.00 23.12 156 ASP B C 1
ATOM 3538 O O . ASP B 1 156 ? 98.926 63.354 47.850 1.00 23.08 156 ASP B O 1
ATOM 3543 N N . ARG B 1 157 ? 97.699 61.493 48.136 1.00 22.95 157 ARG B N 1
ATOM 3544 C CA . ARG B 1 157 ? 96.462 62.243 48.327 1.00 22.21 157 ARG B CA 1
ATOM 3545 C C . ARG B 1 157 ? 95.872 62.060 49.728 1.00 21.62 157 ARG B C 1
ATOM 3546 O O . ARG B 1 157 ? 94.684 62.283 49.951 1.00 22.80 157 ARG B O 1
ATOM 3554 N N . ALA B 1 158 ? 96.715 61.665 50.674 1.00 20.35 158 ALA B N 1
ATOM 3555 C CA . ALA B 1 158 ? 96.276 61.457 52.042 1.00 19.77 158 ALA B CA 1
ATOM 3556 C C . ALA B 1 158 ? 95.673 62.732 52.609 1.00 20.74 158 ALA B C 1
ATOM 3557 O O . ALA B 1 158 ? 96.164 63.830 52.344 1.00 21.09 158 ALA B O 1
ATOM 3559 N N . THR B 1 159 ? 94.606 62.575 53.390 1.00 21.53 159 THR B N 1
ATOM 3560 C CA . THR B 1 159 ? 93.916 63.697 54.024 1.00 20.59 159 THR B CA 1
ATOM 3561 C C . THR B 1 159 ? 93.878 63.492 55.534 1.00 20.46 159 THR B C 1
ATOM 3562 O O . THR B 1 159 ? 93.310 62.513 56.020 1.00 23.30 159 THR B O 1
ATOM 3566 N N . VAL B 1 160 ? 94.487 64.415 56.269 1.00 19.58 160 VAL B N 1
ATOM 3567 C CA . VAL B 1 160 ? 94.524 64.354 57.724 1.00 17.64 160 VAL B CA 1
ATOM 3568 C C . VAL B 1 160 ? 93.604 65.446 58.269 1.00 17.97 160 VAL B C 1
ATOM 3569 O O . VAL B 1 160 ? 93.703 66.608 57.865 1.00 15.75 160 VAL B O 1
ATOM 3573 N N . ASN B 1 161 ? 92.710 65.069 59.183 1.00 18.35 161 ASN B N 1
ATOM 3574 C CA . ASN B 1 161 ? 91.752 66.016 59.756 1.00 19.99 161 ASN B CA 1
ATOM 3575 C C . ASN B 1 161 ? 91.689 65.967 61.283 1.00 20.25 161 ASN B C 1
ATOM 3576 O O . ASN B 1 161 ? 91.376 64.929 61.868 1.00 18.42 161 ASN B O 1
ATOM 3581 N N . HIS B 1 162 ? 91.979 67.098 61.923 1.00 21.46 162 HIS B N 1
ATOM 3582 C CA . HIS B 1 162 ? 91.935 67.179 63.380 1.00 21.58 162 HIS B CA 1
ATOM 3583 C C . HIS B 1 162 ? 92.530 65.895 63.967 1.00 21.74 162 HIS B C 1
ATOM 3584 O O . HIS B 1 162 ? 91.917 65.231 64.808 1.00 20.02 162 HIS B O 1
ATOM 3591 N N . SER B 1 163 ? 93.728 65.550 63.503 1.00 19.95 163 SER B N 1
ATOM 3592 C CA . SER B 1 163 ? 94.412 64.350 63.954 1.00 18.73 163 SER B CA 1
ATOM 3593 C C . SER B 1 163 ? 95.807 64.697 64.438 1.00 20.51 163 SER B C 1
ATOM 3594 O O . SER B 1 163 ? 96.351 65.751 64.098 1.00 21.52 163 SER B O 1
ATOM 3597 N N . ARG B 1 164 ? 96.382 63.795 65.225 1.00 20.60 164 ARG B N 1
ATOM 3598 C CA . ARG B 1 164 ? 97.719 63.973 65.772 1.00 21.89 164 ARG B CA 1
ATOM 3599 C C . ARG B 1 164 ? 98.604 62.864 65.225 1.00 21.73 164 ARG B C 1
ATOM 3600 O O . ARG B 1 164 ? 98.442 61.698 65.594 1.00 21.77 164 ARG B O 1
ATOM 3608 N N . ILE B 1 165 ? 99.513 63.226 64.323 1.00 22.85 165 ILE B N 1
ATOM 3609 C CA . ILE B 1 165 ? 100.442 62.267 63.732 1.00 23.42 165 ILE B CA 1
ATOM 3610 C C . ILE B 1 165 ? 101.799 62.536 64.366 1.00 24.70 165 ILE B C 1
ATOM 3611 O O . ILE B 1 165 ? 102.257 63.677 64.392 1.00 24.32 165 ILE B O 1
ATOM 3616 N N . VAL B 1 166 ? 102.453 61.490 64.856 1.00 25.09 166 VAL B N 1
ATOM 3617 C CA . VAL B 1 166 ? 103.721 61.676 65.548 1.00 26.60 166 VAL B CA 1
ATOM 3618 C C . VAL B 1 166 ? 104.840 60.676 65.248 1.00 26.75 166 VAL B C 1
ATOM 3619 O O . VAL B 1 166 ? 104.616 59.616 64.663 1.00 28.38 166 VAL B O 1
ATOM 3623 N N . HIS B 1 167 ? 106.052 61.044 65.656 1.00 26.49 167 HIS B N 1
ATOM 3624 C CA . HIS B 1 167 ? 107.237 60.205 65.500 1.00 26.83 167 HIS B CA 1
ATOM 3625 C C . HIS B 1 167 ? 107.679 59.998 64.060 1.00 24.48 167 HIS B C 1
ATOM 3626 O O . HIS B 1 167 ? 108.210 60.912 63.439 1.00 25.26 167 HIS B O 1
ATOM 3633 N N . GLN B 1 168 ? 107.470 58.798 63.531 1.00 23.92 168 GLN B N 1
ATOM 3634 C CA . GLN B 1 168 ? 107.878 58.507 62.162 1.00 22.97 168 GLN B CA 1
ATOM 3635 C C . GLN B 1 168 ? 106.754 57.875 61.344 1.00 22.18 168 GLN B C 1
ATOM 3636 O O . GLN B 1 168 ? 107.006 57.096 60.429 1.00 20.60 168 GLN B O 1
ATOM 3642 N N . VAL B 1 169 ? 105.510 58.217 61.670 1.00 21.68 169 VAL B N 1
ATOM 3643 C CA . VAL B 1 169 ? 104.365 57.671 60.946 1.00 19.27 169 VAL B CA 1
ATOM 3644 C C . VAL B 1 169 ? 104.424 57.965 59.450 1.00 20.68 169 VAL B C 1
ATOM 3645 O O . VAL B 1 169 ? 104.974 58.986 59.020 1.00 21.20 169 VAL B O 1
ATOM 3649 N N . GLN B 1 170 ? 103.852 57.056 58.664 1.00 19.44 170 GLN B N 1
ATOM 3650 C CA . GLN B 1 170 ? 103.800 57.191 57.215 1.00 17.39 170 GLN B CA 1
ATOM 3651 C C . GLN B 1 170 ? 102.339 57.139 56.798 1.00 17.38 170 GLN B C 1
ATOM 3652 O O . GLN B 1 170 ? 101.658 56.156 57.077 1.00 17.59 170 GLN B O 1
ATOM 3658 N N . LEU B 1 171 ? 101.859 58.191 56.139 1.00 17.60 171 LEU B N 1
ATOM 3659 C CA . LEU B 1 171 ? 100.479 58.241 55.657 1.00 16.78 171 LEU B CA 1
ATOM 3660 C C . LEU B 1 171 ? 100.513 58.589 54.166 1.00 17.53 171 LEU B C 1
ATOM 3661 O O . LEU B 1 171 ? 101.088 59.606 53.781 1.00 17.70 171 LEU B O 1
ATOM 3666 N N . TYR B 1 172 ? 99.912 57.750 53.325 1.00 17.44 172 TYR B N 1
ATOM 3667 C CA . TYR B 1 172 ? 99.908 58.019 51.889 1.00 17.90 172 TYR B CA 1
ATOM 3668 C C . TYR B 1 172 ? 98.754 57.390 51.092 1.00 17.56 172 TYR B C 1
ATOM 3669 O O . TYR B 1 172 ? 97.712 57.045 51.648 1.00 18.83 172 TYR B O 1
ATOM 3678 N N . GLY B 1 173 ? 98.941 57.248 49.786 1.00 16.83 173 GLY B N 1
ATOM 3679 C CA . GLY B 1 173 ? 97.882 56.700 48.958 1.00 16.80 173 GLY B CA 1
ATOM 3680 C C . GLY B 1 173 ? 96.695 57.648 49.005 1.00 16.72 173 GLY B C 1
ATOM 3681 O O . GLY B 1 173 ? 96.845 58.850 48.787 1.00 17.33 173 GLY B O 1
ATOM 3682 N N . ASN B 1 174 ? 95.515 57.112 49.295 1.00 17.51 174 ASN B N 1
ATOM 3683 C CA . ASN B 1 174 ? 94.296 57.918 49.391 1.00 16.89 174 ASN B CA 1
ATOM 3684 C C . ASN B 1 174 ? 93.731 57.790 50.799 1.00 17.01 174 ASN B C 1
ATOM 3685 O O . ASN B 1 174 ? 92.529 57.943 51.018 1.00 17.40 174 ASN B O 1
ATOM 3690 N N . ALA B 1 175 ? 94.600 57.486 51.754 1.00 16.55 175 ALA B N 1
ATOM 3691 C CA . ALA B 1 175 ? 94.158 57.328 53.127 1.00 16.94 175 ALA B CA 1
ATOM 3692 C C . ALA B 1 175 ? 93.403 58.574 53.549 1.00 17.52 175 ALA B C 1
ATOM 3693 O O . ALA B 1 175 ? 93.788 59.692 53.200 1.00 17.75 175 ALA B O 1
ATOM 3695 N N . THR B 1 176 ? 92.320 58.367 54.292 1.00 17.86 176 THR B N 1
ATOM 3696 C CA . THR B 1 176 ? 91.491 59.456 54.793 1.00 18.38 176 THR B CA 1
ATOM 3697 C C . THR B 1 176 ? 91.416 59.310 56.310 1.00 19.30 176 THR B C 1
ATOM 3698 O O . THR B 1 176 ? 90.643 58.497 56.824 1.00 20.22 176 THR B O 1
ATOM 3702 N N . ILE B 1 177 ? 92.233 60.088 57.017 1.00 18.69 177 ILE B N 1
ATOM 3703 C CA . ILE B 1 177 ? 92.287 60.051 58.478 1.00 19.09 177 ILE B CA 1
ATOM 3704 C C . ILE B 1 177 ? 91.543 61.222 59.118 1.00 19.25 177 ILE B C 1
ATOM 3705 O O . ILE B 1 177 ? 91.646 62.360 58.668 1.00 20.77 177 ILE B O 1
ATOM 3710 N N . THR B 1 178 ? 90.793 60.937 60.174 1.00 19.12 178 THR B N 1
ATOM 3711 C CA . THR B 1 178 ? 90.051 61.976 60.881 1.00 17.80 178 THR B CA 1
ATOM 3712 C C . THR B 1 178 ? 89.909 61.630 62.352 1.00 17.95 178 THR B C 1
ATOM 3713 O O . THR B 1 178 ? 89.480 60.523 62.694 1.00 16.56 178 THR B O 1
ATOM 3717 N N . HIS B 1 179 ? 90.265 62.579 63.217 1.00 17.25 179 HIS B N 1
ATOM 3718 C CA . HIS B 1 179 ? 90.180 62.367 64.659 1.00 18.63 179 HIS B CA 1
ATOM 3719 C C . HIS B 1 179 ? 90.888 61.091 65.091 1.00 18.22 179 HIS B C 1
ATOM 3720 O O . HIS B 1 179 ? 90.304 60.243 65.762 1.00 16.83 179 HIS B O 1
ATOM 3727 N N . ALA B 1 180 ? 92.151 60.968 64.702 1.00 17.33 180 ALA B N 1
ATOM 3728 C CA . ALA B 1 180 ? 92.943 59.806 65.045 1.00 18.60 180 ALA B CA 1
ATOM 3729 C C . ALA B 1 180 ? 94.249 60.239 65.684 1.00 20.17 180 ALA B C 1
ATOM 3730 O O . ALA B 1 180 ? 94.647 61.405 65.588 1.00 19.39 180 ALA B O 1
ATOM 3732 N N . PHE B 1 181 ? 94.897 59.285 66.345 1.00 23.16 181 PHE B N 1
ATOM 3733 C CA . PHE B 1 181 ? 96.190 59.486 66.983 1.00 26.77 181 PHE B CA 1
ATOM 3734 C C . PHE B 1 181 ? 97.069 58.369 66.436 1.00 26.18 181 PHE B C 1
ATOM 3735 O O . PHE B 1 181 ? 96.967 57.238 66.905 1.00 26.34 181 PHE B O 1
ATOM 3743 N N . ILE B 1 182 ? 97.902 58.658 65.438 1.00 24.37 182 ILE B N 1
ATOM 3744 C CA . ILE B 1 182 ? 98.783 57.627 64.885 1.00 23.48 182 ILE B CA 1
ATOM 3745 C C . ILE B 1 182 ? 100.199 57.898 65.371 1.00 23.72 182 ILE B C 1
ATOM 3746 O O . ILE B 1 182 ? 100.738 58.978 65.155 1.00 21.74 182 ILE B O 1
ATOM 3751 N N . GLU B 1 183 ? 100.794 56.906 66.026 1.00 25.55 183 GLU B N 1
ATOM 3752 C CA . GLU B 1 183 ? 102.128 57.040 66.597 1.00 26.57 183 GLU B CA 1
ATOM 3753 C C . GLU B 1 183 ? 103.195 56.138 65.996 1.00 27.67 183 GLU B C 1
ATOM 3754 O O . GLU B 1 183 ? 102.943 55.335 65.094 1.00 27.68 183 GLU B O 1
ATOM 3760 N N . HIS B 1 184 ? 104.387 56.266 66.572 1.00 27.86 184 HIS B N 1
ATOM 3761 C CA . HIS B 1 184 ? 105.566 55.493 66.209 1.00 28.52 184 HIS B CA 1
ATOM 3762 C C . HIS B 1 184 ? 105.808 55.328 64.718 1.00 27.25 184 HIS B C 1
ATOM 3763 O O . HIS B 1 184 ? 106.067 56.297 64.004 1.00 27.46 184 HIS B O 1
ATOM 3770 N N . ARG B 1 185 ? 105.729 54.086 64.254 1.00 27.51 185 ARG B N 1
ATOM 3771 C CA . ARG B 1 185 ? 105.968 53.776 62.851 1.00 28.18 185 ARG B CA 1
ATOM 3772 C C . ARG B 1 185 ? 104.723 53.241 62.147 1.00 26.86 185 ARG B C 1
ATOM 3773 O O . ARG B 1 185 ? 104.819 52.409 61.244 1.00 25.97 185 ARG B O 1
ATOM 3781 N N . ALA B 1 186 ? 103.554 53.718 62.556 1.00 25.47 186 ALA B N 1
ATOM 3782 C CA . ALA B 1 186 ? 102.312 53.266 61.948 1.00 25.25 186 ALA B CA 1
ATOM 3783 C C . ALA B 1 186 ? 102.166 53.824 60.539 1.00 24.76 186 ALA B C 1
ATOM 3784 O O . ALA B 1 186 ? 102.613 54.936 60.247 1.00 24.66 186 ALA B O 1
ATOM 3786 N N . GLU B 1 187 ? 101.544 53.037 59.667 1.00 22.84 187 GLU B N 1
ATOM 3787 C CA . GLU B 1 187 ? 101.320 53.445 58.296 1.00 23.01 187 GLU B CA 1
ATOM 3788 C C . GLU B 1 187 ? 99.859 53.266 57.926 1.00 21.17 187 GLU B C 1
ATOM 3789 O O . GLU B 1 187 ? 99.215 52.314 58.363 1.00 22.37 187 GLU B O 1
ATOM 3795 N N . VAL B 1 188 ? 99.341 54.187 57.122 1.00 18.16 188 VAL B N 1
ATOM 3796 C CA . VAL B 1 188 ? 97.963 54.120 56.657 1.00 16.59 188 VAL B CA 1
ATOM 3797 C C . VAL B 1 188 ? 97.991 54.554 55.203 1.00 17.89 188 VAL B C 1
ATOM 3798 O O . VAL B 1 188 ? 98.398 55.677 54.901 1.00 18.96 188 VAL B O 1
ATOM 3802 N N . PHE B 1 189 ? 97.580 53.671 54.299 1.00 17.15 189 PHE B N 1
ATOM 3803 C CA . PHE B 1 189 ? 97.588 54.014 52.887 1.00 18.06 189 PHE B CA 1
ATOM 3804 C C . PHE B 1 189 ? 96.448 53.409 52.080 1.00 18.46 189 PHE B C 1
ATOM 3805 O O . PHE B 1 189 ? 95.420 53.016 52.639 1.00 18.40 189 PHE B O 1
ATOM 3813 N N . ASP B 1 190 ? 96.639 53.340 50.765 1.00 17.91 190 ASP B N 1
ATOM 3814 C CA . ASP B 1 190 ? 95.616 52.832 49.855 1.00 17.39 190 ASP B CA 1
ATOM 3815 C C . ASP B 1 190 ? 94.327 53.618 50.090 1.00 16.98 190 ASP B C 1
ATOM 3816 O O . ASP B 1 190 ? 94.361 54.856 50.105 1.00 16.08 190 ASP B O 1
ATOM 3821 N N . PHE B 1 191 ? 93.199 52.931 50.270 1.00 15.45 191 PHE B N 1
ATOM 3822 C CA . PHE B 1 191 ? 91.931 53.632 50.501 1.00 16.20 191 PHE B CA 1
ATOM 3823 C C . PHE B 1 191 ? 91.498 53.620 51.968 1.00 15.08 191 PHE B C 1
ATOM 3824 O O . PHE B 1 191 ? 90.336 53.894 52.284 1.00 16.47 191 PHE B O 1
ATOM 3832 N N . ALA B 1 192 ? 92.437 53.313 52.856 1.00 14.83 192 ALA B N 1
ATOM 3833 C CA . ALA B 1 192 ? 92.172 53.233 54.291 1.00 14.54 192 ALA B CA 1
ATOM 3834 C C . ALA B 1 192 ? 91.362 54.392 54.863 1.00 14.22 192 ALA B C 1
ATOM 3835 O O . ALA B 1 192 ? 91.621 55.562 54.571 1.00 15.22 192 ALA B O 1
ATOM 3837 N N . LEU B 1 193 ? 90.378 54.058 55.687 1.00 14.50 193 LEU B N 1
ATOM 3838 C CA . LEU B 1 193 ? 89.549 55.074 56.317 1.00 16.43 193 LEU B CA 1
ATOM 3839 C C . LEU B 1 193 ? 89.687 54.978 57.831 1.00 17.84 193 LEU B C 1
ATOM 3840 O O . LEU B 1 193 ? 89.315 53.967 58.427 1.00 19.69 193 LEU B O 1
ATOM 3845 N N . ILE B 1 194 ? 90.243 56.017 58.446 1.00 17.41 194 ILE B N 1
ATOM 3846 C CA . ILE B 1 194 ? 90.375 56.060 59.900 1.00 16.67 194 ILE B CA 1
ATOM 3847 C C . ILE B 1 194 ? 89.400 57.157 60.280 1.00 17.35 194 ILE B C 1
ATOM 3848 O O . ILE B 1 194 ? 89.617 58.326 59.948 1.00 18.33 194 ILE B O 1
ATOM 3853 N N . GLU B 1 195 ? 88.327 56.794 60.972 1.00 16.33 195 GLU B N 1
ATOM 3854 C CA . GLU B 1 195 ? 87.311 57.777 61.314 1.00 14.94 195 GLU B CA 1
ATOM 3855 C C . GLU B 1 195 ? 86.895 57.841 62.774 1.00 15.37 195 GLU B C 1
ATOM 3856 O O . GLU B 1 195 ? 86.048 57.069 63.229 1.00 16.38 195 GLU B O 1
ATOM 3862 N N . GLY B 1 196 ? 87.493 58.766 63.511 1.00 14.81 196 GLY B N 1
ATOM 3863 C CA . GLY B 1 196 ? 87.111 58.934 64.895 1.00 15.65 196 GLY B CA 1
ATOM 3864 C C . GLY B 1 196 ? 85.969 59.938 64.907 1.00 16.93 196 GLY B C 1
ATOM 3865 O O . GLY B 1 196 ? 85.564 60.429 63.848 1.00 15.92 196 GLY B O 1
ATOM 3866 N N . ASP B 1 197 ? 85.428 60.223 66.088 1.00 17.98 197 ASP B N 1
ATOM 3867 C CA . ASP B 1 197 ? 84.350 61.197 66.227 1.00 18.60 197 ASP B CA 1
ATOM 3868 C C . ASP B 1 197 ? 84.710 62.097 67.405 1.00 20.07 197 ASP B C 1
ATOM 3869 O O . ASP B 1 197 ? 85.769 61.926 68.004 1.00 20.54 197 ASP B O 1
ATOM 3874 N N . LYS B 1 198 ? 83.849 63.051 67.744 1.00 23.69 198 LYS B N 1
ATOM 3875 C CA . LYS B 1 198 ? 84.166 63.980 68.830 1.00 25.39 198 LYS B CA 1
ATOM 3876 C C . LYS B 1 198 ? 84.200 63.371 70.226 1.00 24.33 198 LYS B C 1
ATOM 3877 O O . LYS B 1 198 ? 84.736 63.967 71.155 1.00 22.95 198 LYS B O 1
ATOM 3883 N N . ASP B 1 199 ? 83.641 62.180 70.382 1.00 23.68 199 ASP B N 1
ATOM 3884 C CA . ASP B 1 199 ? 83.667 61.538 71.685 1.00 23.84 199 ASP B CA 1
ATOM 3885 C C . ASP B 1 199 ? 84.749 60.471 71.761 1.00 22.40 199 ASP B C 1
ATOM 3886 O O . ASP B 1 199 ? 85.194 60.123 72.850 1.00 22.48 199 ASP B O 1
ATOM 3891 N N . ASN B 1 200 ? 85.175 59.960 70.607 1.00 20.44 200 ASN B N 1
ATOM 3892 C CA . ASN B 1 200 ? 86.202 58.921 70.571 1.00 20.06 200 ASN B CA 1
ATOM 3893 C C . ASN B 1 200 ? 87.161 58.989 69.390 1.00 19.98 200 ASN B C 1
ATOM 3894 O O . ASN B 1 200 ? 86.747 59.017 68.224 1.00 18.81 200 ASN B O 1
ATOM 3899 N N . ASN B 1 201 ? 88.451 59.013 69.697 1.00 19.12 201 ASN B N 1
ATOM 3900 C CA . ASN B 1 201 ? 89.462 59.033 68.654 1.00 21.63 201 ASN B CA 1
ATOM 3901 C C . ASN B 1 201 ? 89.758 57.608 68.238 1.00 20.45 201 ASN B C 1
ATOM 3902 O O . ASN B 1 201 ? 89.208 56.656 68.785 1.00 20.04 201 ASN B O 1
ATOM 3907 N N . VAL B 1 202 ? 90.621 57.468 67.247 1.00 20.36 202 VAL B N 1
ATOM 3908 C CA . VAL B 1 202 ? 91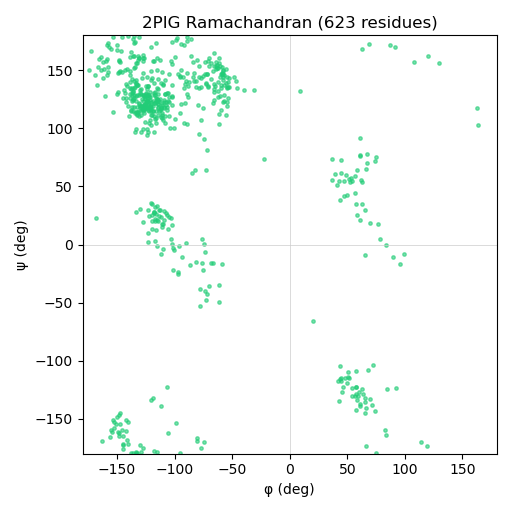.035 56.156 66.799 1.00 20.48 202 VAL B CA 1
ATOM 3909 C C . VAL B 1 202 ? 92.534 56.131 67.067 1.00 21.91 202 VAL B C 1
ATOM 3910 O O . VAL B 1 202 ? 93.245 57.061 66.694 1.00 21.27 202 VAL B O 1
ATOM 3914 N N . TRP B 1 203 ? 93.010 55.093 67.743 1.00 24.12 203 TRP B N 1
ATOM 3915 C CA . TRP B 1 203 ? 94.430 54.996 68.041 1.00 27.14 203 TRP B CA 1
ATOM 3916 C C . TRP B 1 203 ? 95.118 53.904 67.236 1.00 26.98 203 TRP B C 1
ATOM 3917 O O . TRP B 1 203 ? 94.699 52.747 67.265 1.00 28.44 203 TRP B O 1
ATOM 3928 N N . ILE B 1 204 ? 96.164 54.277 66.510 1.00 26.37 204 ILE B N 1
ATOM 3929 C CA . ILE B 1 204 ? 96.955 53.319 65.749 1.00 27.23 204 ILE B CA 1
ATOM 3930 C C . ILE B 1 204 ? 98.378 53.564 66.233 1.00 27.07 204 ILE B C 1
ATOM 3931 O O . ILE B 1 204 ? 98.924 54.655 66.046 1.00 25.11 204 ILE B O 1
ATOM 3936 N N . CYS B 1 205 ? 98.966 52.551 66.865 1.00 26.69 205 CYS B N 1
ATOM 3937 C CA . CYS B 1 205 ? 100.301 52.671 67.437 1.00 29.06 205 CYS B CA 1
ATOM 3938 C C . CYS B 1 205 ? 101.360 51.757 66.854 1.00 28.05 205 CYS B C 1
ATOM 3939 O O . CYS B 1 205 ? 101.118 50.995 65.925 1.00 30.10 205 CYS B O 1
ATOM 3942 N N . ASP B 1 206 ? 102.547 51.859 67.438 1.00 27.45 206 ASP B N 1
ATOM 3943 C CA . ASP B 1 206 ? 103.702 51.055 67.079 1.00 25.86 206 ASP B CA 1
ATOM 3944 C C . ASP B 1 206 ? 103.972 50.892 65.584 1.00 26.43 206 ASP B C 1
ATOM 3945 O O . ASP B 1 206 ? 104.253 51.872 64.893 1.00 27.26 206 ASP B O 1
ATOM 3950 N N . CYS B 1 207 ? 103.910 49.656 65.092 1.00 26.54 207 CYS B N 1
ATOM 3951 C CA . CYS B 1 207 ? 104.164 49.368 63.678 1.00 24.96 207 CYS B CA 1
ATOM 3952 C C . CYS B 1 207 ? 102.889 48.872 63.000 1.00 23.92 207 CYS B C 1
ATOM 3953 O O . CYS B 1 207 ? 102.939 48.159 61.998 1.00 22.55 207 CYS B O 1
ATOM 3956 N N . ALA B 1 208 ? 101.741 49.244 63.553 1.00 23.02 208 ALA B N 1
ATOM 3957 C CA . ALA B 1 208 ? 100.473 48.813 62.981 1.00 22.88 208 ALA B CA 1
ATOM 3958 C C . ALA B 1 208 ? 100.333 49.408 61.591 1.00 21.86 208 ALA B C 1
ATOM 3959 O O . ALA B 1 208 ? 100.965 50.418 61.274 1.00 21.50 208 ALA B O 1
ATOM 3961 N N . LYS B 1 209 ? 99.509 48.773 60.767 1.00 21.15 209 LYS B N 1
ATOM 3962 C CA . LYS B 1 209 ? 99.268 49.242 59.409 1.00 22.27 209 LYS B CA 1
ATOM 3963 C C . LYS B 1 209 ? 97.811 49.058 59.007 1.00 21.57 209 LYS B C 1
ATOM 3964 O O . LYS B 1 209 ? 97.197 48.033 59.306 1.00 19.78 209 LYS B O 1
ATOM 3970 N N . VAL B 1 210 ? 97.263 50.060 58.329 1.00 20.79 210 VAL B N 1
ATOM 3971 C CA . VAL B 1 210 ? 95.896 49.985 57.837 1.00 19.18 210 VAL B CA 1
ATOM 3972 C C . VAL B 1 210 ? 95.934 50.412 56.373 1.00 19.84 210 VAL B C 1
ATOM 3973 O O . VAL B 1 210 ? 96.243 51.565 56.064 1.00 19.89 210 VAL B O 1
ATOM 3977 N N . TYR B 1 211 ? 95.640 49.478 55.473 1.00 18.98 211 TYR B N 1
ATOM 3978 C CA . TYR B 1 211 ? 95.642 49.782 54.047 1.00 19.42 211 TYR B CA 1
ATOM 3979 C C . TYR B 1 211 ? 94.521 49.081 53.276 1.00 19.54 211 TYR B C 1
ATOM 3980 O O . TYR B 1 211 ? 93.527 48.641 53.864 1.00 19.72 211 TYR B O 1
ATOM 3989 N N . GLY B 1 212 ? 94.680 48.981 51.958 1.00 19.37 212 GLY B N 1
ATOM 3990 C CA . GLY B 1 212 ? 93.648 48.364 51.146 1.00 17.53 212 GLY B CA 1
ATOM 3991 C C . GLY B 1 212 ? 92.395 49.223 51.212 1.00 18.80 212 GLY B C 1
ATOM 3992 O O . GLY B 1 212 ? 92.468 50.445 51.062 1.00 16.80 212 GLY B O 1
ATOM 3993 N N . HIS B 1 213 ? 91.246 48.592 51.453 1.00 18.48 213 HIS B N 1
ATOM 3994 C CA . HIS B 1 213 ? 89.975 49.310 51.546 1.00 18.78 213 HIS B CA 1
ATOM 3995 C C . HIS B 1 213 ? 89.487 49.282 52.986 1.00 18.23 213 HIS B C 1
ATOM 3996 O O . HIS B 1 213 ? 88.321 49.566 53.260 1.00 18.28 213 HIS B O 1
ATOM 4003 N N . ALA B 1 214 ? 90.385 48.934 53.901 1.00 18.36 214 ALA B N 1
ATOM 4004 C CA . ALA B 1 214 ? 90.048 48.832 55.317 1.00 18.53 214 ALA B CA 1
ATOM 4005 C C . ALA B 1 214 ? 89.434 50.087 55.926 1.00 18.58 214 ALA B C 1
ATOM 4006 O O . ALA B 1 214 ? 89.690 51.213 55.491 1.00 19.83 214 ALA B O 1
ATOM 4008 N N . ARG B 1 215 ? 88.613 49.864 56.943 1.00 18.32 215 ARG B N 1
ATOM 4009 C CA . ARG B 1 215 ? 87.945 50.927 57.675 1.00 18.76 215 ARG B CA 1
ATOM 4010 C C . ARG B 1 215 ? 88.076 50.676 59.172 1.00 17.81 215 ARG B C 1
ATOM 4011 O O . ARG B 1 215 ? 87.936 49.543 59.633 1.00 17.14 215 ARG B O 1
ATOM 4019 N N . VAL B 1 216 ? 88.350 51.738 59.920 1.00 17.47 216 VAL B N 1
ATOM 4020 C CA . VAL B 1 216 ? 88.450 51.669 61.373 1.00 17.02 216 VAL B CA 1
ATOM 4021 C C . VAL B 1 216 ? 87.601 52.852 61.837 1.00 18.49 216 VAL B C 1
ATOM 4022 O O . VAL B 1 216 ? 87.937 54.015 61.591 1.00 17.78 216 VAL B O 1
ATOM 4026 N N . ILE B 1 217 ? 86.492 52.545 62.500 1.00 19.29 217 ILE B N 1
ATOM 4027 C CA . ILE B 1 217 ? 85.540 53.570 62.908 1.00 18.48 217 ILE B CA 1
ATOM 4028 C C . ILE B 1 217 ? 85.217 53.572 64.396 1.00 19.95 217 ILE B C 1
ATOM 4029 O O . ILE B 1 217 ? 84.726 52.581 64.932 1.00 21.35 217 ILE B O 1
ATOM 4034 N N . ALA B 1 218 ? 85.485 54.693 65.058 1.00 19.47 218 ALA B N 1
ATOM 4035 C CA . ALA B 1 218 ? 85.210 54.805 66.485 1.00 20.87 218 ALA B CA 1
ATOM 4036 C C . ALA B 1 218 ? 83.722 54.622 66.741 1.00 20.88 218 ALA B C 1
ATOM 4037 O O . ALA B 1 218 ? 82.899 54.842 65.853 1.00 19.93 218 ALA B O 1
ATOM 4039 N N . GLY B 1 219 ? 83.387 54.210 67.960 1.00 21.32 219 GLY B N 1
ATOM 4040 C CA . GLY B 1 219 ? 81.996 54.010 68.316 1.00 21.33 219 GLY B CA 1
ATOM 4041 C C . GLY B 1 219 ? 81.522 55.180 69.147 1.00 21.69 219 GLY B C 1
ATOM 4042 O O . GLY B 1 219 ? 82.322 56.034 69.517 1.00 22.73 219 GLY B O 1
ATOM 4043 N N . THR B 1 220 ? 80.231 55.220 69.457 1.00 22.19 220 THR B N 1
ATOM 4044 C CA . THR B 1 220 ? 79.682 56.318 70.245 1.00 23.41 220 THR B CA 1
ATOM 4045 C C . THR B 1 220 ? 79.779 56.119 71.756 1.00 24.61 220 THR B C 1
ATOM 4046 O O . THR B 1 220 ? 79.667 57.080 72.516 1.00 25.76 220 THR B O 1
ATOM 4050 N N . GLU B 1 221 ? 79.988 54.884 72.194 1.00 25.18 221 GLU B N 1
ATOM 4051 C CA . GLU B 1 221 ? 80.072 54.611 73.620 1.00 27.75 221 GLU B CA 1
ATOM 4052 C C . GLU B 1 221 ? 81.333 55.158 74.275 1.00 28.27 221 GLU B C 1
ATOM 4053 O O . GLU B 1 221 ? 82.316 55.462 73.597 1.00 27.57 221 GLU B O 1
ATOM 4059 N N . GLU B 1 222 ? 81.290 55.301 75.598 1.00 29.13 222 GLU B N 1
ATOM 4060 C CA . GLU B 1 222 ? 82.428 55.824 76.344 1.00 30.95 222 GLU B CA 1
ATOM 4061 C C . GLU B 1 222 ? 83.671 54.980 76.096 1.00 29.62 222 GLU B C 1
ATOM 4062 O O . GLU B 1 222 ? 83.675 53.767 76.298 1.00 28.81 222 GLU B O 1
ATOM 4068 N N . ASP B 1 223 ? 84.722 55.639 75.632 1.00 28.61 223 ASP B N 1
ATOM 4069 C CA . ASP B 1 223 ? 85.988 54.986 75.349 1.00 28.64 223 ASP B CA 1
ATOM 4070 C C . ASP B 1 223 ? 85.932 53.887 74.293 1.00 27.52 223 ASP B C 1
ATOM 4071 O O . ASP B 1 223 ? 86.803 53.025 74.252 1.00 29.70 223 ASP B O 1
ATOM 4076 N N . ALA B 1 224 ? 84.913 53.909 73.442 1.00 24.77 224 ALA B N 1
ATOM 4077 C CA . ALA B 1 224 ? 84.808 52.914 72.381 1.00 21.76 224 ALA B CA 1
ATOM 4078 C C . ALA B 1 224 ? 85.878 53.294 71.356 1.00 20.96 224 ALA B C 1
ATOM 4079 O O . ALA B 1 224 ? 85.571 53.641 70.214 1.00 21.04 224 ALA B O 1
ATOM 4081 N N . ILE B 1 225 ? 87.139 53.219 71.776 1.00 19.46 225 ILE B N 1
ATOM 4082 C CA . ILE B 1 225 ? 88.268 53.597 70.927 1.00 18.77 225 ILE B CA 1
ATOM 4083 C C . ILE B 1 225 ? 88.926 52.444 70.168 1.00 16.66 225 ILE B C 1
ATOM 4084 O O . ILE B 1 225 ? 89.524 51.561 70.770 1.00 18.81 225 ILE B O 1
ATOM 4089 N N . PRO B 1 226 ? 88.815 52.435 68.832 1.00 14.59 226 PRO B N 1
ATOM 4090 C CA . PRO B 1 226 ? 89.438 51.360 68.050 1.00 14.77 226 PRO B CA 1
ATOM 4091 C C . PRO B 1 226 ? 90.934 51.557 68.257 1.00 15.40 226 PRO B C 1
ATOM 4092 O O . PRO B 1 226 ? 91.460 52.640 67.999 1.00 15.99 226 PRO B O 1
ATOM 4096 N N . THR B 1 227 ? 91.614 50.518 68.724 1.00 16.01 227 THR B N 1
ATOM 4097 C CA . THR B 1 227 ? 93.035 50.607 69.024 1.00 15.83 227 THR B CA 1
ATOM 4098 C C . THR B 1 227 ? 93.844 49.523 68.331 1.00 16.70 227 THR B C 1
ATOM 4099 O O . THR B 1 227 ? 93.647 48.336 68.590 1.00 16.85 227 THR B O 1
ATOM 4103 N N . LEU B 1 228 ? 94.739 49.935 67.436 1.00 18.08 228 LEU B N 1
ATOM 4104 C CA . LEU B 1 228 ? 95.598 49.002 66.711 1.00 18.87 228 LEU B CA 1
ATOM 4105 C C . LEU B 1 228 ? 97.019 49.113 67.261 1.00 19.88 228 LEU B C 1
ATOM 4106 O O . LEU B 1 228 ? 97.667 50.152 67.139 1.00 16.82 228 LEU B O 1
ATOM 4111 N N . ARG B 1 229 ? 97.499 48.030 67.866 1.00 22.36 229 ARG B N 1
ATOM 4112 C CA . ARG B 1 229 ? 98.827 48.025 68.464 1.00 22.99 229 ARG B CA 1
ATOM 4113 C C . ARG B 1 229 ? 99.840 47.065 67.851 1.00 21.71 229 ARG B C 1
ATOM 4114 O O . ARG B 1 229 ? 99.519 46.269 66.972 1.00 20.78 229 ARG B O 1
ATOM 4122 N N . TYR B 1 230 ? 101.079 47.181 68.322 1.00 21.85 230 TYR B N 1
ATOM 4123 C CA . TYR B 1 230 ? 102.192 46.363 67.863 1.00 21.56 230 TYR B CA 1
ATOM 4124 C C . TYR B 1 230 ? 102.307 46.340 66.351 1.00 22.66 230 TYR B C 1
ATOM 4125 O O . TYR B 1 230 ? 102.599 47.371 65.740 1.00 23.25 230 TYR B O 1
ATOM 4134 N N . SER B 1 231 ? 102.088 45.189 65.732 1.00 21.26 231 SER B N 1
ATOM 4135 C CA . SER B 1 231 ? 102.193 45.128 64.282 1.00 22.92 231 SER B CA 1
ATOM 4136 C C . SER B 1 231 ? 100.963 44.520 63.623 1.00 21.60 231 SER B C 1
ATOM 4137 O O . SER B 1 231 ? 101.020 44.081 62.480 1.00 22.08 231 SER B O 1
ATOM 4140 N N . SER B 1 232 ? 99.849 44.500 64.343 1.00 22.57 232 SER B N 1
ATOM 4141 C CA . SER B 1 232 ? 98.617 43.947 63.796 1.00 23.45 232 SER B CA 1
ATOM 4142 C C . SER B 1 232 ? 98.182 44.804 62.609 1.00 21.32 232 SER B C 1
ATOM 4143 O O . SER B 1 232 ? 98.471 45.993 62.553 1.00 19.72 232 SER B O 1
ATOM 4146 N N . GLN B 1 233 ? 97.499 44.199 61.646 1.00 22.70 233 GLN B N 1
ATOM 4147 C CA . GLN B 1 233 ? 97.079 44.943 60.467 1.00 20.76 233 GLN B CA 1
ATOM 4148 C C . GLN B 1 233 ? 95.616 44.763 60.110 1.00 19.45 233 GLN B C 1
ATOM 4149 O O . GLN B 1 233 ? 94.979 43.795 60.526 1.00 20.24 233 GLN B O 1
ATOM 4155 N N . VAL B 1 234 ? 95.098 45.708 59.327 1.00 15.23 234 VAL B N 1
ATOM 4156 C CA . VAL B 1 234 ? 93.726 45.670 58.852 1.00 13.67 234 VAL B CA 1
ATOM 4157 C C . VAL B 1 234 ? 93.770 46.093 57.390 1.00 14.48 234 VAL B C 1
ATOM 4158 O O . VAL B 1 234 ? 94.134 47.228 57.084 1.00 16.18 234 VAL B O 1
ATOM 4162 N N . ALA B 1 235 ? 93.406 45.195 56.481 1.00 14.03 235 ALA B N 1
ATOM 4163 C CA . ALA B 1 235 ? 93.457 45.541 55.068 1.00 16.46 235 ALA B CA 1
ATOM 4164 C C . ALA B 1 235 ? 92.351 44.914 54.234 1.00 17.46 235 ALA B C 1
ATOM 4165 O O . ALA B 1 235 ? 91.363 44.419 54.767 1.00 19.73 235 ALA B O 1
ATOM 4167 N N . GLU B 1 236 ? 92.522 44.940 52.916 1.00 18.48 236 GLU B N 1
ATOM 4168 C CA . GLU B 1 236 ? 91.526 44.383 52.008 1.00 19.58 236 GLU B CA 1
ATOM 4169 C C . GLU B 1 236 ? 90.164 45.052 52.227 1.00 20.63 236 GLU B C 1
ATOM 4170 O O . GLU B 1 236 ? 90.051 46.274 52.133 1.00 20.70 236 GLU B O 1
ATOM 4176 N N . HIS B 1 237 ? 89.139 44.265 52.533 1.00 20.77 237 HIS B N 1
ATOM 4177 C CA . HIS B 1 237 ? 87.801 44.821 52.732 1.00 21.19 237 HIS B CA 1
ATOM 4178 C C . HIS B 1 237 ? 87.292 44.680 54.159 1.00 20.92 237 HIS B C 1
ATOM 4179 O O . HIS B 1 237 ? 86.095 44.752 54.406 1.00 23.30 237 HIS B O 1
ATOM 4186 N N . ALA B 1 238 ? 88.210 44.487 55.097 1.00 19.61 238 ALA B N 1
ATOM 4187 C CA . ALA B 1 238 ? 87.848 44.343 56.496 1.00 18.38 238 ALA B CA 1
ATOM 4188 C C . ALA B 1 238 ? 87.366 45.665 57.075 1.00 16.87 238 ALA B C 1
ATOM 4189 O O . ALA B 1 238 ? 87.754 46.734 56.618 1.00 16.68 238 ALA B O 1
ATOM 4191 N N . LEU B 1 239 ? 86.524 45.585 58.096 1.00 14.81 239 LEU B N 1
ATOM 4192 C CA . LEU B 1 239 ? 86.005 46.774 58.750 1.00 12.41 239 LEU B CA 1
ATOM 4193 C C . LEU B 1 239 ? 85.972 46.573 60.261 1.00 12.99 239 LEU B C 1
ATOM 4194 O O . LEU B 1 239 ? 85.464 45.565 60.749 1.00 12.41 239 LEU B O 1
ATOM 4199 N N . ILE B 1 240 ? 86.520 47.532 60.998 1.00 13.01 240 ILE B N 1
ATOM 4200 C CA . ILE B 1 240 ? 86.525 47.460 62.451 1.00 15.59 240 ILE B CA 1
ATOM 4201 C C . ILE B 1 240 ? 85.886 48.726 63.024 1.00 17.47 240 ILE B C 1
ATOM 4202 O O . ILE B 1 240 ? 86.251 49.845 62.645 1.00 16.82 240 ILE B O 1
ATOM 4207 N N . GLU B 1 241 ? 84.931 48.539 63.933 1.00 15.56 241 GLU B N 1
ATOM 4208 C CA . GLU B 1 241 ? 84.224 49.654 64.548 1.00 14.99 241 GLU B CA 1
ATOM 4209 C C . GLU B 1 241 ? 83.954 49.420 66.021 1.00 14.34 241 GLU B C 1
ATOM 4210 O O . GLU B 1 241 ? 83.810 48.280 66.469 1.00 11.86 241 GLU B O 1
ATOM 4216 N N . GLY B 1 242 ? 83.881 50.515 66.767 1.00 13.45 242 GLY B N 1
ATOM 4217 C CA . GLY B 1 242 ? 83.595 50.428 68.184 1.00 15.96 242 GLY B CA 1
ATOM 4218 C C . GLY B 1 242 ? 84.798 50.147 69.063 1.00 17.75 242 GLY B C 1
ATOM 4219 O O . GLY B 1 242 ? 85.949 50.299 68.639 1.00 15.28 242 GLY B O 1
ATOM 4220 N N . ASN B 1 243 ? 84.509 49.734 70.295 1.00 18.31 243 ASN B N 1
ATOM 4221 C CA . ASN B 1 243 ? 85.523 49.429 71.298 1.00 18.93 243 ASN B CA 1
ATOM 4222 C C . ASN B 1 243 ? 86.249 48.133 70.957 1.00 18.95 243 ASN B C 1
ATOM 4223 O O . ASN B 1 243 ? 85.931 47.064 71.495 1.00 18.61 243 ASN B O 1
ATOM 4228 N N . CYS B 1 244 ? 87.226 48.242 70.061 1.00 18.06 244 CYS B N 1
ATOM 4229 C CA . CYS B 1 244 ? 88.015 47.100 69.621 1.00 17.07 244 CYS B CA 1
ATOM 4230 C C . CYS B 1 244 ? 89.505 47.362 69.817 1.00 17.77 244 CYS B C 1
ATOM 4231 O O . CYS B 1 244 ? 90.010 48.445 69.522 1.00 16.26 244 CYS B O 1
ATOM 4234 N N . VAL B 1 245 ? 90.208 46.362 70.324 1.00 17.50 245 VAL B N 1
ATOM 4235 C CA . VAL B 1 245 ? 91.634 46.486 70.536 1.00 17.31 245 VAL B CA 1
ATOM 4236 C C . VAL B 1 245 ? 92.318 45.316 69.855 1.00 18.54 245 VAL B C 1
ATOM 4237 O O . VAL B 1 245 ? 91.934 44.157 70.044 1.00 19.48 245 VAL B O 1
ATOM 4241 N N . LEU B 1 246 ? 93.316 45.628 69.042 1.00 19.99 246 LEU B N 1
ATOM 4242 C CA . LEU B 1 246 ? 94.084 44.614 68.336 1.00 19.93 246 LEU B CA 1
ATOM 4243 C C . LEU B 1 246 ? 95.526 44.718 68.817 1.00 21.61 246 LEU B C 1
ATOM 4244 O O . LEU B 1 246 ? 96.147 45.777 68.699 1.00 20.29 246 LEU B O 1
ATOM 4249 N N . LYS B 1 247 ? 96.055 43.621 69.364 1.00 22.59 247 LYS B N 1
ATOM 4250 C CA . LYS B 1 247 ? 97.420 43.620 69.871 1.00 23.43 247 LYS B CA 1
ATOM 4251 C C . LYS B 1 247 ? 98.439 42.857 69.029 1.00 23.51 247 LYS B C 1
ATOM 4252 O O . LYS B 1 247 ? 98.608 43.146 67.848 1.00 24.85 247 LYS B O 1
ATOM 4258 N N . HIS B 1 248 ? 99.108 41.882 69.642 1.00 22.43 248 HIS B N 1
ATOM 4259 C CA . HIS B 1 248 ? 100.146 41.104 68.972 1.00 21.29 248 HIS B CA 1
ATOM 4260 C C . HIS B 1 248 ? 99.730 40.197 67.823 1.00 22.03 248 HIS B C 1
ATOM 4261 O O . HIS B 1 248 ? 98.910 39.291 67.985 1.00 21.79 248 HIS B O 1
ATOM 4268 N N . HIS B 1 249 ? 100.337 40.448 66.667 1.00 21.15 249 HIS B N 1
ATOM 4269 C CA . HIS B 1 249 ? 100.111 39.678 65.455 1.00 20.43 249 HIS B CA 1
ATOM 4270 C C . HIS B 1 249 ? 98.667 39.331 65.099 1.00 18.68 249 HIS B C 1
ATOM 4271 O O . HIS B 1 249 ? 98.281 38.163 65.012 1.00 15.55 249 HIS B O 1
ATOM 4278 N N . VAL B 1 250 ? 97.869 40.364 64.888 1.00 19.06 250 VAL B N 1
ATOM 4279 C CA . VAL B 1 250 ? 96.494 40.161 64.487 1.00 18.54 250 VAL B CA 1
ATOM 4280 C C . VAL B 1 250 ? 96.410 40.663 63.050 1.00 19.99 250 VAL B C 1
ATOM 4281 O O . VAL B 1 250 ? 97.020 41.680 62.705 1.00 18.69 250 VAL B O 1
ATOM 4285 N N . LEU B 1 251 ? 95.688 39.936 62.207 1.00 19.76 251 LEU B N 1
ATOM 4286 C CA . LEU B 1 251 ? 95.532 40.335 60.817 1.00 20.59 251 LEU B CA 1
ATOM 4287 C C . LEU B 1 251 ? 94.070 40.210 60.431 1.00 20.25 251 LEU B C 1
ATOM 4288 O O . LEU B 1 251 ? 93.510 39.109 60.392 1.00 20.64 251 LEU B O 1
ATOM 4293 N N . VAL B 1 252 ? 93.438 41.344 60.168 1.00 20.18 252 VAL B N 1
ATOM 4294 C CA . VAL B 1 252 ? 92.042 41.340 59.766 1.00 17.03 252 VAL B CA 1
ATOM 4295 C C . VAL B 1 252 ? 91.963 41.776 58.310 1.00 16.87 252 VAL B C 1
ATOM 4296 O O . VAL B 1 252 ? 92.359 42.888 57.954 1.00 16.37 252 VAL B O 1
ATOM 4300 N N . GLY B 1 253 ? 91.472 40.875 57.472 1.00 16.53 253 GLY B N 1
ATOM 4301 C CA . GLY B 1 253 ? 91.342 41.162 56.058 1.00 15.68 253 GLY B CA 1
ATOM 4302 C C . GLY B 1 253 ? 90.074 40.574 55.475 1.00 16.36 253 GLY B C 1
ATOM 4303 O O . GLY B 1 253 ? 89.072 40.396 56.173 1.00 15.45 253 GLY B O 1
ATOM 4304 N N . GLY B 1 254 ? 90.123 40.252 54.189 1.00 16.60 254 GLY B N 1
ATOM 4305 C CA . GLY B 1 254 ? 88.955 39.705 53.537 1.00 15.82 254 GLY B CA 1
ATOM 4306 C C . GLY B 1 254 ? 87.830 40.718 53.601 1.00 16.44 254 GLY B C 1
ATOM 4307 O O . GLY B 1 254 ? 88.046 41.920 53.427 1.00 16.00 254 GLY B O 1
ATOM 4308 N N . HIS B 1 255 ? 86.626 40.224 53.860 1.00 16.00 255 HIS B N 1
ATOM 4309 C CA . HIS B 1 255 ? 85.443 41.062 53.961 1.00 15.86 255 HIS B CA 1
ATOM 4310 C C . HIS B 1 255 ? 84.888 40.941 55.371 1.00 16.06 255 HIS B C 1
ATOM 4311 O O . HIS B 1 255 ? 83.688 41.092 55.595 1.00 15.58 255 HIS B O 1
ATOM 4318 N N . ALA B 1 256 ? 85.779 40.651 56.314 1.00 14.02 256 ALA B N 1
ATOM 4319 C CA . ALA B 1 256 ? 85.412 40.497 57.705 1.00 14.94 256 ALA B CA 1
ATOM 4320 C C . ALA B 1 256 ? 84.925 41.815 58.290 1.00 16.64 256 ALA B C 1
ATOM 4321 O O . ALA B 1 256 ? 85.304 42.892 57.827 1.00 17.00 256 ALA B O 1
ATOM 4323 N N . GLU B 1 257 ? 84.086 41.712 59.317 1.00 17.30 257 GLU B N 1
ATOM 4324 C CA . GLU B 1 257 ? 83.540 42.874 59.992 1.00 18.47 257 GLU B CA 1
ATOM 4325 C C . GLU B 1 257 ? 83.558 42.599 61.488 1.00 17.43 257 GLU B C 1
ATOM 4326 O O . GLU B 1 257 ? 83.041 41.579 61.948 1.00 18.18 257 GLU B O 1
ATOM 4332 N N . VAL B 1 258 ? 84.166 43.511 62.240 1.00 16.56 258 VAL B N 1
ATOM 4333 C CA . VAL B 1 258 ? 84.270 43.392 63.688 1.00 15.35 258 VAL B CA 1
ATOM 4334 C C . VAL B 1 258 ? 83.624 44.606 64.350 1.00 16.59 258 VAL B C 1
ATOM 4335 O O . VAL B 1 258 ? 84.002 45.741 64.069 1.00 16.75 258 VAL B O 1
ATOM 4339 N N . ARG B 1 259 ? 82.658 44.357 65.233 1.00 18.76 259 ARG B N 1
ATOM 4340 C CA . ARG B 1 259 ? 81.943 45.420 65.939 1.00 21.88 259 ARG B CA 1
ATOM 4341 C C . ARG B 1 259 ? 81.585 45.001 67.362 1.00 24.03 259 ARG B C 1
ATOM 4342 O O . ARG B 1 259 ? 81.937 43.914 67.807 1.00 25.24 259 ARG B O 1
ATOM 4350 N N . GLY B 1 260 ? 80.860 45.874 68.060 1.00 28.81 260 GLY B N 1
ATOM 4351 C CA . GLY B 1 260 ? 80.418 45.588 69.417 1.00 28.71 260 GLY B CA 1
ATOM 4352 C C . GLY B 1 260 ? 81.361 46.075 70.495 1.00 28.84 260 GLY B C 1
ATOM 4353 O O . GLY B 1 260 ? 81.671 47.267 70.570 1.00 32.80 260 GLY B O 1
ATOM 4354 N N . GLY B 1 261 ? 81.800 45.155 71.349 1.00 27.40 261 GLY B N 1
ATOM 4355 C CA . GLY B 1 261 ? 82.728 45.519 72.400 1.00 24.07 261 GLY B CA 1
ATOM 4356 C C . GLY B 1 261 ? 82.266 45.284 73.821 1.00 21.93 261 GLY B C 1
ATOM 4357 O O . GLY B 1 261 ? 81.084 45.101 74.088 1.00 22.12 261 GLY B O 1
ATOM 4358 N N . PRO B 1 262 ? 83.217 45.271 74.760 1.00 19.59 262 PRO B N 1
ATOM 4359 C CA . PRO B 1 262 ? 84.594 45.476 74.321 1.00 18.31 262 PRO B CA 1
ATOM 4360 C C . PRO B 1 262 ? 85.139 44.218 73.658 1.00 18.97 262 PRO B C 1
ATOM 4361 O O . PRO B 1 262 ? 84.791 43.106 74.044 1.00 17.93 262 PRO B O 1
ATOM 4365 N N . ILE B 1 263 ? 85.976 44.402 72.644 1.00 19.31 263 ILE B N 1
ATOM 4366 C CA . ILE B 1 263 ? 86.581 43.281 71.941 1.00 17.41 263 ILE B CA 1
ATOM 4367 C C . ILE B 1 263 ? 88.091 43.364 72.063 1.00 16.71 263 ILE B C 1
ATOM 4368 O O . ILE B 1 263 ? 88.663 44.456 72.062 1.00 16.29 263 ILE B O 1
ATOM 4373 N N . LEU B 1 264 ? 88.731 42.206 72.183 1.00 15.44 264 LEU B N 1
ATOM 4374 C CA . LEU B 1 264 ? 90.185 42.133 72.250 1.00 13.44 264 LEU B CA 1
ATOM 4375 C C . LEU B 1 264 ? 90.667 40.990 71.366 1.00 13.87 264 LEU B C 1
ATOM 4376 O O . LEU B 1 264 ? 90.223 39.846 71.505 1.00 12.50 264 LEU B O 1
ATOM 4381 N N . LEU B 1 265 ? 91.555 41.310 70.433 1.00 14.69 265 LEU B N 1
ATOM 4382 C CA . LEU B 1 265 ? 92.126 40.302 69.553 1.00 14.98 265 LEU B CA 1
ATOM 4383 C C . LEU B 1 265 ? 93.618 40.316 69.893 1.00 15.37 265 LEU B C 1
ATOM 4384 O O . LEU B 1 265 ? 94.239 41.379 69.907 1.00 16.16 265 LEU B O 1
ATOM 4389 N N . ASP B 1 266 ? 94.193 39.153 70.178 1.00 16.24 266 ASP B N 1
ATOM 4390 C CA . ASP B 1 266 ? 95.603 39.102 70.558 1.00 17.42 266 ASP B CA 1
ATOM 4391 C C . ASP B 1 266 ? 96.290 37.747 70.348 1.00 18.01 266 ASP B C 1
ATOM 4392 O O . ASP B 1 266 ? 95.659 36.696 70.439 1.00 17.03 266 ASP B O 1
ATOM 4397 N N . ASP B 1 267 ? 97.588 37.800 70.050 1.00 18.29 267 ASP B N 1
ATOM 4398 C CA . ASP B 1 267 ? 98.433 36.621 69.859 1.00 16.56 267 ASP B CA 1
ATOM 4399 C C . ASP B 1 267 ? 98.083 35.652 68.740 1.00 15.83 267 ASP B C 1
ATOM 4400 O O . ASP B 1 267 ? 97.568 34.561 68.987 1.00 14.99 267 ASP B O 1
ATOM 4405 N N . ARG B 1 268 ? 98.399 36.059 67.512 1.00 16.09 268 ARG B N 1
ATOM 4406 C CA . ARG B 1 268 ? 98.177 35.264 66.310 1.00 17.19 268 ARG B CA 1
ATOM 4407 C C . ARG B 1 268 ? 96.714 34.996 65.948 1.00 17.84 268 ARG B C 1
ATOM 4408 O O . ARG B 1 268 ? 96.236 33.855 65.942 1.00 17.66 268 ARG B O 1
ATOM 4416 N N . VAL B 1 269 ? 96.007 36.070 65.629 1.00 17.83 269 VAL B N 1
ATOM 4417 C CA . VAL B 1 269 ? 94.613 35.962 65.244 1.00 15.44 269 VAL B CA 1
ATOM 4418 C C . VAL B 1 269 ? 94.454 36.414 63.804 1.00 14.72 269 VAL B C 1
ATOM 4419 O O . VAL B 1 269 ? 94.873 37.510 63.433 1.00 14.25 269 VAL B O 1
ATOM 4423 N N . LEU B 1 270 ? 93.862 35.544 62.995 1.00 14.30 270 LEU B N 1
ATOM 4424 C CA . LEU B 1 270 ? 93.634 35.819 61.587 1.00 15.18 270 LEU B CA 1
ATOM 4425 C C . LEU B 1 270 ? 92.146 35.754 61.274 1.00 14.41 270 LEU B C 1
ATOM 4426 O O . LEU B 1 270 ? 91.527 34.695 61.362 1.00 14.85 270 LEU B O 1
ATOM 4431 N N . ILE B 1 271 ? 91.579 36.888 60.894 1.00 14.25 271 ILE B N 1
ATOM 4432 C CA . ILE B 1 271 ? 90.163 36.955 60.588 1.00 16.21 271 ILE B CA 1
ATOM 4433 C C . ILE B 1 271 ? 89.935 37.505 59.183 1.00 17.74 271 ILE B C 1
ATOM 4434 O O . ILE B 1 271 ? 90.315 38.634 58.874 1.00 16.96 271 ILE B O 1
ATOM 4439 N N . GLU B 1 272 ? 89.333 36.686 58.328 1.00 18.01 272 GLU B N 1
ATOM 4440 C CA . GLU B 1 272 ? 89.050 37.095 56.960 1.00 21.14 272 GLU B CA 1
ATOM 4441 C C . GLU B 1 272 ? 87.767 36.473 56.419 1.00 20.85 272 GLU B C 1
ATOM 4442 O O . GLU B 1 272 ? 86.869 36.126 57.189 1.00 20.25 272 GLU B O 1
ATOM 4448 N N . GLY B 1 273 ? 87.683 36.339 55.096 1.00 20.56 273 GLY B N 1
ATOM 4449 C CA . GLY B 1 273 ? 86.488 35.779 54.491 1.00 19.42 273 GLY B CA 1
ATOM 4450 C C . GLY B 1 273 ? 85.293 36.686 54.725 1.00 19.36 273 GLY B C 1
ATOM 4451 O O . GLY B 1 273 ? 85.397 37.899 54.567 1.00 16.97 273 GLY B O 1
ATOM 4452 N N . HIS B 1 274 ? 84.162 36.097 55.103 1.00 20.32 274 HIS B N 1
ATOM 4453 C CA . HIS B 1 274 ? 82.934 36.847 55.363 1.00 22.53 274 HIS B CA 1
ATOM 4454 C C . HIS B 1 274 ? 82.714 37.049 56.861 1.00 23.88 274 HIS B C 1
ATOM 4455 O O . HIS B 1 274 ? 81.771 37.718 57.276 1.00 24.88 274 HIS B O 1
ATOM 4462 N N . ALA B 1 275 ? 83.577 36.450 57.668 1.00 22.06 275 ALA B N 1
ATOM 4463 C CA . ALA B 1 275 ? 83.464 36.541 59.114 1.00 21.23 275 ALA B CA 1
ATOM 4464 C C . ALA B 1 275 ? 82.862 37.832 59.665 1.00 20.35 275 ALA B C 1
ATOM 4465 O O . ALA B 1 275 ? 83.232 38.936 59.252 1.00 20.80 275 ALA B O 1
ATOM 4467 N N . CYS B 1 276 ? 81.918 37.677 60.592 1.00 17.88 276 CYS B N 1
ATOM 4468 C CA . CYS B 1 276 ? 81.313 38.816 61.270 1.00 18.74 276 CYS B CA 1
ATOM 4469 C C . CYS B 1 276 ? 81.558 38.503 62.733 1.00 18.13 276 CYS B C 1
ATOM 4470 O O . CYS B 1 276 ? 81.349 37.373 63.192 1.00 15.86 276 CYS B O 1
ATOM 4473 N N . ILE B 1 277 ? 82.026 39.506 63.457 1.00 17.57 277 ILE B N 1
ATOM 4474 C CA . ILE B 1 277 ? 82.317 39.362 64.867 1.00 18.37 277 ILE B CA 1
ATOM 4475 C C . ILE B 1 277 ? 81.734 40.600 65.517 1.00 17.96 277 ILE B C 1
ATOM 4476 O O . ILE B 1 277 ? 82.126 41.722 65.202 1.00 16.71 277 ILE B O 1
ATOM 4481 N N . GLN B 1 278 ? 80.769 40.387 66.406 1.00 17.96 278 GLN B N 1
ATOM 4482 C CA . GLN B 1 278 ? 80.092 41.495 67.050 1.00 20.18 278 GLN B CA 1
ATOM 4483 C C . GLN B 1 278 ? 79.726 41.270 68.516 1.00 19.88 278 GLN B C 1
ATOM 4484 O O . GLN B 1 278 ? 79.125 40.254 68.862 1.00 20.60 278 GLN B O 1
ATOM 4490 N N . GLY B 1 279 ? 80.082 42.237 69.364 1.00 19.48 279 GLY B N 1
ATOM 4491 C CA . GLY B 1 279 ? 79.780 42.146 70.787 1.00 19.89 279 GLY B CA 1
ATOM 4492 C C . GLY B 1 279 ? 81.021 42.031 71.657 1.00 19.48 279 GLY B C 1
ATOM 4493 O O . GLY B 1 279 ? 82.133 42.221 71.175 1.00 19.57 279 GLY B O 1
ATOM 4494 N N . GLU B 1 280 ? 80.848 41.732 72.941 1.00 20.29 280 GLU B N 1
ATOM 4495 C CA . GLU B 1 280 ? 82.012 41.591 73.807 1.00 19.94 280 GLU B CA 1
ATOM 4496 C C . GLU B 1 280 ? 82.607 40.231 73.483 1.00 18.02 280 GLU B C 1
ATOM 4497 O O . GLU B 1 280 ? 82.046 39.197 73.846 1.00 18.62 280 GLU B O 1
ATOM 4503 N N . ILE B 1 281 ? 83.743 40.244 72.794 1.00 15.74 281 ILE B N 1
ATOM 4504 C CA . ILE B 1 281 ? 84.396 39.020 72.367 1.00 13.98 281 ILE B CA 1
ATOM 4505 C C . ILE B 1 281 ? 85.911 39.075 72.550 1.00 14.64 281 ILE B C 1
ATOM 4506 O O . ILE B 1 281 ? 86.558 40.058 72.193 1.00 12.99 281 ILE B O 1
ATOM 4511 N N . LEU B 1 282 ? 86.462 38.001 73.106 1.00 15.24 282 LEU B N 1
ATOM 4512 C CA . LEU B 1 282 ? 87.899 37.872 73.326 1.00 14.76 282 LEU B CA 1
ATOM 4513 C C . LEU B 1 282 ? 88.382 36.734 72.426 1.00 15.05 282 LEU B C 1
ATOM 4514 O O . LEU B 1 282 ? 87.958 35.590 72.581 1.00 15.39 282 LEU B O 1
ATOM 4519 N N . ILE B 1 283 ? 89.255 37.052 71.479 1.00 15.63 283 ILE B N 1
ATOM 4520 C CA . ILE B 1 283 ? 89.786 36.048 70.562 1.00 16.41 283 ILE B CA 1
ATOM 4521 C C . ILE B 1 283 ? 91.310 36.067 70.677 1.00 17.37 283 ILE B C 1
ATOM 4522 O O . ILE B 1 283 ? 91.945 37.120 70.568 1.00 17.11 283 ILE B O 1
ATOM 4527 N N . GLU B 1 284 ? 91.906 34.905 70.889 1.00 18.33 284 GLU B N 1
ATOM 4528 C CA . GLU B 1 284 ? 93.347 34.868 71.055 1.00 19.88 284 GLU B CA 1
ATOM 4529 C C . GLU B 1 284 ? 94.000 33.504 70.911 1.00 19.44 284 GLU B C 1
ATOM 4530 O O . GLU B 1 284 ? 93.345 32.459 70.996 1.00 19.60 284 GLU B O 1
ATOM 4536 N N . ARG B 1 285 ? 95.310 33.540 70.684 1.00 19.51 285 ARG B N 1
ATOM 4537 C CA . ARG B 1 285 ? 96.114 32.335 70.601 1.00 18.83 285 ARG B CA 1
ATOM 4538 C C . ARG B 1 285 ? 95.864 31.409 69.411 1.00 17.65 285 ARG B C 1
ATOM 4539 O O . ARG B 1 285 ? 95.217 30.376 69.544 1.00 15.58 285 ARG B O 1
ATOM 4547 N N . GLN B 1 286 ? 96.391 31.777 68.251 1.00 17.84 286 GLN B N 1
ATOM 4548 C CA . GLN B 1 286 ? 96.252 30.955 67.052 1.00 19.04 286 GLN B CA 1
ATOM 4549 C C . GLN B 1 286 ? 94.826 30.618 66.636 1.00 18.60 286 GLN B C 1
ATOM 4550 O O . GLN B 1 286 ? 94.458 29.449 66.553 1.00 16.07 286 GLN B O 1
ATOM 4556 N N . VAL B 1 287 ? 94.024 31.643 66.376 1.00 19.97 287 VAL B N 1
ATOM 4557 C CA . VAL B 1 287 ? 92.650 31.429 65.938 1.00 19.39 287 VAL B CA 1
ATOM 4558 C C . VAL B 1 287 ? 92.523 32.010 64.538 1.00 20.54 287 VAL B C 1
ATOM 4559 O O . VAL B 1 287 ? 92.940 33.137 64.281 1.00 19.86 287 VAL B O 1
ATOM 4563 N N . GLU B 1 288 ? 91.952 31.218 63.639 1.00 22.42 288 GLU B N 1
ATOM 4564 C CA . GLU B 1 288 ? 91.761 31.604 62.252 1.00 23.05 288 GLU B CA 1
ATOM 4565 C C . GLU B 1 288 ? 90.269 31.524 61.953 1.00 22.93 288 GLU B C 1
ATOM 4566 O O . GLU B 1 288 ? 89.670 30.454 62.051 1.00 23.01 288 GLU B O 1
ATOM 4572 N N . ILE B 1 289 ? 89.673 32.660 61.601 1.00 21.41 289 ILE B N 1
ATOM 4573 C CA . ILE B 1 289 ? 88.250 32.715 61.299 1.00 19.59 289 ILE B CA 1
ATOM 4574 C C . ILE B 1 289 ? 88.044 33.254 59.892 1.00 20.78 289 ILE B C 1
ATOM 4575 O O . ILE B 1 289 ? 88.557 34.316 59.538 1.00 19.52 289 ILE B O 1
ATOM 4580 N N . SER B 1 290 ? 87.288 32.516 59.087 1.00 20.00 290 SER B N 1
ATOM 4581 C CA . SER B 1 290 ? 87.021 32.932 57.723 1.00 19.12 290 SER B CA 1
ATOM 4582 C C . SER B 1 290 ? 85.695 32.348 57.291 1.00 18.39 290 SER B C 1
ATOM 4583 O O . SER B 1 290 ? 84.828 32.098 58.131 1.00 18.37 290 SER B O 1
ATOM 4586 N N . GLY B 1 291 ? 85.535 32.124 55.989 1.00 17.74 291 GLY B N 1
ATOM 4587 C CA . GLY B 1 291 ? 84.283 31.581 55.494 1.00 18.70 291 GLY B CA 1
ATOM 4588 C C . GLY B 1 291 ? 83.114 32.480 55.874 1.00 19.83 291 GLY B C 1
ATOM 4589 O O . GLY B 1 291 ? 83.240 33.707 55.873 1.00 19.68 291 GLY B O 1
ATOM 4590 N N . ARG B 1 292 ? 81.977 31.878 56.213 1.00 18.80 292 ARG B N 1
ATOM 4591 C CA . ARG B 1 292 ? 80.803 32.656 56.583 1.00 18.24 292 ARG B CA 1
ATOM 4592 C C . ARG B 1 292 ? 80.508 32.638 58.080 1.00 17.16 292 ARG B C 1
ATOM 4593 O O . ARG B 1 292 ? 79.434 33.049 58.516 1.00 17.33 292 ARG B O 1
ATOM 4601 N N . ALA B 1 293 ? 81.478 32.178 58.862 1.00 15.56 293 ALA B N 1
ATOM 4602 C CA . ALA B 1 293 ? 81.339 32.100 60.310 1.00 13.65 293 ALA B CA 1
ATOM 4603 C C . ALA B 1 293 ? 80.821 33.387 60.934 1.00 13.46 293 ALA B C 1
ATOM 4604 O O . ALA B 1 293 ? 81.157 34.498 60.507 1.00 12.00 293 ALA B O 1
ATOM 4606 N N . ALA B 1 294 ? 80.017 33.211 61.972 1.00 11.66 294 ALA B N 1
ATOM 4607 C CA . ALA B 1 294 ? 79.433 34.313 62.699 1.00 14.11 294 ALA B CA 1
ATOM 4608 C C . ALA B 1 294 ? 79.725 34.088 64.177 1.00 13.54 294 ALA B C 1
ATOM 4609 O O . ALA B 1 294 ? 79.434 33.020 64.708 1.00 15.65 294 ALA B O 1
ATOM 4611 N N . VAL B 1 295 ? 80.329 35.079 64.824 1.00 13.45 295 VAL B N 1
ATOM 4612 C CA . VAL B 1 295 ? 80.623 35.010 66.260 1.00 13.05 295 VAL B CA 1
ATOM 4613 C C . VAL B 1 295 ? 79.916 36.235 66.814 1.00 14.16 295 VAL B C 1
ATOM 4614 O O . VAL B 1 295 ? 80.442 37.351 66.748 1.00 13.27 295 VAL B O 1
ATOM 4618 N N . ILE B 1 296 ? 78.709 36.024 67.330 1.00 15.22 296 ILE B N 1
ATOM 4619 C CA . ILE B 1 296 ? 77.888 37.112 67.850 1.00 19.06 296 ILE B CA 1
ATOM 4620 C C . ILE B 1 296 ? 77.545 36.942 69.322 1.00 18.48 296 ILE B C 1
ATOM 4621 O O . ILE B 1 296 ? 76.956 35.938 69.711 1.00 17.07 296 ILE B O 1
ATOM 4626 N N . ALA B 1 297 ? 77.904 37.932 70.130 1.00 19.78 297 ALA B N 1
ATOM 4627 C CA . ALA B 1 297 ? 77.603 37.904 71.555 1.00 23.61 297 ALA B CA 1
ATOM 4628 C C . ALA B 1 297 ? 76.433 38.858 71.803 1.00 27.37 297 ALA B C 1
ATOM 4629 O O . ALA B 1 297 ? 76.616 40.073 71.875 1.00 26.32 297 ALA B O 1
ATOM 4631 N N . PHE B 1 298 ? 75.231 38.297 71.920 1.00 32.82 298 PHE B N 1
ATOM 4632 C CA . PHE B 1 298 ? 74.024 39.084 72.151 1.00 37.04 298 PHE B CA 1
ATOM 4633 C C . PHE B 1 298 ? 74.095 39.754 73.516 1.00 40.08 298 PHE B C 1
ATOM 4634 O O . PHE B 1 298 ? 74.401 39.104 74.515 1.00 40.99 298 PHE B O 1
ATOM 4642 N N . ASP B 1 299 ? 73.810 41.052 73.548 1.00 43.45 299 ASP B N 1
ATOM 4643 C CA . ASP B 1 299 ? 73.844 41.839 74.781 1.00 46.48 299 ASP B CA 1
ATOM 4644 C C . ASP B 1 299 ? 73.690 40.977 76.034 1.00 46.45 299 ASP B C 1
ATOM 4645 O O . ASP B 1 299 ? 72.637 40.383 76.267 1.00 45.92 299 ASP B O 1
ATOM 4650 N N . ASN B 1 301 ? 75.892 39.109 77.188 1.00 36.00 301 ASN B N 1
ATOM 4651 C CA . ASN B 1 301 ? 76.641 37.927 76.762 1.00 35.84 301 ASN B CA 1
ATOM 4652 C C . ASN B 1 301 ? 78.106 38.218 76.441 1.00 34.25 301 ASN B C 1
ATOM 4653 O O . ASN B 1 301 ? 78.482 39.346 76.119 1.00 33.66 301 ASN B O 1
ATOM 4658 N N . THR B 1 302 ? 78.922 37.175 76.525 1.00 31.85 302 THR B N 1
ATOM 4659 C CA . THR B 1 302 ? 80.349 37.276 76.262 1.00 28.98 302 THR B CA 1
ATOM 4660 C C . THR B 1 302 ? 80.860 35.988 75.622 1.00 26.95 302 THR B C 1
ATOM 4661 O O . THR B 1 302 ? 80.339 34.909 75.884 1.00 26.51 302 THR B O 1
ATOM 4665 N N . ILE B 1 303 ? 81.876 36.102 74.776 1.00 23.41 303 ILE B N 1
ATOM 4666 C CA . ILE B 1 303 ? 82.429 34.931 74.115 1.00 21.51 303 ILE B CA 1
ATOM 4667 C C . ILE B 1 303 ? 83.944 34.933 74.174 1.00 21.70 303 ILE B C 1
ATOM 4668 O O . ILE B 1 303 ? 84.586 35.972 74.002 1.00 23.27 303 ILE B O 1
ATOM 4673 N N . HIS B 1 304 ? 84.513 33.759 74.417 1.00 20.52 304 HIS B N 1
ATOM 4674 C CA . HIS B 1 304 ? 85.958 33.606 74.499 1.00 18.81 304 HIS B CA 1
ATOM 4675 C C . HIS B 1 304 ? 86.395 32.502 73.554 1.00 18.67 304 HIS B C 1
ATOM 4676 O O . HIS B 1 304 ? 85.998 31.351 73.716 1.00 19.50 304 HIS B O 1
ATOM 4683 N N . LEU B 1 305 ? 87.204 32.855 72.561 1.00 18.05 305 LEU B N 1
ATOM 4684 C CA . LEU B 1 305 ? 87.708 31.874 71.611 1.00 16.39 305 LEU B CA 1
ATOM 4685 C C . LEU B 1 305 ? 89.210 31.775 71.788 1.00 15.68 305 LEU B C 1
ATOM 4686 O O . LEU B 1 305 ? 89.892 32.792 71.877 1.00 13.93 305 LEU B O 1
ATOM 4691 N N . ARG B 1 306 ? 89.720 30.547 71.849 1.00 16.86 306 ARG B N 1
ATOM 4692 C CA . ARG B 1 306 ? 91.153 30.310 72.004 1.00 17.76 306 ARG B CA 1
ATOM 4693 C C . ARG B 1 306 ? 91.587 29.151 71.1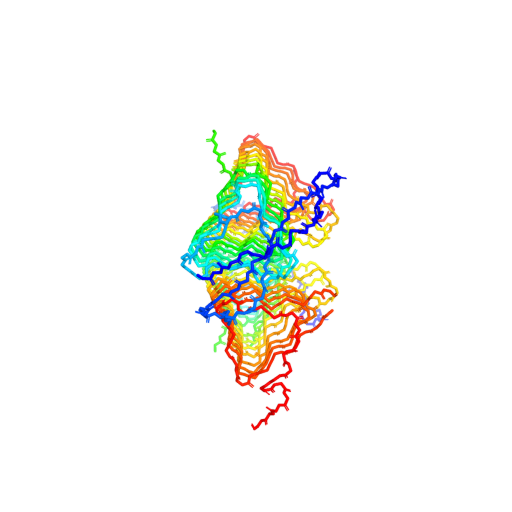05 1.00 17.48 306 ARG B C 1
ATOM 4694 O O . ARG B 1 306 ? 90.919 28.120 71.053 1.00 17.43 306 ARG B O 1
ATOM 4702 N N . GLY B 1 307 ? 92.702 29.322 70.399 1.00 17.26 307 GLY B N 1
ATOM 4703 C CA . GLY B 1 307 ? 93.185 28.272 69.514 1.00 18.29 307 GLY B CA 1
ATOM 4704 C C . GLY B 1 307 ? 94.400 27.517 70.040 1.00 19.83 307 GLY B C 1
ATOM 4705 O O . GLY B 1 307 ? 94.708 27.581 71.234 1.00 20.02 307 GLY B O 1
ATOM 4706 N N . PRO B 1 308 ? 95.128 26.807 69.168 1.00 20.24 308 PRO B N 1
ATOM 4707 C CA . PRO B 1 308 ? 94.838 26.704 67.732 1.00 21.42 308 PRO B CA 1
ATOM 4708 C C . PRO B 1 308 ? 93.402 26.272 67.440 1.00 22.45 308 PRO B C 1
ATOM 4709 O O . PRO B 1 308 ? 92.869 25.354 68.068 1.00 22.75 308 PRO B O 1
ATOM 4713 N N . LYS B 1 309 ? 92.780 26.952 66.485 1.00 21.56 309 LYS B N 1
ATOM 4714 C CA . LYS B 1 309 ? 91.402 26.668 66.127 1.00 22.98 309 LYS B CA 1
ATOM 4715 C C . LYS B 1 309 ? 91.034 27.354 64.809 1.00 22.62 309 LYS B C 1
ATOM 4716 O O . LYS B 1 309 ? 91.395 28.512 64.566 1.00 20.47 309 LYS B O 1
ATOM 4722 N N . VAL B 1 310 ? 90.328 26.619 63.959 1.00 22.36 310 VAL B N 1
ATOM 4723 C CA . VAL B 1 310 ? 89.883 27.144 62.675 1.00 22.73 310 VAL B CA 1
ATOM 4724 C C . VAL B 1 310 ? 88.363 27.215 62.667 1.00 22.32 310 VAL B C 1
ATOM 4725 O O . VAL B 1 310 ? 87.686 26.202 62.814 1.00 22.68 310 VAL B O 1
ATOM 4729 N N . ILE B 1 311 ? 87.834 28.424 62.530 1.00 22.07 311 ILE B N 1
ATOM 4730 C CA . ILE B 1 311 ? 86.398 28.634 62.477 1.00 21.71 311 ILE B CA 1
ATOM 4731 C C . ILE B 1 311 ? 86.094 29.068 61.048 1.00 22.78 311 ILE B C 1
ATOM 4732 O O . ILE B 1 311 ? 86.641 30.063 60.564 1.00 23.01 311 ILE B O 1
ATOM 4737 N N 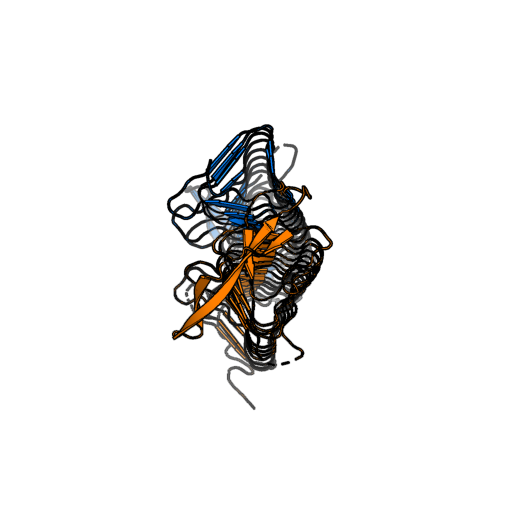. ASN B 1 312 ? 85.235 28.322 60.362 1.00 23.08 312 ASN B N 1
ATOM 4738 C CA . ASN B 1 312 ? 84.902 28.658 58.983 1.00 22.43 312 ASN B CA 1
ATOM 4739 C C . ASN B 1 312 ? 83.521 28.156 58.566 1.00 22.95 312 ASN B C 1
ATOM 4740 O O . ASN B 1 312 ? 82.614 28.039 59.398 1.00 23.68 312 ASN B O 1
ATOM 4745 N N . GLY B 1 313 ? 83.370 27.864 57.275 1.00 22.18 313 GLY B N 1
ATOM 4746 C CA . GLY B 1 313 ? 82.098 27.393 56.765 1.00 21.36 313 GLY B CA 1
ATOM 4747 C C . GLY B 1 313 ? 80.967 28.252 57.295 1.00 22.69 313 GLY B C 1
ATOM 4748 O O . GLY B 1 313 ? 80.956 29.471 57.104 1.00 21.16 313 GLY B O 1
ATOM 4749 N N . GLU B 1 314 ? 80.012 27.616 57.961 1.00 21.62 314 GLU B N 1
ATOM 4750 C CA . GLU B 1 314 ? 78.883 28.332 58.537 1.00 22.75 314 GLU B CA 1
ATOM 4751 C C . GLU B 1 314 ? 78.849 28.202 60.060 1.00 21.67 314 GLU B C 1
ATOM 4752 O O . GLU B 1 314 ? 77.787 28.193 60.663 1.00 21.43 314 GLU B O 1
ATOM 4758 N N . ASP B 1 315 ? 80.024 28.111 60.676 1.00 21.33 315 ASP B N 1
ATOM 4759 C CA . ASP B 1 315 ? 80.100 27.995 62.122 1.00 20.56 315 ASP B CA 1
ATOM 4760 C C . ASP B 1 315 ? 79.388 29.174 62.756 1.00 20.08 315 ASP B C 1
ATOM 4761 O O . ASP B 1 315 ? 79.645 30.325 62.415 1.00 18.88 315 ASP B O 1
ATOM 4766 N N . ARG B 1 316 ? 78.487 28.880 63.682 1.00 20.16 316 ARG B N 1
ATOM 4767 C CA . ARG B 1 316 ? 77.740 29.912 64.373 1.00 19.86 316 ARG B CA 1
ATOM 4768 C C . ARG B 1 316 ? 78.052 29.803 65.860 1.00 19.92 316 ARG B C 1
ATOM 4769 O O . ARG B 1 316 ? 77.660 28.838 66.515 1.00 20.16 316 ARG B O 1
ATOM 4777 N N . ILE B 1 317 ? 78.762 30.796 66.385 1.00 19.43 317 ILE B N 1
ATOM 4778 C CA . ILE B 1 317 ? 79.159 30.808 67.789 1.00 19.68 317 ILE B CA 1
ATOM 4779 C C . ILE B 1 317 ? 78.428 31.903 68.567 1.00 19.37 317 ILE B C 1
ATOM 4780 O O . ILE B 1 317 ? 78.556 33.086 68.239 1.00 18.88 317 ILE B O 1
ATOM 4785 N N . THR B 1 318 ? 77.667 31.516 69.588 1.00 18.25 318 THR B N 1
ATOM 4786 C CA . THR B 1 318 ? 76.962 32.495 70.412 1.00 18.72 318 THR B CA 1
ATOM 4787 C C . THR B 1 318 ? 77.356 32.334 71.875 1.00 19.46 318 THR B C 1
ATOM 4788 O O . THR B 1 318 ? 76.842 33.030 72.744 1.00 20.25 318 THR B O 1
ATOM 4792 N N . ARG B 1 319 ? 78.271 31.408 72.145 1.00 20.07 319 ARG B N 1
ATOM 4793 C CA . ARG B 1 319 ? 78.754 31.190 73.506 1.00 21.51 319 ARG B CA 1
ATOM 4794 C C . ARG B 1 319 ? 80.124 30.514 73.483 1.00 20.36 319 ARG B C 1
ATOM 4795 O O . ARG B 1 319 ? 80.463 29.799 72.533 1.00 19.06 319 ARG B O 1
ATOM 4803 N N . THR B 1 320 ? 80.910 30.744 74.531 1.00 19.17 320 THR B N 1
ATOM 4804 C CA . THR B 1 320 ? 82.236 30.152 74.622 1.00 17.02 320 THR B CA 1
ATOM 4805 C C . THR B 1 320 ? 82.144 28.639 74.458 1.00 18.07 320 THR B C 1
ATOM 4806 O O . THR B 1 320 ? 81.418 27.962 75.182 1.00 18.22 320 THR B O 1
ATOM 4810 N N . PRO B 1 321 ? 82.860 28.091 73.471 1.00 19.56 321 PRO B N 1
ATOM 4811 C CA . PRO B 1 321 ? 82.831 26.640 73.248 1.00 18.95 321 PRO B CA 1
ATOM 4812 C C . PRO B 1 321 ? 83.658 25.923 74.312 1.00 17.17 321 PRO B C 1
ATOM 4813 O O . PRO B 1 321 ? 84.860 26.133 74.416 1.00 15.32 321 PRO B O 1
ATOM 4817 N N . LEU B 1 322 ? 82.991 25.082 75.097 1.00 15.74 322 LEU B N 1
ATOM 4818 C CA . LEU B 1 322 ? 83.624 24.349 76.179 1.00 16.41 322 LEU B CA 1
ATOM 4819 C C . LEU B 1 322 ? 84.273 23.047 75.720 1.00 16.55 322 LEU B C 1
ATOM 4820 O O . LEU B 1 322 ? 83.906 21.953 76.158 1.00 17.59 322 LEU B O 1
ATOM 4825 N N . VAL B 1 323 ? 85.250 23.187 74.832 1.00 17.19 323 VAL B N 1
ATOM 4826 C CA . VAL B 1 323 ? 85.988 22.060 74.287 1.00 17.45 323 VAL B CA 1
ATOM 4827 C C . VAL B 1 323 ? 87.365 22.518 73.852 1.00 16.67 323 VAL B C 1
ATOM 4828 O O . VAL B 1 323 ? 87.706 23.692 73.962 1.00 17.31 323 VAL B O 1
ATOM 4832 N N . GLY B 1 324 ? 88.152 21.574 73.361 1.00 17.53 324 GLY B N 1
ATOM 4833 C CA . GLY B 1 324 ? 89.479 21.885 72.873 1.00 18.58 324 GLY B CA 1
ATOM 4834 C C . GLY B 1 324 ? 90.318 22.834 73.699 1.00 19.72 324 GLY B C 1
ATOM 4835 O O . GLY B 1 324 ? 90.397 22.711 74.922 1.00 18.80 324 GLY B O 1
ATOM 4836 N N . SER B 1 325 ? 90.942 23.786 73.012 1.00 20.94 325 SER B N 1
ATOM 4837 C CA . SER B 1 325 ? 91.830 24.764 73.632 1.00 22.84 325 SER B CA 1
ATOM 4838 C C . SER B 1 325 ? 91.254 25.648 74.726 1.00 23.46 325 SER B C 1
ATOM 4839 O O . SER B 1 325 ? 92.011 26.268 75.471 1.00 26.42 325 SER B O 1
ATOM 4842 N N . LEU B 1 326 ? 89.935 25.738 74.830 1.00 22.42 326 LEU B N 1
ATOM 4843 C CA . LEU B 1 326 ? 89.367 26.572 75.881 1.00 22.45 326 LEU B CA 1
ATOM 4844 C C . LEU B 1 326 ? 89.605 25.943 77.251 1.00 22.47 326 LEU B C 1
ATOM 4845 O O . LEU B 1 326 ? 89.854 26.645 78.226 1.00 23.33 326 LEU B O 1
ATOM 4850 N N . LEU B 1 327 ? 89.548 24.617 77.311 1.00 21.37 327 LEU B N 1
ATOM 4851 C CA . LEU B 1 327 ? 89.713 23.890 78.566 1.00 20.28 327 LEU B CA 1
ATOM 4852 C C . LEU B 1 327 ? 91.093 23.276 78.768 1.00 20.15 327 LEU B C 1
ATOM 4853 O O . LEU B 1 327 ? 91.367 22.698 79.816 1.00 19.67 327 LEU B O 1
ATOM 4858 N N . GLU B 1 328 ? 91.969 23.413 77.782 1.00 19.52 328 GLU B N 1
ATOM 4859 C CA . GLU B 1 328 ? 93.291 22.815 77.888 1.00 20.14 328 GLU B CA 1
ATOM 4860 C C . GLU B 1 328 ? 94.337 23.547 77.055 1.00 20.33 328 GLU B C 1
ATOM 4861 O O . GLU B 1 328 ? 94.268 23.561 75.822 1.00 19.97 328 GLU B O 1
ATOM 4867 N N . HIS B 1 329 ? 95.298 24.166 77.734 1.00 20.30 329 HIS B N 1
ATOM 4868 C CA . HIS B 1 329 ? 96.376 24.876 77.058 1.00 20.91 329 HIS B CA 1
ATOM 4869 C C . HIS B 1 329 ? 97.597 23.949 77.030 1.00 22.58 329 HIS B C 1
ATOM 4870 O O . HIS B 1 329 ? 97.571 22.847 77.594 1.00 19.37 329 HIS B O 1
ATOM 4877 N N . HIS B 1 330 ? 98.660 24.398 76.367 1.00 23.70 330 HIS B N 1
ATOM 4878 C CA . HIS B 1 330 ? 99.897 23.628 76.294 1.00 24.87 330 HIS B CA 1
ATOM 4879 C C . HIS B 1 330 ? 99.648 22.165 75.961 1.00 25.93 330 HIS B C 1
ATOM 4880 O O . HIS B 1 330 ? 98.831 21.894 75.052 1.00 27.73 330 HIS B O 1
#

B-factor: mean 24.05, std 9.69, range [1.0, 92.63]

Foldseek 3Di:
DWDWAPDWDKDWDDDPNDIDIDTWTWIAACDDDDPDHHGDIFDTEHDPQQEDPDAQETGHHPQDEYAQHGEEHNEYHEDHEYYHANEYHYHQEYEEHEYEEANEYEDDHEYEYPEYAYHHEYEYAHEYADAHEYHEEVATAYHYHQEYHHNEYEYYRDYEYANEYAYQEYADDHEYEHHDEYQEEDPQEGEEHDDHEYEHANEYEYADDDHPQYHYEDDHEYEHHQEYAYGQYYEYAQHYEYANEYAEADNEYEEANEYHHADEYHHYAEYAYHCEYAHAVEYAYAPPVGYEYYYDVYYHYHHHYHHYD/DWDWADDWDKAWDDDPRHIDIDTWTWTAACADDDPDHHGDIFDTEDDPQQEDPDAQEDGHHPQDTYAQHGEEHNEYAYDHEAEHANEYHYADEYEECEYEYANEYEDDHEYAYVEYAYHHEYEYANEYADDHEYHEEPVGAYAYHHEYHENEYEYYNEYEYANEYAYQEYEDDHEYEHAQEYQEEDPQEGEYEYDHAYEHANEYEYEDDDHHQYHYHEDHEYEHAQEYEYTQYYEYAHEYHYANEYAEADPEYEDEAHAEHACEYHHHHEYEYECEHEHANEYAYAPVHYEYYYDVDYHHHHHYHHYYDPDDPVPDDD

Radius of gyration: 28.87 Å; Cα contacts (8 Å, |Δi|>4): 2200; chains: 2; bounding box: 69×92×41 Å

Solvent-accessible surface area: 24083 Å² total